Protein AF-A0A7S1N8U9-F1 (afdb_monomer)

Sequence (481 aa):
MAAVGVASYGMGHAHGSSAATQQLYTAVRPAVSGMTATQMGAPVYRQSAMTMGASVGQAPAMYGQEELTFAAPSSFAAEGPNTLAYSFLALGGLASAAAFFLFNKKSQSVAMAATGGEKEGFEMQRDGIKKAADDTVLTPRFYTTDFEECARLFSPEFNPDMNMKELEAIRDEFVKDYNQNHFVRNDNFKAASAWVQGDSRKIFIEFLERSCTAEFSGFLLYKELGRRLKDINPVVADIFTLMSRDEARHAGFLNKTMSDFDLALDLGFLTKHREYTFFKPKFIFYATYLSEKIGYWRYITIYRHLQRNPDKQFSPLFQYFENWCQDENRHGDFFSAVLKTQPQMLQGWDTKLWCRFFCHSVYITMYLNDHQRTAFYEQCGLNTTEFNQHVIRETNKTTARIFPTVPDVESPTYFIKMDKLVVLNNKLNSGELNEVAKAATVAQMAGIMLDLFWEKPLEVGSLDYAGSDAGSDAGSELSYV

Nearest PDB structures (foldseek):
  5qsx-assembly3_B  TM=2.348E-01  e=4.187E+00  Homo sapiens

Solvent-accessible surface area (backbone atoms only — not comparable to full-atom values): 29123 Å² total; per-residue (Å²): 134,84,86,81,90,86,89,88,82,89,86,88,87,86,90,86,89,82,89,86,80,91,88,92,82,90,88,87,84,87,87,85,86,88,84,81,94,81,91,82,82,88,81,89,83,80,89,81,89,82,91,78,92,77,81,92,74,79,79,83,88,85,76,83,89,70,90,81,81,80,82,77,89,85,78,91,82,90,80,82,98,74,78,80,81,75,76,83,77,78,84,66,80,44,28,48,56,46,24,68,89,87,89,88,74,90,76,82,76,81,85,70,90,66,86,37,58,76,56,98,90,37,58,25,58,41,92,54,29,40,47,74,80,70,93,53,93,71,45,43,65,37,47,44,60,48,64,66,58,46,46,48,64,56,16,54,87,76,36,70,84,45,62,57,69,62,52,50,53,50,35,55,59,60,67,65,45,90,58,77,75,60,87,64,84,63,76,62,47,57,56,31,42,74,70,49,54,70,71,62,30,53,54,50,51,54,48,37,53,42,51,22,46,30,31,42,26,51,17,55,41,27,41,50,48,14,63,72,21,44,91,57,29,51,61,63,11,50,38,27,40,50,51,18,52,50,23,47,48,51,16,50,52,33,37,55,55,39,41,50,68,62,28,31,70,58,63,73,57,46,72,74,71,58,70,69,46,71,42,57,56,75,54,41,47,57,23,34,29,52,23,22,42,42,49,22,44,49,33,42,51,52,32,60,49,30,73,75,36,61,91,32,54,72,50,66,69,53,75,50,24,62,64,51,26,52,53,30,45,54,51,23,50,48,37,49,50,53,46,65,54,35,53,79,69,50,43,65,73,68,32,38,51,50,41,35,51,51,53,49,36,36,48,53,20,41,48,45,54,46,61,78,42,33,69,62,34,46,60,51,71,39,57,48,66,63,52,46,54,50,32,46,49,55,32,49,62,59,47,32,50,55,33,39,23,35,74,48,72,82,43,88,60,43,59,59,53,53,52,50,44,42,55,48,49,52,54,64,69,68,69,80,58,53,72,70,56,43,52,55,46,52,51,51,46,53,51,51,53,51,50,61,71,67,48,77,57,42,82,45,34,36,89,81,49,96,81,62,87,68,75,95,78,79,77,96,77,79,77,92,125

InterPro domains:
  IPR003251 Rubrerythrin, diiron-binding domain [PF02915] (206-338)
  IPR008434 Magnesium-protoporphyrin IX monomethyl ester [oxidative] cyclase [MF_01840] (122-468)
  IPR008434 Magnesium-protoporphyrin IX monomethyl ester [oxidative] cyclase [NF010172] (123-460)
  IPR008434 Magnesium-protoporphyrin IX monomethyl ester [oxidative] cyclase [PTHR31053] (101-468)
  IPR008434 Magnesium-protoporphyrin IX monomethyl ester [oxidative] cyclase [TIGR02029] (127-445)
  IPR008434 Magnesium-protoporphyrin IX monomethyl ester [oxidative] cyclase [cd01047] (136-453)
  IPR009078 Ferritin-like superfamily [SSF47240] (204-348)

Radius of gyration: 27.95 Å; Cα contacts (8 Å, |Δi|>4): 494; chains: 1; bounding box: 65×93×84 Å

pLDDT: mean 72.21, std 29.26, range [18.36, 98.56]

Foldseek 3Di:
DDDDDDDDDDDDDDDDDDDDDDDDDDDDDDDDDDDDDDDDDDDDDDDDDDDDDDDDDDDDDPDDDDDDDDDDDDDDDDDDPPPPPPPPPAFAAQQALQFDDDDDDDDPPPDDDQPWDDDPNFTASDFLETDADPDDSNAHAAADEDLVVVLLLQFCVNQVPAPVVLLLVLLVVLVVPPCPPVLDDDPVLLVLLVVQDDPSNVLLLVVLSRQLSSLLSLLVHLQVSLVSCCVRHVSSSSNSNSLSVLSVSRSVSSQVSVVSNSHGHPSVVCVVPGDYRYDYVLSNLLSNLLNLLLLLLLLVVLLVLCVVVVVLCSGPVSVSSVVSNVSSVSSSSSSLSSCVSPVVCADDDVNQLVNAVSLLRSLLRQLQVQLVSQVNQVSSVHGSLVSSLSSSVSSQVVSLQAHQWYFPSVPPCNVVLSVLLNVLSVVLVVPPDDPVRNVVSVVVNVVSSVVSSPPDIDGGHHPPDPPPPPDPDDDDDDDDD

Structure (mmCIF, N/CA/C/O backbone):
data_AF-A0A7S1N8U9-F1
#
_entry.id   AF-A0A7S1N8U9-F1
#
loop_
_atom_site.group_PDB
_atom_site.id
_atom_site.type_symbol
_atom_site.label_atom_id
_atom_site.label_alt_id
_atom_site.label_comp_id
_atom_site.label_asym_id
_atom_site.label_entity_id
_atom_site.label_seq_id
_atom_site.pdbx_PDB_ins_code
_atom_site.Cartn_x
_atom_site.Cartn_y
_atom_site.Cartn_z
_atom_site.occupancy
_atom_site.B_iso_or_equiv
_atom_site.auth_seq_id
_atom_site.auth_comp_id
_atom_site.auth_asym_id
_atom_site.auth_atom_id
_atom_site.pdbx_PDB_model_num
ATOM 1 N N . MET A 1 1 ? 29.817 4.012 40.939 1.00 23.89 1 MET A N 1
ATOM 2 C CA . MET A 1 1 ? 30.363 3.660 42.266 1.00 23.89 1 MET A CA 1
ATOM 3 C C . MET A 1 1 ? 29.231 3.112 43.116 1.00 23.89 1 MET A C 1
ATOM 5 O O . MET A 1 1 ? 28.192 3.747 43.159 1.00 23.89 1 MET A O 1
ATOM 9 N N . ALA A 1 2 ? 29.487 1.964 43.748 1.00 22.12 2 ALA A N 1
ATOM 10 C CA . ALA A 1 2 ? 28.758 1.351 44.863 1.00 22.12 2 ALA A CA 1
ATOM 11 C C . ALA A 1 2 ? 27.302 0.891 44.641 1.00 22.12 2 ALA A C 1
ATOM 13 O O . ALA A 1 2 ? 26.343 1.649 44.730 1.00 22.12 2 ALA A O 1
ATOM 14 N N . ALA A 1 3 ? 27.195 -0.423 44.432 1.00 18.36 3 ALA A N 1
ATOM 15 C CA . ALA A 1 3 ? 26.089 -1.270 44.858 1.00 18.36 3 ALA A CA 1
ATOM 16 C C . ALA A 1 3 ? 26.131 -1.526 46.388 1.00 18.36 3 ALA A C 1
ATOM 18 O O . ALA A 1 3 ? 27.011 -1.003 47.073 1.00 18.36 3 ALA A O 1
ATOM 19 N N . VAL A 1 4 ? 25.254 -2.445 46.834 1.00 20.25 4 VAL A N 1
ATOM 20 C CA . VAL A 1 4 ? 25.027 -3.049 48.175 1.00 20.25 4 VAL A CA 1
ATOM 21 C C . VAL A 1 4 ? 23.831 -2.390 48.887 1.00 20.25 4 VAL A C 1
ATOM 23 O O . VAL A 1 4 ? 23.880 -1.209 49.190 1.00 20.25 4 VAL A O 1
ATOM 26 N N . GLY A 1 5 ? 22.670 -3.039 49.081 1.00 20.17 5 GLY A N 1
ATOM 27 C CA . GLY A 1 5 ? 22.412 -4.400 49.601 1.00 20.17 5 GLY A CA 1
ATOM 28 C C . GLY A 1 5 ? 22.126 -4.284 51.116 1.00 20.17 5 GLY A C 1
ATOM 29 O O . GLY A 1 5 ? 22.710 -3.421 51.751 1.00 20.17 5 GLY A O 1
ATOM 30 N N . VAL A 1 6 ? 21.283 -5.027 51.834 1.00 21.81 6 VAL A N 1
ATOM 31 C CA . VAL A 1 6 ? 20.574 -6.313 51.722 1.00 21.81 6 VAL A CA 1
ATOM 32 C C . VAL A 1 6 ? 19.611 -6.358 52.936 1.00 21.81 6 VAL A C 1
ATOM 34 O O . VAL A 1 6 ? 19.950 -5.768 53.960 1.00 21.81 6 VAL A O 1
ATOM 37 N N . ALA A 1 7 ? 18.478 -7.074 52.851 1.00 21.16 7 ALA A N 1
ATOM 38 C CA . ALA A 1 7 ? 17.990 -8.073 53.836 1.00 21.16 7 ALA A CA 1
ATOM 39 C C . ALA A 1 7 ? 16.451 -8.194 53.833 1.00 21.16 7 ALA A C 1
ATOM 41 O O . ALA A 1 7 ? 15.776 -7.177 53.764 1.00 21.16 7 ALA A O 1
ATOM 42 N N . SER A 1 8 ? 15.772 -9.327 54.041 1.00 22.00 8 SER A N 1
ATOM 43 C CA . SER A 1 8 ? 15.994 -10.787 53.950 1.00 22.00 8 SER A CA 1
ATOM 44 C C . SER A 1 8 ? 15.029 -11.426 54.959 1.00 22.00 8 SER A C 1
ATOM 46 O O . SER A 1 8 ? 15.112 -11.084 56.129 1.00 22.00 8 SER A O 1
ATOM 48 N N . TYR A 1 9 ? 14.191 -12.371 54.526 1.00 22.28 9 TYR A N 1
ATOM 49 C CA . TYR A 1 9 ? 13.618 -13.517 55.273 1.00 22.28 9 TYR A CA 1
ATOM 50 C C . TYR A 1 9 ? 13.004 -14.411 54.167 1.00 22.28 9 TYR A C 1
ATOM 52 O O . TYR A 1 9 ? 12.169 -13.916 53.421 1.00 22.28 9 TYR A O 1
ATOM 60 N N . GLY A 1 10 ? 13.432 -15.639 53.826 1.00 21.62 10 GLY A N 1
ATOM 61 C CA . GLY A 1 10 ? 13.936 -16.784 54.606 1.00 21.62 10 GLY A CA 1
ATOM 62 C C . GLY A 1 10 ? 12.730 -17.622 55.070 1.00 21.62 10 GLY A C 1
ATOM 63 O O . GLY A 1 10 ? 11.868 -17.056 55.721 1.00 21.62 10 GLY A O 1
ATOM 64 N N . MET A 1 11 ? 12.546 -18.926 54.829 1.00 23.83 11 MET A N 1
ATOM 65 C CA . MET A 1 11 ? 13.346 -20.030 54.277 1.00 23.83 11 MET A CA 1
ATOM 66 C C . MET A 1 11 ? 12.397 -21.251 54.129 1.00 23.83 11 MET A C 1
ATOM 68 O O . MET A 1 11 ? 11.401 -21.319 54.847 1.00 23.83 11 MET A O 1
ATOM 72 N N . GLY A 1 12 ? 12.730 -22.250 53.298 1.00 22.44 12 GLY A N 1
ATOM 73 C CA . GLY A 1 12 ? 12.067 -23.566 53.337 1.00 22.44 12 GLY A CA 1
ATOM 74 C C . GLY A 1 12 ? 12.348 -24.484 52.139 1.00 22.44 12 GLY A C 1
ATOM 75 O O . GLY A 1 12 ? 11.536 -24.568 51.228 1.00 22.44 12 GLY A O 1
ATOM 76 N N . HIS A 1 13 ? 13.500 -25.161 52.148 1.00 24.33 13 HIS A N 1
ATOM 77 C CA . HIS A 1 13 ? 13.962 -26.154 51.163 1.00 24.33 13 HIS A CA 1
ATOM 78 C C . HIS A 1 13 ? 13.339 -27.552 51.348 1.00 24.33 13 HIS A C 1
ATOM 80 O O . HIS A 1 13 ? 13.166 -27.983 52.484 1.00 24.33 13 HIS A O 1
ATOM 86 N N . ALA A 1 14 ? 13.215 -28.319 50.252 1.00 25.00 14 ALA A N 1
ATOM 87 C CA . ALA A 1 14 ? 13.609 -29.738 50.198 1.00 25.00 14 ALA A CA 1
ATOM 88 C C . ALA A 1 14 ? 13.868 -30.212 48.746 1.00 25.00 14 ALA A C 1
ATOM 90 O O . ALA A 1 14 ? 13.144 -29.859 47.821 1.00 25.00 14 ALA A O 1
ATOM 91 N N . HIS A 1 15 ? 14.942 -30.987 48.582 1.00 26.30 15 HIS A N 1
ATOM 92 C CA . HIS A 1 15 ? 15.530 -31.532 47.351 1.00 26.30 15 HIS A CA 1
ATOM 93 C C . HIS A 1 15 ? 14.801 -32.761 46.773 1.00 26.30 15 HIS A C 1
ATOM 95 O O . HIS A 1 15 ? 14.231 -33.549 47.520 1.00 26.30 15 HIS A O 1
ATOM 101 N N . GLY A 1 16 ? 14.995 -33.015 45.470 1.00 24.27 16 GLY A N 1
ATOM 102 C CA . GLY A 1 16 ? 14.852 -34.347 44.865 1.00 24.27 16 GLY A CA 1
ATOM 103 C C . GLY A 1 16 ? 15.039 -34.340 43.343 1.00 24.27 16 GLY A C 1
ATOM 104 O O . GLY A 1 16 ? 14.272 -33.711 42.628 1.00 24.27 16 GLY A O 1
ATOM 105 N N . SER A 1 17 ? 16.087 -35.001 42.860 1.00 25.38 17 SER A N 1
ATOM 106 C CA . SER A 1 17 ? 16.540 -35.089 41.467 1.00 25.38 17 SER A CA 1
ATOM 107 C C . SER A 1 17 ? 15.768 -36.114 40.616 1.00 25.38 17 SER A C 1
ATOM 109 O O . SER A 1 17 ? 15.311 -37.133 41.123 1.00 25.38 17 SER A O 1
ATOM 111 N N . SER A 1 18 ? 15.720 -35.901 39.294 1.00 26.89 18 SER A N 1
ATOM 112 C CA . SER A 1 18 ? 16.287 -36.793 38.253 1.00 26.89 18 SER A CA 1
ATOM 113 C C . SER A 1 18 ? 15.529 -36.738 36.911 1.00 26.89 18 SER A C 1
ATOM 115 O O . SER A 1 18 ? 14.309 -36.791 36.852 1.00 26.89 18 SER A O 1
ATOM 117 N N . ALA A 1 19 ? 16.322 -36.591 35.845 1.00 26.77 19 ALA A N 1
ATOM 118 C CA . ALA A 1 19 ? 16.145 -37.071 34.471 1.00 26.77 19 ALA A CA 1
ATOM 119 C C . ALA A 1 19 ? 14.720 -37.267 33.903 1.00 26.77 19 ALA A C 1
ATOM 121 O O . ALA A 1 19 ? 14.131 -38.333 34.048 1.00 26.77 19 ALA A O 1
ATOM 122 N N . ALA A 1 20 ? 14.255 -36.304 33.099 1.00 27.55 20 ALA A N 1
ATOM 123 C CA . ALA A 1 20 ? 13.275 -36.544 32.031 1.00 27.55 20 ALA A CA 1
ATOM 124 C C . ALA A 1 20 ? 13.353 -35.444 30.953 1.00 27.55 20 ALA A C 1
ATOM 126 O O . ALA A 1 20 ? 12.376 -34.770 30.641 1.00 27.55 20 ALA A O 1
ATOM 127 N N . THR A 1 21 ? 14.539 -35.254 30.378 1.00 29.05 21 THR A N 1
ATOM 128 C CA . THR A 1 21 ? 14.673 -34.681 29.035 1.00 29.05 21 THR A CA 1
ATOM 129 C C . THR A 1 21 ? 14.986 -35.862 28.130 1.00 29.05 21 THR A C 1
ATOM 131 O O . THR A 1 21 ? 15.877 -36.635 28.471 1.00 29.05 21 THR A O 1
ATOM 134 N N . GLN A 1 22 ? 14.287 -35.970 26.993 1.00 28.64 22 GLN A N 1
ATOM 135 C CA . GLN A 1 22 ? 14.574 -36.895 25.883 1.00 28.64 22 GLN A CA 1
ATOM 136 C C . GLN A 1 22 ? 13.865 -38.260 25.926 1.00 28.64 22 GLN A C 1
ATOM 138 O O . GLN A 1 22 ? 14.483 -39.285 26.174 1.00 28.64 22 GLN A O 1
ATOM 143 N N . GLN A 1 23 ? 12.572 -38.282 25.584 1.00 25.70 23 GLN A N 1
ATOM 144 C CA . GLN A 1 23 ? 11.909 -39.426 24.937 1.00 25.70 23 GLN A CA 1
ATOM 145 C C . GLN A 1 23 ? 10.500 -39.009 24.500 1.00 25.70 23 GLN A C 1
ATOM 147 O O . GLN A 1 23 ? 9.646 -38.825 25.352 1.00 25.70 23 GLN A O 1
ATOM 152 N N . LEU A 1 24 ? 10.280 -38.828 23.193 1.00 26.64 24 LEU A N 1
ATOM 153 C CA . LEU A 1 24 ? 9.001 -39.061 22.492 1.00 26.64 24 LEU A CA 1
ATOM 154 C C . LEU A 1 24 ? 9.203 -38.868 20.974 1.00 26.64 24 LEU A C 1
ATOM 156 O O . LEU A 1 24 ? 8.586 -38.036 20.321 1.00 26.64 24 LEU A O 1
ATOM 160 N N . TYR A 1 25 ? 10.106 -39.669 20.411 1.00 25.25 25 TYR A N 1
ATOM 161 C CA . TYR A 1 25 ? 10.096 -40.020 18.993 1.00 25.25 25 TYR A CA 1
ATOM 162 C C . TYR A 1 25 ? 10.228 -41.543 18.912 1.00 25.25 25 TYR A C 1
ATOM 164 O O . TYR A 1 25 ? 11.097 -42.115 19.570 1.00 25.25 25 TYR A O 1
ATOM 172 N N . THR A 1 26 ? 9.402 -42.158 18.058 1.00 26.19 26 THR A N 1
ATOM 173 C CA . THR A 1 26 ? 9.398 -43.565 17.587 1.00 26.19 26 THR A CA 1
ATOM 174 C C . THR A 1 26 ? 8.335 -44.501 18.186 1.00 26.19 26 THR A C 1
ATOM 176 O O . THR A 1 26 ? 8.509 -45.049 19.266 1.00 26.19 26 THR A O 1
ATOM 179 N N . ALA A 1 27 ? 7.280 -44.748 17.401 1.00 26.12 27 ALA A N 1
ATOM 180 C CA . ALA A 1 27 ? 6.652 -46.047 17.083 1.00 26.12 27 ALA A CA 1
ATOM 181 C C . ALA A 1 27 ? 5.438 -45.704 16.187 1.00 26.12 27 ALA A C 1
ATOM 183 O O . ALA A 1 27 ? 4.638 -44.862 16.563 1.00 26.12 27 ALA A O 1
ATOM 184 N N . VAL A 1 28 ? 5.265 -46.183 14.952 1.00 27.17 28 VAL A N 1
ATOM 185 C CA . VAL A 1 28 ? 5.068 -47.582 14.557 1.00 27.17 28 VAL A CA 1
ATOM 186 C C . VAL A 1 28 ? 5.392 -47.751 13.059 1.00 27.17 28 VAL A C 1
ATOM 188 O O . VAL A 1 28 ? 4.851 -47.050 12.208 1.00 27.17 28 VAL A O 1
ATOM 191 N N . ARG A 1 29 ? 6.216 -48.751 12.733 1.00 26.70 29 ARG A N 1
ATOM 192 C CA . ARG A 1 29 ? 6.218 -49.498 11.460 1.00 26.70 29 ARG A CA 1
ATOM 193 C C . ARG A 1 29 ? 6.251 -50.985 11.821 1.00 26.70 29 ARG A C 1
ATOM 195 O O . ARG A 1 29 ? 6.996 -51.336 12.735 1.00 26.70 29 ARG A O 1
ATOM 202 N N . PRO A 1 30 ? 5.598 -51.866 11.051 1.00 32.66 30 PRO A N 1
ATOM 203 C CA . PRO A 1 30 ? 6.113 -53.207 10.830 1.00 32.66 30 PRO A CA 1
ATOM 204 C C . PRO A 1 30 ? 6.734 -53.306 9.436 1.00 32.66 30 PRO A C 1
ATOM 206 O O . PRO A 1 30 ? 6.215 -52.785 8.449 1.00 32.66 30 PRO A O 1
ATOM 209 N N . ALA A 1 31 ? 7.873 -53.985 9.389 1.00 27.50 31 ALA A N 1
ATOM 210 C CA . ALA A 1 31 ? 8.588 -54.374 8.189 1.00 27.50 31 ALA A CA 1
ATOM 211 C C . ALA A 1 31 ? 8.002 -55.661 7.593 1.00 27.50 31 ALA A C 1
ATOM 213 O O . ALA A 1 31 ? 7.691 -56.586 8.339 1.00 27.50 31 ALA A O 1
ATOM 214 N N . VAL A 1 32 ? 7.987 -55.765 6.262 1.00 28.77 32 VAL A N 1
ATOM 215 C CA . VAL A 1 32 ? 8.258 -57.027 5.560 1.00 28.77 32 VAL A CA 1
ATOM 216 C C . VAL A 1 32 ? 9.173 -56.699 4.378 1.00 28.77 32 VAL A C 1
ATOM 218 O O . VAL A 1 32 ? 8.898 -55.795 3.594 1.00 28.77 32 VAL A O 1
ATOM 221 N N . SER A 1 33 ? 10.305 -57.393 4.328 1.00 28.41 33 SER A N 1
ATOM 222 C CA . SER A 1 33 ? 11.369 -57.292 3.328 1.00 28.41 33 SER A CA 1
ATOM 223 C C . SER A 1 33 ? 11.204 -58.391 2.276 1.00 28.41 33 SER A C 1
ATOM 225 O O . SER A 1 33 ? 10.847 -59.511 2.637 1.00 28.41 33 SER A O 1
ATOM 227 N N . GLY A 1 34 ? 11.553 -58.098 1.018 1.00 25.66 34 GLY A N 1
ATOM 228 C CA . GLY A 1 34 ? 12.039 -59.108 0.072 1.00 25.66 34 GLY A CA 1
ATOM 229 C C . GLY A 1 34 ? 11.368 -59.156 -1.307 1.00 25.66 34 GLY A C 1
ATOM 230 O O . GLY A 1 34 ? 10.201 -59.498 -1.413 1.00 25.66 34 GLY A O 1
ATOM 231 N N . MET A 1 35 ? 12.205 -58.967 -2.338 1.00 25.70 35 MET A N 1
ATOM 232 C CA . MET A 1 35 ? 12.109 -59.463 -3.729 1.00 25.70 35 MET A CA 1
ATOM 233 C C . MET A 1 35 ? 11.558 -58.550 -4.851 1.00 25.70 35 MET A C 1
ATOM 235 O O . MET A 1 35 ? 10.367 -58.445 -5.102 1.00 25.70 35 MET A O 1
ATOM 239 N N . THR A 1 36 ? 12.540 -57.977 -5.566 1.00 27.02 36 THR A N 1
ATOM 240 C CA . THR A 1 36 ? 12.762 -57.924 -7.032 1.00 27.02 36 THR A CA 1
ATOM 241 C C . THR A 1 36 ? 11.710 -57.367 -7.997 1.00 27.02 36 THR A C 1
ATOM 243 O O . THR A 1 36 ? 10.580 -57.828 -8.092 1.00 27.02 36 THR A O 1
ATOM 246 N N . ALA A 1 37 ? 12.201 -56.456 -8.844 1.00 32.31 37 ALA A N 1
ATOM 247 C CA . ALA A 1 37 ? 11.582 -55.973 -10.069 1.00 32.31 37 ALA A CA 1
ATOM 248 C C . ALA A 1 37 ? 11.291 -57.103 -11.071 1.00 32.31 37 ALA A C 1
ATOM 250 O O . ALA A 1 37 ? 12.166 -57.929 -11.326 1.00 32.31 37 ALA A O 1
ATOM 251 N N . THR A 1 38 ? 10.086 -57.089 -11.651 1.00 27.61 38 THR A N 1
ATOM 252 C CA . THR A 1 38 ? 9.704 -57.207 -13.082 1.00 27.61 38 THR A CA 1
ATOM 253 C C . THR A 1 38 ? 8.236 -57.672 -13.142 1.00 27.61 38 THR A C 1
ATOM 255 O O . THR A 1 38 ? 7.844 -58.540 -12.375 1.00 27.61 38 THR A O 1
ATOM 258 N N . GLN A 1 39 ? 7.463 -57.132 -14.095 1.00 27.09 39 GLN A N 1
ATOM 259 C CA . GLN A 1 39 ? 6.086 -57.498 -14.493 1.00 27.09 39 GLN A CA 1
ATOM 260 C C . GLN A 1 39 ? 4.916 -56.899 -13.694 1.00 27.09 39 GLN A C 1
ATOM 262 O O . GLN A 1 39 ? 4.476 -57.470 -12.709 1.00 27.09 39 GLN A O 1
ATOM 267 N N . MET A 1 40 ? 4.310 -55.840 -14.242 1.00 26.97 40 MET A N 1
ATOM 268 C CA . MET A 1 40 ? 2.850 -55.654 -14.370 1.00 26.97 40 MET A CA 1
ATOM 269 C C . MET A 1 40 ? 2.658 -54.753 -15.609 1.00 26.97 40 MET A C 1
ATOM 271 O O . MET A 1 40 ? 3.302 -53.717 -15.702 1.00 26.97 40 MET A O 1
ATOM 275 N N . GLY A 1 41 ? 1.932 -55.097 -16.673 1.00 23.86 41 GLY A N 1
ATOM 276 C CA . GLY A 1 41 ? 0.674 -5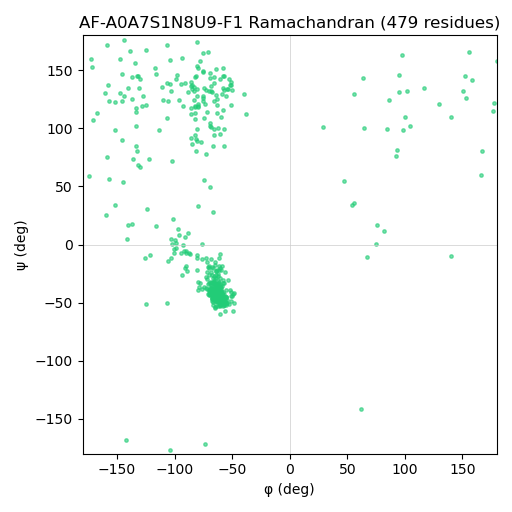5.835 -16.718 1.00 23.86 41 GLY A CA 1
ATOM 277 C C . GLY A 1 41 ? -0.473 -54.824 -16.724 1.00 23.86 41 GLY A C 1
ATOM 278 O O . GLY A 1 41 ? -1.017 -54.514 -15.672 1.00 23.86 41 GLY A O 1
ATOM 279 N N . ALA A 1 42 ? -0.789 -54.260 -17.893 1.00 25.95 42 ALA A N 1
ATOM 280 C CA . ALA A 1 42 ? -1.932 -53.369 -18.080 1.00 25.95 42 ALA A CA 1
ATOM 281 C C . ALA A 1 42 ? -3.263 -54.100 -17.829 1.00 25.95 42 ALA A C 1
ATOM 283 O O . ALA A 1 42 ? -3.381 -55.278 -18.178 1.00 25.95 42 ALA A O 1
ATOM 284 N N . PRO A 1 43 ? -4.303 -53.376 -17.378 1.00 27.08 43 PRO A N 1
ATOM 285 C CA . PRO A 1 43 ? -5.648 -53.704 -17.816 1.00 27.08 43 PRO A CA 1
ATOM 286 C C . PRO A 1 43 ? -6.395 -52.493 -18.389 1.00 27.08 43 PRO A C 1
ATOM 288 O O . PRO A 1 43 ? -6.539 -51.436 -17.780 1.00 27.08 43 PRO A O 1
ATOM 291 N N . VAL A 1 44 ? -6.909 -52.733 -19.590 1.00 24.23 44 VAL A N 1
ATOM 292 C CA . VAL A 1 44 ? -7.978 -52.015 -20.283 1.00 24.23 44 VAL A CA 1
ATOM 293 C C . VAL A 1 44 ? -9.292 -52.210 -19.521 1.00 24.23 44 VAL A C 1
ATOM 295 O O . VAL A 1 44 ? -9.600 -53.344 -19.161 1.00 24.23 44 VAL A O 1
ATOM 298 N N . TYR A 1 45 ? -10.118 -51.166 -19.378 1.00 24.00 45 TYR A N 1
ATOM 299 C CA . TYR A 1 45 ? -11.565 -51.351 -19.213 1.00 24.00 45 TYR A CA 1
ATOM 300 C C . TYR A 1 45 ? -12.398 -50.363 -20.037 1.00 24.00 45 TYR A C 1
ATOM 302 O O . TYR A 1 45 ? -12.023 -49.222 -20.289 1.00 24.00 45 TYR A O 1
ATOM 310 N N . ARG A 1 46 ? -13.509 -50.928 -20.511 1.00 23.05 46 ARG A N 1
ATOM 311 C CA . ARG A 1 46 ? -14.404 -50.546 -21.605 1.00 23.05 46 ARG A CA 1
ATOM 312 C C . ARG A 1 46 ? -15.321 -49.365 -21.292 1.00 23.05 46 ARG A C 1
ATOM 314 O O . ARG A 1 46 ? -15.872 -49.270 -20.202 1.00 23.05 46 ARG A O 1
ATOM 321 N N . GLN A 1 47 ? -15.624 -48.612 -22.351 1.00 21.92 47 GLN A N 1
ATOM 322 C CA . GLN A 1 47 ? -16.852 -47.832 -22.519 1.00 21.92 47 GLN A CA 1
ATOM 323 C C . GLN A 1 47 ? -18.112 -48.673 -22.261 1.00 21.92 47 GLN A C 1
ATOM 325 O O . GLN A 1 47 ? -18.243 -49.798 -22.747 1.00 21.92 47 GLN A O 1
ATOM 330 N N . SER A 1 48 ? -19.094 -48.070 -21.598 1.00 23.78 48 SER A N 1
ATOM 331 C CA . SER A 1 48 ? -20.510 -48.372 -21.805 1.00 23.78 48 SER A CA 1
ATOM 332 C C . SER A 1 48 ? -21.251 -47.050 -21.930 1.00 23.78 48 SER A C 1
ATOM 334 O O . SER A 1 48 ? -21.267 -46.240 -21.009 1.00 23.78 48 SER A O 1
ATOM 336 N N . ALA A 1 49 ? -21.788 -46.817 -23.125 1.00 22.52 49 ALA A N 1
ATOM 337 C CA . ALA A 1 49 ? -22.634 -45.688 -23.450 1.00 22.52 49 ALA A CA 1
ATOM 338 C C . ALA A 1 49 ? -24.078 -46.000 -23.039 1.00 22.52 49 ALA A C 1
ATOM 340 O O . ALA A 1 49 ? -24.611 -47.045 -23.409 1.00 22.52 49 ALA A O 1
ATOM 341 N N . MET A 1 50 ? -24.725 -45.064 -22.349 1.00 22.52 50 MET A N 1
ATOM 342 C CA . MET A 1 50 ? -26.166 -44.864 -22.460 1.00 22.52 50 MET A CA 1
ATOM 343 C C . MET A 1 50 ? -26.435 -43.369 -22.609 1.00 22.52 50 MET A C 1
ATOM 345 O O . MET A 1 50 ? -26.080 -42.548 -21.768 1.00 22.52 50 MET A O 1
ATOM 349 N N . THR A 1 51 ? -27.009 -43.057 -23.760 1.00 21.72 51 THR A N 1
ATOM 350 C CA . THR A 1 51 ? -27.418 -41.759 -24.277 1.00 21.72 51 THR A CA 1
ATOM 351 C C . THR A 1 51 ? -28.695 -41.291 -23.583 1.00 21.72 51 THR A C 1
ATOM 353 O O . THR A 1 51 ? -29.695 -41.997 -23.631 1.00 21.72 51 THR A O 1
ATOM 356 N N . MET A 1 52 ? -28.695 -40.075 -23.037 1.00 22.95 52 MET A N 1
ATOM 357 C CA . MET A 1 52 ? -29.888 -39.236 -22.872 1.00 22.95 52 MET A CA 1
ATOM 358 C C . MET A 1 52 ? -29.450 -37.782 -23.066 1.00 22.95 52 MET A C 1
ATOM 360 O O . MET A 1 52 ? -28.493 -37.327 -22.445 1.00 22.95 52 MET A O 1
ATOM 364 N N . GLY A 1 53 ? -30.088 -37.104 -24.018 1.00 22.91 53 GLY A N 1
ATOM 365 C CA . GLY A 1 53 ? -29.653 -35.817 -24.548 1.00 22.91 53 GLY A CA 1
ATOM 366 C C . GLY A 1 53 ? -29.770 -34.652 -23.568 1.00 22.91 53 GLY A C 1
ATOM 367 O O . GLY A 1 53 ? -30.705 -34.572 -22.777 1.00 22.91 53 GLY A O 1
ATOM 368 N N . ALA A 1 54 ? -28.845 -33.706 -23.700 1.00 23.16 54 ALA A N 1
ATOM 369 C CA . ALA A 1 54 ? -29.000 -32.349 -23.204 1.00 23.16 54 ALA A CA 1
ATOM 370 C C . ALA A 1 54 ? -28.337 -31.389 -24.199 1.00 23.16 54 ALA A C 1
ATOM 372 O O . ALA A 1 54 ? -27.206 -31.586 -24.640 1.00 23.16 54 ALA A O 1
ATOM 373 N N . SER A 1 55 ? -29.116 -30.391 -24.593 1.00 21.80 55 SER A N 1
ATOM 374 C CA . SER A 1 55 ? -28.805 -29.312 -25.519 1.00 21.80 55 SER A CA 1
ATOM 375 C C . SER A 1 55 ? -27.513 -28.572 -25.173 1.00 21.80 55 SER A C 1
ATOM 377 O O . SER A 1 55 ? -27.300 -28.180 -24.027 1.00 21.80 55 SER A O 1
ATOM 379 N N . VAL A 1 56 ? -26.715 -28.290 -26.202 1.00 24.36 56 VAL A N 1
ATOM 380 C CA . VAL A 1 56 ? -25.611 -27.326 -26.171 1.00 24.36 56 VAL A CA 1
ATOM 381 C C . VAL A 1 56 ? -26.191 -25.936 -25.890 1.00 24.36 56 VAL A C 1
ATOM 383 O O . VAL A 1 56 ? -26.757 -25.298 -26.774 1.00 24.36 56 VAL A O 1
ATOM 386 N N . GLY A 1 57 ? -26.093 -25.491 -24.638 1.00 22.81 57 GLY A N 1
ATOM 387 C CA . GLY A 1 57 ? -26.375 -24.119 -24.231 1.00 22.81 57 GLY A CA 1
ATOM 388 C C . GLY A 1 57 ? -25.131 -23.261 -24.426 1.00 22.81 57 GLY A C 1
ATOM 389 O O . GLY A 1 57 ? -24.124 -23.462 -23.751 1.00 22.81 57 GLY A O 1
ATOM 390 N N . GLN A 1 58 ? -25.204 -22.325 -25.369 1.00 22.67 58 GLN A N 1
ATOM 391 C CA . GLN A 1 58 ? -24.236 -21.247 -25.554 1.00 22.67 58 GLN A CA 1
ATOM 392 C C . GLN A 1 58 ? -24.072 -20.450 -24.250 1.00 22.67 58 GLN A C 1
ATOM 394 O O . GLN A 1 58 ? -25.052 -19.957 -23.691 1.00 22.67 58 GLN A O 1
ATOM 399 N N . ALA A 1 59 ? -22.833 -20.284 -23.790 1.00 22.09 59 ALA A N 1
ATOM 400 C CA . ALA A 1 59 ? -22.500 -19.255 -22.812 1.00 22.09 59 ALA A CA 1
ATOM 401 C C . ALA A 1 59 ? -22.656 -17.871 -23.480 1.00 22.09 59 ALA A C 1
ATOM 403 O O . ALA A 1 59 ? -22.148 -17.687 -24.591 1.00 22.09 59 ALA A O 1
ATOM 404 N N . PRO A 1 60 ? -23.354 -16.897 -22.869 1.00 23.50 60 PRO A N 1
ATOM 405 C CA . PRO A 1 60 ? -23.542 -15.594 -23.485 1.00 23.50 60 PRO A CA 1
ATOM 406 C C . PRO A 1 60 ? -22.243 -14.783 -23.422 1.00 23.50 60 PRO A C 1
ATOM 408 O O . PRO A 1 60 ? -21.714 -14.494 -22.349 1.00 23.50 60 PRO A O 1
ATOM 411 N N . ALA A 1 61 ? -21.750 -14.393 -24.597 1.00 25.97 61 ALA A N 1
ATOM 412 C CA . ALA A 1 61 ? -20.750 -13.351 -24.759 1.00 25.97 61 ALA A CA 1
ATOM 413 C C . ALA A 1 61 ? -21.331 -12.016 -24.259 1.00 25.97 61 ALA A C 1
ATOM 415 O O . ALA A 1 61 ? -22.268 -11.484 -24.845 1.00 25.97 61 ALA A O 1
ATOM 416 N N . MET A 1 62 ? -20.783 -11.485 -23.168 1.00 25.89 62 MET A N 1
ATOM 417 C CA . MET A 1 62 ? -21.137 -10.176 -22.609 1.00 25.89 62 MET A CA 1
ATOM 418 C C . MET A 1 62 ? -19.859 -9.387 -22.320 1.00 25.89 62 MET A C 1
ATOM 420 O O . MET A 1 62 ? -19.510 -9.169 -21.172 1.00 25.89 62 MET A O 1
ATOM 424 N N . TYR A 1 63 ? -19.152 -8.984 -23.375 1.00 27.03 63 TYR A N 1
ATOM 425 C CA . TYR A 1 63 ? -18.299 -7.792 -23.393 1.00 27.03 63 TYR A CA 1
ATOM 426 C C . TYR A 1 63 ? -18.257 -7.300 -24.841 1.00 27.03 63 TYR A C 1
ATOM 428 O O . TYR A 1 63 ? -17.552 -7.856 -25.680 1.00 27.03 63 TYR A O 1
ATOM 436 N N . GLY A 1 64 ? -19.085 -6.301 -25.146 1.00 23.53 64 GLY A N 1
ATOM 437 C CA . GLY A 1 64 ? -19.027 -5.595 -26.420 1.00 23.53 64 GLY A CA 1
ATOM 438 C C . GLY A 1 64 ? -17.690 -4.871 -26.547 1.00 23.53 64 GLY A C 1
ATOM 439 O O . GLY A 1 64 ? -17.282 -4.146 -25.639 1.00 23.53 64 GLY A O 1
ATOM 440 N N . GLN A 1 65 ? -17.004 -5.095 -27.666 1.00 23.92 65 GLN A N 1
ATOM 441 C CA . GLN A 1 65 ? -15.954 -4.209 -28.148 1.00 23.92 65 GLN A CA 1
ATOM 442 C C . GLN A 1 65 ? -16.616 -2.893 -28.575 1.00 23.92 65 GLN A C 1
ATOM 444 O O . GLN A 1 65 ? -17.195 -2.822 -29.654 1.00 23.92 65 GLN A O 1
ATOM 449 N N . GLU A 1 66 ? -16.541 -1.863 -27.740 1.00 24.06 66 GLU A N 1
ATOM 450 C CA . GLU A 1 66 ? -16.670 -0.479 -28.198 1.00 24.06 66 GLU A CA 1
ATOM 451 C C . GLU A 1 66 ? -15.297 0.187 -28.061 1.00 24.06 66 GLU A C 1
ATOM 453 O O . GLU A 1 66 ? -14.675 0.155 -26.996 1.00 24.06 66 GLU A O 1
ATOM 458 N N . GLU A 1 67 ? -14.795 0.740 -29.168 1.00 23.50 67 GLU A N 1
ATOM 459 C CA . GLU A 1 67 ? -13.592 1.569 -29.207 1.00 23.50 67 GLU A CA 1
ATOM 460 C C . GLU A 1 67 ? -13.783 2.801 -28.311 1.00 23.50 67 GLU A C 1
ATOM 462 O O . GLU A 1 67 ? -14.542 3.715 -28.625 1.00 23.50 67 GLU A O 1
ATOM 467 N N . LEU A 1 68 ? -13.072 2.847 -27.184 1.00 24.14 68 LEU A N 1
ATOM 468 C CA . LEU A 1 68 ? -12.960 4.047 -26.358 1.00 24.14 68 LEU A CA 1
ATOM 469 C C . LEU A 1 68 ? -11.872 4.957 -26.940 1.00 24.14 68 LEU A C 1
ATOM 471 O O . LEU A 1 68 ? -10.686 4.814 -26.639 1.00 24.14 68 LEU A O 1
ATOM 475 N N . THR A 1 69 ? -12.271 5.912 -27.778 1.00 21.41 69 THR A N 1
ATOM 476 C CA . THR A 1 69 ? -11.406 7.020 -28.199 1.00 21.41 69 THR A CA 1
ATOM 477 C C . THR A 1 69 ? -11.263 8.030 -27.058 1.00 21.41 69 THR A C 1
ATOM 479 O O . THR A 1 69 ? -12.202 8.760 -26.743 1.00 21.41 69 THR A O 1
ATOM 482 N N . PHE A 1 70 ? -10.080 8.095 -26.443 1.00 24.83 70 PHE A N 1
ATOM 483 C CA . PHE A 1 70 ? -9.709 9.159 -25.506 1.00 24.83 70 PHE A CA 1
ATOM 484 C C . PHE A 1 70 ? -9.221 10.384 -26.288 1.00 24.83 70 PHE A C 1
ATOM 486 O O . PHE A 1 70 ? -8.169 10.334 -26.923 1.00 24.83 70 PHE A O 1
ATOM 493 N N . ALA A 1 71 ? -9.966 11.488 -26.235 1.00 21.47 71 ALA A N 1
ATOM 494 C CA . ALA A 1 71 ? -9.496 12.776 -26.734 1.00 21.47 71 ALA A CA 1
ATOM 495 C C . ALA A 1 71 ? -8.563 13.421 -25.695 1.00 21.47 71 ALA A C 1
ATOM 497 O O . ALA A 1 71 ? -8.977 13.702 -24.570 1.00 21.47 71 ALA A O 1
ATOM 498 N N . ALA A 1 72 ? -7.303 13.651 -26.067 1.00 22.34 72 ALA A N 1
ATOM 499 C CA . ALA A 1 72 ? -6.380 14.465 -25.283 1.00 22.34 72 ALA A CA 1
ATOM 500 C C . ALA A 1 72 ? -6.767 15.952 -25.410 1.00 22.34 72 ALA A C 1
ATOM 502 O O . ALA A 1 72 ? -6.992 16.414 -26.533 1.00 22.34 72 ALA A O 1
ATOM 503 N N . PRO A 1 73 ? -6.838 16.735 -24.319 1.00 24.03 73 PRO A N 1
ATOM 504 C CA . PRO A 1 73 ? -6.998 18.175 -24.439 1.00 24.03 73 PRO A CA 1
ATOM 505 C C . PRO A 1 73 ? -5.696 18.797 -24.957 1.00 24.03 73 PRO A C 1
ATOM 507 O O . PRO A 1 73 ? -4.657 18.792 -24.299 1.00 24.03 73 PRO A O 1
ATOM 510 N N . SER A 1 74 ? -5.769 19.339 -26.168 1.00 22.73 74 SER A N 1
ATOM 511 C CA . SER A 1 74 ? -4.740 20.156 -26.797 1.00 22.73 74 SER A CA 1
ATOM 512 C C . SER A 1 74 ? -4.723 21.567 -26.203 1.00 22.73 74 SER A C 1
ATOM 514 O O . SER A 1 74 ? -5.736 22.253 -26.286 1.00 22.73 74 SER A O 1
ATOM 516 N N . SER A 1 75 ? -3.563 21.990 -25.688 1.00 24.52 75 SER A N 1
ATOM 517 C CA . SER A 1 75 ? -2.939 23.326 -25.814 1.00 24.52 75 SER A CA 1
ATOM 518 C C . SER A 1 75 ? -2.281 23.787 -24.509 1.00 24.52 75 SER A C 1
ATOM 520 O O . SER A 1 75 ? -2.951 24.151 -23.544 1.00 24.52 75 SER A O 1
ATOM 522 N N . PHE A 1 76 ? -0.949 23.815 -24.527 1.00 26.06 76 PHE A N 1
ATOM 523 C CA . PHE A 1 76 ? -0.111 24.575 -23.606 1.00 26.06 76 PHE A CA 1
ATOM 524 C C . PHE A 1 76 ? -0.246 26.076 -23.902 1.00 26.06 76 PHE A C 1
ATOM 526 O O . PHE A 1 76 ? -0.061 26.495 -25.043 1.00 26.06 76 PHE A O 1
ATOM 533 N N . ALA A 1 77 ? -0.467 26.883 -22.866 1.00 21.81 77 ALA A N 1
ATOM 534 C CA . ALA A 1 77 ? -0.106 28.296 -22.856 1.00 21.81 77 ALA A CA 1
ATOM 535 C C . ALA A 1 77 ? 0.786 28.540 -21.633 1.00 21.81 77 ALA A C 1
ATOM 537 O O . ALA A 1 77 ? 0.413 28.240 -20.501 1.00 21.81 77 ALA A O 1
ATOM 538 N N . ALA A 1 78 ? 2.006 29.001 -21.897 1.00 30.03 78 ALA A N 1
ATOM 539 C CA . ALA A 1 78 ? 3.012 29.337 -20.903 1.00 30.03 78 ALA A CA 1
ATOM 540 C C . ALA A 1 78 ? 2.737 30.724 -20.314 1.00 30.03 78 ALA A C 1
ATOM 542 O O . ALA A 1 78 ? 2.561 31.655 -21.089 1.00 30.03 78 ALA A O 1
ATOM 543 N N . GLU A 1 79 ? 2.799 30.883 -18.988 1.00 23.95 79 GLU A N 1
ATOM 544 C CA . GLU A 1 79 ? 2.964 32.189 -18.333 1.00 23.95 79 GLU A CA 1
ATOM 545 C C . GLU A 1 79 ? 3.568 32.052 -16.914 1.00 23.95 79 GLU A C 1
ATOM 547 O O . GLU A 1 79 ? 3.004 31.391 -16.046 1.00 23.95 79 GLU A O 1
ATOM 552 N N . GLY A 1 80 ? 4.699 32.734 -16.675 1.00 22.58 80 GLY A N 1
ATOM 553 C CA . GLY A 1 80 ? 4.963 33.470 -15.424 1.00 22.58 80 GLY A CA 1
ATOM 554 C C . GLY A 1 80 ? 5.751 32.802 -14.271 1.00 22.58 80 GLY A C 1
ATOM 555 O O . GLY A 1 80 ? 5.396 31.714 -13.823 1.00 22.58 80 GLY A O 1
ATOM 556 N N . PRO A 1 81 ? 6.777 33.474 -13.692 1.00 25.34 81 PRO A N 1
ATOM 557 C CA . PRO A 1 81 ? 7.640 32.925 -12.647 1.00 25.34 81 PRO A CA 1
ATOM 558 C C . PRO A 1 81 ? 7.020 33.129 -11.256 1.00 25.34 81 PRO A C 1
ATOM 560 O O . PRO A 1 81 ? 7.228 34.156 -10.627 1.00 25.34 81 PRO A O 1
ATOM 563 N N . ASN A 1 82 ? 6.246 32.158 -10.772 1.00 23.47 82 ASN A N 1
ATOM 564 C CA . ASN A 1 82 ? 5.821 32.058 -9.362 1.00 23.47 82 ASN A CA 1
ATOM 565 C C . ASN A 1 82 ? 5.573 30.587 -8.950 1.00 23.47 82 ASN A C 1
ATOM 567 O O . ASN A 1 82 ? 4.696 30.265 -8.152 1.00 23.47 82 ASN A O 1
ATOM 571 N N . THR A 1 83 ? 6.360 29.665 -9.509 1.00 24.47 83 THR A N 1
ATOM 572 C CA . THR A 1 83 ? 6.137 28.205 -9.491 1.00 24.47 83 THR A CA 1
ATOM 573 C C . THR A 1 83 ? 6.974 27.428 -8.465 1.00 24.47 83 THR A C 1
ATOM 575 O O . THR A 1 83 ? 7.143 26.219 -8.597 1.00 24.47 83 THR A O 1
ATOM 578 N N . LEU A 1 84 ? 7.476 28.078 -7.407 1.00 23.47 84 LEU A N 1
ATOM 579 C CA . LEU A 1 84 ? 8.260 27.400 -6.355 1.00 23.47 84 LEU A CA 1
ATOM 580 C C . LEU A 1 84 ? 7.513 27.191 -5.024 1.00 23.47 84 LEU A C 1
ATOM 582 O O . LEU A 1 84 ? 7.941 26.367 -4.224 1.00 23.47 84 LEU A O 1
ATOM 586 N N . ALA A 1 85 ? 6.373 27.857 -4.798 1.00 20.53 85 ALA A N 1
ATOM 587 C CA . ALA A 1 85 ? 5.617 27.753 -3.539 1.00 20.53 85 ALA A CA 1
ATOM 588 C C . ALA A 1 85 ? 4.355 26.862 -3.611 1.00 20.53 85 ALA A C 1
ATOM 590 O O . ALA A 1 85 ? 3.797 26.511 -2.578 1.00 20.53 85 ALA A O 1
ATOM 591 N N . TYR A 1 86 ? 3.920 26.456 -4.810 1.00 20.62 86 TYR A N 1
ATOM 592 C CA . TYR A 1 86 ? 2.703 25.649 -5.015 1.00 20.62 86 TYR A CA 1
ATOM 593 C C . TYR A 1 86 ? 2.968 24.148 -5.236 1.00 20.62 86 TYR A C 1
ATOM 595 O O . TYR A 1 86 ? 2.035 23.353 -5.293 1.00 20.62 86 TYR A O 1
ATOM 603 N N . SER A 1 87 ? 4.236 23.738 -5.293 1.00 21.86 87 SER A N 1
ATOM 604 C CA . SER A 1 87 ? 4.660 22.373 -5.649 1.00 21.86 87 SER A CA 1
ATOM 605 C C . SER A 1 87 ? 4.751 21.405 -4.455 1.00 21.86 87 SER A C 1
ATOM 607 O O . SER A 1 87 ? 5.276 20.306 -4.594 1.00 21.86 87 SER A O 1
ATOM 609 N N . PHE A 1 88 ? 4.255 21.800 -3.276 1.00 22.94 88 PHE A N 1
ATOM 610 C CA . PHE A 1 88 ? 4.519 21.128 -1.993 1.00 22.94 88 PHE A CA 1
ATOM 611 C C . PHE A 1 88 ? 3.414 20.176 -1.484 1.00 22.94 88 PHE A C 1
ATOM 613 O O . PHE A 1 88 ? 3.553 19.637 -0.392 1.00 22.94 88 PHE A O 1
ATOM 620 N N . LEU A 1 89 ? 2.329 19.942 -2.234 1.00 24.56 89 LEU A N 1
ATOM 621 C CA . LEU A 1 89 ? 1.111 19.304 -1.686 1.00 24.56 89 LEU A CA 1
ATOM 622 C C . LEU A 1 89 ? 0.399 18.284 -2.603 1.00 24.56 89 LEU A C 1
ATOM 624 O O . LEU A 1 89 ? -0.754 17.952 -2.354 1.00 24.56 89 LEU A O 1
ATOM 628 N N . ALA A 1 90 ? 1.043 17.762 -3.653 1.00 22.33 90 ALA A N 1
ATOM 629 C CA . ALA A 1 90 ? 0.330 17.039 -4.720 1.00 22.33 90 ALA A CA 1
ATOM 630 C C . ALA A 1 90 ? 0.657 15.539 -4.894 1.00 22.33 90 ALA A C 1
ATOM 632 O O . ALA A 1 90 ? 0.335 14.991 -5.942 1.00 22.33 90 ALA A O 1
ATOM 633 N N . LEU A 1 91 ? 1.296 14.851 -3.936 1.00 24.48 91 LEU A N 1
ATOM 634 C CA . LEU A 1 91 ? 1.927 13.542 -4.191 1.00 24.48 91 LEU A CA 1
ATOM 635 C C . LEU A 1 91 ? 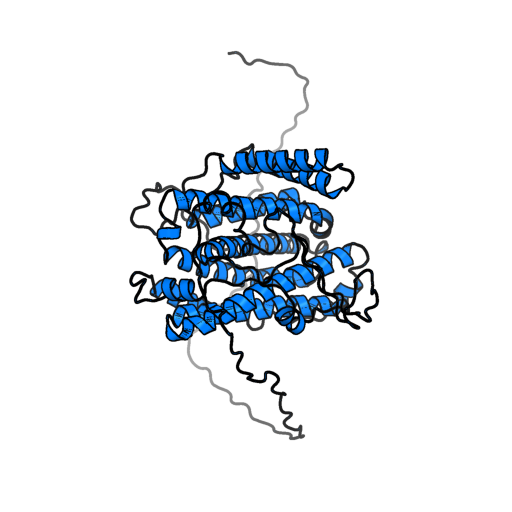1.601 12.488 -3.121 1.00 24.48 91 LEU A C 1
ATOM 637 O O . LEU A 1 91 ? 2.213 12.496 -2.061 1.00 24.48 91 LEU A O 1
ATOM 641 N N . GLY A 1 92 ? 0.679 11.558 -3.393 1.00 26.14 92 GLY A N 1
ATOM 642 C CA . GLY A 1 92 ? 0.374 10.474 -2.453 1.00 26.14 92 GLY A CA 1
ATOM 643 C C . GLY A 1 92 ? -0.909 9.697 -2.733 1.00 26.14 92 GLY A C 1
ATOM 644 O O . GLY A 1 92 ? -1.791 9.663 -1.889 1.00 26.14 92 GLY A O 1
ATOM 645 N N . GLY A 1 93 ? -1.049 9.061 -3.895 1.00 26.45 93 GLY A N 1
ATOM 646 C CA . GLY A 1 93 ? -2.245 8.258 -4.161 1.00 26.45 93 GLY A CA 1
ATOM 647 C C . GLY A 1 93 ? -1.973 7.021 -4.981 1.00 26.45 93 GLY A C 1
ATOM 648 O O . GLY A 1 93 ? -2.622 6.813 -5.979 1.00 26.45 93 GLY A O 1
ATOM 649 N N . LEU A 1 94 ? -1.032 6.192 -4.552 1.00 27.33 94 LEU A N 1
ATOM 650 C CA . LEU A 1 94 ? -1.012 4.783 -4.964 1.00 27.33 94 LEU A CA 1
ATOM 651 C C . LEU A 1 94 ? -0.591 3.837 -3.843 1.00 27.33 94 LEU A C 1
ATOM 653 O O . LEU A 1 94 ? -0.483 2.641 -4.058 1.00 27.33 94 LEU A O 1
ATOM 657 N N . ALA A 1 95 ? -0.394 4.363 -2.634 1.00 25.06 95 ALA A N 1
ATOM 658 C CA . ALA A 1 95 ? 0.084 3.588 -1.509 1.00 25.06 95 ALA A CA 1
ATOM 659 C C . ALA A 1 95 ? -1.067 3.244 -0.579 1.00 25.06 95 ALA A C 1
ATOM 661 O O . ALA A 1 95 ? -1.203 3.816 0.499 1.00 25.06 95 ALA A O 1
ATOM 662 N N . SER A 1 96 ? -1.912 2.333 -1.050 1.00 29.48 96 SER A N 1
ATOM 663 C CA . SER A 1 96 ? -3.127 1.890 -0.389 1.00 29.48 96 SER A CA 1
ATOM 664 C C . SER A 1 96 ? -4.155 3.017 -0.230 1.00 29.48 96 SER A C 1
ATOM 666 O O . SER A 1 96 ? -3.854 4.175 0.064 1.00 29.48 96 SER A O 1
ATOM 668 N N . ALA A 1 97 ? -5.431 2.691 -0.368 1.00 27.64 97 ALA A N 1
ATOM 669 C CA . ALA A 1 97 ? -6.545 3.605 -0.123 1.00 27.64 97 ALA A CA 1
ATOM 670 C C . ALA A 1 97 ? -6.704 4.033 1.357 1.00 27.64 97 ALA A C 1
ATOM 672 O O . ALA A 1 97 ? -7.798 4.327 1.848 1.00 27.64 97 ALA A O 1
ATOM 673 N N . ALA A 1 98 ? -5.601 4.048 2.093 1.00 28.75 98 ALA A N 1
ATOM 674 C CA . ALA A 1 98 ? -5.499 4.389 3.484 1.00 28.75 98 ALA A CA 1
ATOM 675 C C . ALA A 1 98 ? -4.289 5.292 3.776 1.00 28.75 98 ALA A C 1
ATOM 677 O O . ALA A 1 98 ? -3.968 5.370 4.959 1.00 28.75 98 ALA A O 1
ATOM 678 N N . ALA A 1 99 ? -3.648 5.981 2.794 1.00 25.27 99 ALA A N 1
ATOM 679 C CA . ALA A 1 99 ? -2.466 6.801 3.103 1.00 25.27 99 ALA A CA 1
ATOM 680 C C . ALA A 1 99 ? -2.173 8.261 2.629 1.00 25.27 99 ALA A C 1
ATOM 682 O O . ALA A 1 99 ? -1.324 8.458 1.771 1.00 25.27 99 ALA A O 1
ATOM 683 N N . PHE A 1 100 ? -2.712 9.259 3.373 1.00 27.20 100 PHE A N 1
ATOM 684 C CA . PHE A 1 100 ? -2.144 10.577 3.805 1.00 27.20 100 PHE A CA 1
ATOM 685 C C . PHE A 1 100 ? -2.837 11.863 3.271 1.00 27.20 100 PHE A C 1
ATOM 687 O O . PHE A 1 100 ? -3.194 11.966 2.104 1.00 27.20 100 PHE A O 1
ATOM 694 N N . PHE A 1 101 ? -3.056 12.832 4.182 1.00 29.98 101 PHE A N 1
ATOM 695 C CA . PHE A 1 101 ? -3.925 14.041 4.132 1.00 29.98 101 PHE A CA 1
ATOM 696 C C . PHE A 1 101 ? -3.173 15.325 3.655 1.00 29.98 101 PHE A C 1
ATOM 698 O O . PHE A 1 101 ? -1.951 15.336 3.716 1.00 29.98 101 PHE A O 1
ATOM 705 N N . LEU A 1 102 ? -3.754 16.445 3.160 1.00 23.03 102 LEU A N 1
ATOM 706 C CA . LEU A 1 102 ? -4.595 17.505 3.782 1.00 23.03 102 LEU A CA 1
ATOM 707 C C . LEU A 1 102 ? -4.978 18.578 2.707 1.00 23.03 102 LEU A C 1
ATOM 709 O O . LEU A 1 102 ? -4.214 18.805 1.776 1.00 23.03 102 LEU A O 1
ATOM 713 N N . PHE A 1 103 ? -6.072 19.321 2.951 1.00 23.39 103 PHE A N 1
ATOM 714 C CA . PHE A 1 103 ? -6.645 20.508 2.259 1.00 23.39 103 PHE A CA 1
ATOM 715 C C . PHE A 1 103 ? -7.849 20.331 1.312 1.00 23.39 103 PHE A C 1
ATOM 717 O O . PHE A 1 103 ? -7.925 19.476 0.440 1.00 23.39 103 PHE A O 1
ATOM 724 N N . ASN A 1 104 ? -8.813 21.223 1.555 1.00 22.52 104 ASN A N 1
ATOM 725 C CA . ASN A 1 104 ? -10.170 21.312 1.033 1.00 22.52 104 ASN A CA 1
ATOM 726 C C . ASN A 1 104 ? -10.222 22.063 -0.308 1.00 22.52 104 ASN A C 1
ATOM 728 O O . ASN A 1 104 ? -9.652 23.149 -0.428 1.00 22.52 104 ASN A O 1
ATOM 732 N N . LYS A 1 105 ? -11.042 21.584 -1.247 1.00 22.70 105 LYS A N 1
ATOM 733 C CA . LYS A 1 105 ? -11.874 22.474 -2.063 1.00 22.70 105 LYS A CA 1
ATOM 734 C C . LYS A 1 105 ? -13.178 21.758 -2.408 1.00 22.70 105 LYS A C 1
ATOM 736 O O . LYS A 1 105 ? -13.153 20.621 -2.862 1.00 22.70 105 LYS A O 1
ATOM 741 N N . LYS A 1 106 ? -14.300 22.448 -2.173 1.00 24.48 106 LYS A N 1
ATOM 742 C CA . LYS A 1 106 ? -15.660 22.066 -2.584 1.00 24.48 106 LYS A CA 1
ATOM 743 C C . LYS A 1 106 ? -15.646 21.413 -3.972 1.00 24.48 106 LYS A C 1
ATOM 745 O O . LYS A 1 106 ? -15.437 22.123 -4.954 1.00 24.48 106 LYS A O 1
ATOM 750 N N . SER A 1 107 ? -15.941 20.118 -4.047 1.00 24.59 107 SER A N 1
ATOM 751 C CA . SER A 1 107 ? -16.558 19.568 -5.250 1.00 24.59 107 SER A CA 1
ATOM 752 C C . SER A 1 107 ? -18.041 19.914 -5.168 1.00 24.59 107 SER A C 1
ATOM 754 O O . SER A 1 107 ? -18.708 19.635 -4.168 1.00 24.59 107 SER A O 1
ATOM 756 N N . GLN A 1 108 ? -18.535 20.650 -6.161 1.00 22.41 108 GLN A N 1
ATOM 757 C CA . GLN A 1 108 ? -19.968 20.815 -6.332 1.00 22.41 108 GLN A CA 1
ATOM 758 C C . GLN A 1 108 ? -20.508 19.461 -6.776 1.00 22.41 108 GLN A C 1
ATOM 760 O O . GLN A 1 108 ? -20.329 19.076 -7.929 1.00 22.41 108 GLN A O 1
ATOM 765 N N . SER A 1 109 ? -21.165 18.739 -5.868 1.00 24.78 109 SER A N 1
ATOM 766 C CA . SER A 1 109 ? -21.975 17.607 -6.282 1.00 24.78 109 SER A CA 1
ATOM 767 C C . SER A 1 109 ? -23.102 18.135 -7.169 1.00 24.78 109 SER A C 1
ATOM 769 O O . SER A 1 109 ? -23.907 18.987 -6.782 1.00 24.78 109 SER A O 1
ATOM 771 N N . VAL A 1 110 ? -23.140 17.647 -8.405 1.00 24.80 110 VAL A N 1
ATOM 772 C CA . VAL A 1 110 ? -24.337 17.741 -9.232 1.00 24.80 110 VAL A CA 1
ATOM 773 C C . VAL A 1 110 ? -25.350 16.805 -8.583 1.00 24.80 110 VAL A C 1
ATOM 775 O O . VAL A 1 110 ? -25.245 15.584 -8.691 1.00 24.80 110 VAL A O 1
ATOM 778 N N . ALA A 1 111 ? -26.299 17.377 -7.845 1.00 25.52 111 ALA A N 1
ATOM 779 C CA . ALA A 1 111 ? -27.424 16.642 -7.294 1.00 25.52 111 ALA A CA 1
ATOM 780 C C . ALA A 1 111 ? -28.301 16.133 -8.448 1.00 25.52 111 ALA A C 1
ATOM 782 O O . ALA A 1 111 ? -29.173 16.840 -8.948 1.00 25.52 111 ALA A O 1
ATOM 783 N N . MET A 1 112 ? -28.060 14.900 -8.886 1.00 34.06 112 MET A N 1
ATOM 784 C CA . MET A 1 112 ? -29.060 14.126 -9.614 1.00 34.06 112 MET A CA 1
ATOM 785 C C . MET A 1 112 ? -29.966 13.473 -8.574 1.00 34.06 112 MET A C 1
ATOM 787 O O . MET A 1 112 ? -29.484 12.791 -7.671 1.00 34.06 112 MET A O 1
ATOM 791 N N . ALA A 1 113 ? -31.272 13.713 -8.684 1.00 32.72 113 ALA A N 1
ATOM 792 C CA . ALA A 1 113 ? -32.283 13.125 -7.818 1.00 32.72 113 ALA A CA 1
ATOM 793 C C . ALA A 1 113 ? -32.205 11.588 -7.879 1.00 32.72 113 ALA A C 1
ATOM 795 O O . ALA A 1 113 ? -32.696 10.967 -8.821 1.00 32.72 113 ALA A O 1
ATOM 796 N N . ALA A 1 114 ? -31.560 10.976 -6.886 1.00 38.94 114 ALA A N 1
ATOM 797 C CA . ALA A 1 114 ? -31.566 9.537 -6.697 1.00 38.94 114 ALA A CA 1
ATOM 798 C C . ALA A 1 114 ? -32.855 9.156 -5.966 1.00 38.94 114 ALA A C 1
ATOM 800 O O . ALA A 1 114 ? -33.097 9.580 -4.838 1.00 38.94 114 ALA A O 1
ATOM 801 N N . THR A 1 115 ? -33.686 8.333 -6.596 1.00 41.44 115 THR A N 1
ATOM 802 C CA . THR A 1 115 ? -34.795 7.619 -5.948 1.00 41.44 115 THR A CA 1
ATOM 803 C C . THR A 1 115 ? -34.249 6.458 -5.105 1.00 41.44 115 THR A C 1
ATOM 805 O O . THR A 1 115 ? -34.581 5.298 -5.344 1.00 41.44 115 THR A O 1
ATOM 808 N N . GLY A 1 116 ? -33.332 6.759 -4.186 1.00 50.59 116 GLY A N 1
ATOM 809 C CA . GLY A 1 116 ? -32.617 5.790 -3.364 1.00 50.59 116 GLY A CA 1
ATOM 810 C C . GLY A 1 116 ? -33.130 5.793 -1.929 1.00 50.59 116 GLY A C 1
ATOM 811 O O . GLY A 1 116 ? -33.147 6.841 -1.292 1.00 50.59 116 GLY A O 1
ATOM 812 N N . GLY A 1 117 ? -33.580 4.641 -1.430 1.00 67.38 117 GLY A N 1
ATOM 813 C CA . GLY A 1 117 ? -33.914 4.465 -0.012 1.00 67.38 117 GLY A CA 1
ATOM 814 C C . GLY A 1 117 ? -32.674 4.215 0.857 1.00 67.38 117 GLY A C 1
ATOM 815 O O . GLY A 1 117 ? -31.572 4.031 0.343 1.00 67.38 117 GLY A O 1
ATOM 816 N N . GLU A 1 118 ? -32.861 4.160 2.175 1.00 74.19 118 GLU A N 1
ATOM 817 C CA . GLU A 1 118 ? -31.873 3.601 3.108 1.00 74.19 118 GLU A CA 1
ATOM 818 C C . GLU A 1 118 ? -32.138 2.109 3.331 1.00 74.19 118 GLU A C 1
ATOM 820 O O . GLU A 1 118 ? -33.284 1.691 3.512 1.00 74.19 118 GLU A O 1
ATOM 825 N N . LYS A 1 119 ? -31.071 1.307 3.376 1.00 75.44 119 LYS A N 1
ATOM 826 C CA . LYS A 1 119 ? -31.119 -0.091 3.819 1.00 75.44 119 LYS A CA 1
ATOM 827 C C . LYS A 1 119 ? -30.046 -0.305 4.877 1.00 75.44 119 LYS A C 1
ATOM 829 O O . LYS A 1 119 ? -28.869 -0.114 4.602 1.00 75.44 119 LYS A O 1
ATOM 834 N N . GLU A 1 120 ? -30.461 -0.683 6.087 1.00 68.50 120 GLU A N 1
ATOM 835 C CA . GLU A 1 120 ? -29.553 -1.020 7.200 1.00 68.50 120 GLU A CA 1
ATOM 836 C C . GLU A 1 120 ? -28.517 0.082 7.524 1.00 68.50 120 GLU A C 1
ATOM 838 O O . GLU A 1 120 ? -27.391 -0.205 7.918 1.00 68.50 120 GLU A O 1
ATOM 843 N N . GLY A 1 121 ? -28.901 1.355 7.358 1.00 74.25 121 GLY A N 1
ATOM 844 C CA . GLY A 1 121 ? -28.025 2.512 7.592 1.00 74.25 121 GLY A CA 1
ATOM 845 C C . GLY A 1 121 ? -27.078 2.851 6.435 1.00 74.25 121 GLY A C 1
ATOM 846 O O . GLY A 1 121 ? -26.163 3.653 6.621 1.00 74.25 121 GLY A O 1
ATOM 847 N N . PHE A 1 122 ? -27.279 2.254 5.255 1.00 81.50 122 PHE A N 1
ATOM 848 C CA . PHE A 1 122 ? -26.558 2.584 4.028 1.00 81.50 122 PHE A CA 1
ATOM 849 C C . PHE A 1 122 ? -27.466 3.257 3.001 1.00 81.50 122 PHE A C 1
ATOM 851 O O . PHE A 1 122 ? -28.578 2.795 2.730 1.00 81.50 122 PHE A O 1
ATOM 858 N N . GLU A 1 123 ? -26.954 4.319 2.380 1.00 83.62 123 GLU A N 1
ATOM 859 C CA . GLU A 1 123 ? -27.586 4.952 1.224 1.00 83.62 123 GLU A CA 1
ATOM 860 C C . GLU A 1 123 ? -27.532 4.016 0.009 1.00 83.62 123 GLU A C 1
ATOM 862 O O . GLU A 1 123 ? -26.475 3.478 -0.339 1.00 83.62 123 GLU A O 1
ATOM 867 N N . MET A 1 124 ? -28.665 3.840 -0.669 1.00 84.81 124 MET A N 1
ATOM 868 C CA . MET A 1 124 ? -28.782 2.970 -1.840 1.00 84.81 124 MET A CA 1
ATOM 869 C C . MET A 1 124 ? -28.899 3.796 -3.121 1.00 84.81 124 MET A C 1
ATOM 871 O O . MET A 1 124 ? -29.620 4.787 -3.164 1.00 84.81 124 MET A O 1
ATOM 875 N N . GLN A 1 125 ? -28.233 3.376 -4.199 1.00 80.31 125 GLN A N 1
ATOM 876 C CA . GLN A 1 125 ? -28.441 3.966 -5.529 1.00 80.31 125 GLN A CA 1
ATOM 877 C C . GLN A 1 125 ? -29.706 3.396 -6.188 1.00 80.31 125 GLN A C 1
ATOM 879 O O . GLN A 1 125 ? -30.455 4.108 -6.854 1.00 80.31 125 GLN A O 1
ATOM 884 N N . ARG A 1 126 ? -29.924 2.092 -6.000 1.00 86.56 126 ARG A N 1
ATOM 885 C CA . ARG A 1 126 ? -31.117 1.313 -6.361 1.00 86.56 126 ARG A CA 1
ATOM 886 C C . ARG A 1 126 ? -31.140 0.051 -5.495 1.00 86.56 126 ARG A C 1
ATOM 888 O O . ARG A 1 126 ? -30.168 -0.214 -4.792 1.00 86.56 126 ARG A O 1
ATOM 895 N N . ASP A 1 127 ? -32.219 -0.726 -5.533 1.00 83.06 127 ASP A N 1
ATOM 896 C CA . ASP A 1 127 ? -32.318 -1.943 -4.716 1.00 83.06 127 ASP A CA 1
ATOM 897 C C . ASP A 1 127 ? -31.124 -2.893 -4.940 1.00 83.06 127 ASP A C 1
ATOM 899 O O . ASP A 1 127 ? -30.682 -3.101 -6.073 1.00 83.06 127 ASP A O 1
ATOM 903 N N . GLY A 1 128 ? -30.552 -3.391 -3.841 1.00 82.00 128 GLY A N 1
ATOM 904 C CA . GLY A 1 128 ? -29.331 -4.206 -3.815 1.00 82.00 128 GLY A CA 1
ATOM 905 C C . GLY A 1 128 ? -28.024 -3.502 -4.218 1.00 82.00 128 GLY A C 1
ATOM 906 O O . GLY A 1 128 ? -26.953 -4.061 -3.992 1.00 82.00 128 GLY A O 1
ATOM 907 N N . ILE A 1 129 ? -28.065 -2.285 -4.772 1.00 83.75 129 ILE A N 1
ATOM 908 C CA . ILE A 1 129 ? -26.874 -1.520 -5.171 1.00 83.75 129 ILE A CA 1
ATOM 909 C C . ILE A 1 129 ? -26.645 -0.376 -4.193 1.00 83.75 129 ILE A C 1
ATOM 911 O O . ILE A 1 129 ? -27.368 0.627 -4.180 1.00 83.75 129 ILE A O 1
ATOM 915 N N . LYS A 1 130 ? -25.597 -0.526 -3.387 1.00 86.94 130 LYS A N 1
ATOM 916 C CA . LYS A 1 130 ? -25.184 0.483 -2.421 1.00 86.94 130 LYS A CA 1
ATOM 917 C C . LYS A 1 130 ? -24.653 1.707 -3.167 1.00 86.94 130 LYS A C 1
ATOM 919 O O . LYS A 1 130 ? -23.879 1.572 -4.116 1.00 86.94 130 LYS A O 1
ATOM 924 N N . LYS A 1 131 ? -25.033 2.909 -2.726 1.00 83.88 131 LYS A N 1
ATOM 925 C CA . LYS A 1 131 ? -24.362 4.132 -3.169 1.00 83.88 131 LYS A CA 1
ATOM 926 C C . LYS A 1 131 ? -22.933 4.094 -2.628 1.00 83.88 131 LYS A C 1
ATOM 928 O O . LYS A 1 131 ? -22.713 3.925 -1.423 1.00 83.88 131 LYS A O 1
ATOM 933 N N . ALA A 1 132 ? -21.966 4.203 -3.532 1.00 77.25 132 ALA A N 1
ATOM 934 C CA . ALA A 1 132 ? -20.568 4.247 -3.142 1.00 77.25 132 ALA A CA 1
ATOM 935 C C . ALA A 1 132 ? -20.317 5.453 -2.231 1.00 77.25 132 ALA A C 1
ATOM 937 O O . ALA A 1 132 ? -20.903 6.515 -2.446 1.00 77.25 132 ALA A O 1
ATOM 938 N N . ALA A 1 133 ? -19.455 5.284 -1.230 1.00 70.94 133 ALA A N 1
ATOM 939 C CA . ALA A 1 133 ? -19.099 6.354 -0.307 1.00 70.94 133 ALA A CA 1
ATOM 940 C C . ALA A 1 133 ? -18.676 7.626 -1.067 1.00 70.94 133 ALA A C 1
ATOM 942 O O . ALA A 1 133 ? -17.948 7.545 -2.060 1.00 70.94 133 ALA A O 1
ATOM 943 N N . ASP A 1 134 ? -19.138 8.794 -0.620 1.00 64.00 134 ASP A N 1
ATOM 944 C CA . ASP A 1 134 ? -18.774 10.069 -1.245 1.00 64.00 134 ASP A CA 1
ATOM 945 C C . ASP A 1 134 ? -17.249 10.262 -1.242 1.00 64.00 134 ASP A C 1
ATOM 947 O O . ASP A 1 134 ? -16.550 9.742 -0.371 1.00 64.00 134 ASP A O 1
ATOM 951 N N . ASP A 1 135 ? -16.720 11.016 -2.211 1.00 57.72 135 ASP A N 1
ATOM 952 C CA . ASP A 1 135 ? -15.283 11.283 -2.285 1.00 57.72 135 ASP A CA 1
ATOM 953 C C . ASP A 1 135 ? -14.823 12.122 -1.085 1.00 57.72 135 ASP A C 1
ATOM 955 O O . ASP A 1 135 ? -14.949 13.345 -1.037 1.00 57.72 135 ASP A O 1
ATOM 959 N N . THR A 1 136 ? -14.255 11.440 -0.098 1.00 52.31 136 THR A N 1
ATOM 960 C CA . THR A 1 136 ? -13.572 12.029 1.050 1.00 52.31 136 THR A CA 1
ATOM 961 C C . THR A 1 136 ? -12.055 11.905 0.884 1.00 52.31 136 THR A C 1
ATOM 963 O O . THR A 1 136 ? -11.529 11.454 -0.137 1.00 52.31 136 THR A O 1
ATOM 966 N N . VAL A 1 137 ? -11.304 12.338 1.897 1.00 41.28 137 VAL A N 1
ATOM 967 C CA . VAL A 1 137 ? -9.854 12.090 1.958 1.00 41.28 137 VAL A CA 1
ATOM 968 C C . VAL A 1 137 ? -9.551 10.612 2.250 1.00 41.28 137 VAL A C 1
ATOM 970 O O . VAL A 1 137 ? -8.481 10.127 1.905 1.00 41.28 137 VAL A O 1
ATOM 973 N N . LEU A 1 138 ? -10.491 9.887 2.867 1.00 42.81 138 LEU A N 1
ATOM 974 C CA . LEU A 1 138 ? -10.302 8.512 3.343 1.00 42.81 138 LEU A CA 1
ATOM 975 C C . LEU A 1 138 ? -10.901 7.443 2.419 1.00 42.81 138 LEU A C 1
ATOM 977 O O . LEU A 1 138 ? -10.715 6.243 2.657 1.00 42.81 138 LEU A O 1
ATOM 981 N N . THR A 1 139 ? -11.641 7.857 1.392 1.00 55.84 139 THR A N 1
ATOM 982 C CA . THR A 1 139 ? -12.188 6.946 0.389 1.00 55.84 139 THR A CA 1
ATOM 983 C C . THR A 1 139 ? -11.162 6.680 -0.712 1.00 55.84 139 THR A C 1
ATOM 985 O O . THR A 1 139 ? -10.526 7.625 -1.187 1.00 55.84 139 THR A O 1
ATOM 988 N N . PRO A 1 140 ? -11.007 5.412 -1.138 1.00 62.94 140 PRO A N 1
ATOM 989 C CA . PRO A 1 140 ? -10.197 5.050 -2.298 1.00 62.94 140 PRO A CA 1
ATOM 990 C C . PRO A 1 140 ? -10.547 5.905 -3.520 1.00 62.94 140 PRO A C 1
ATOM 992 O O . PRO A 1 140 ? -11.726 6.067 -3.839 1.00 62.94 140 PRO A O 1
ATOM 995 N N . ARG A 1 141 ? -9.528 6.440 -4.201 1.00 72.12 141 ARG A N 1
ATOM 996 C CA . ARG A 1 141 ? -9.686 7.244 -5.422 1.00 72.12 141 ARG A CA 1
ATOM 997 C C . ARG A 1 141 ? -9.316 6.431 -6.652 1.00 72.12 141 ARG A C 1
ATOM 999 O O . ARG A 1 141 ? -8.569 5.458 -6.561 1.00 72.12 141 ARG A O 1
ATOM 1006 N N . PHE A 1 142 ? -9.820 6.856 -7.805 1.00 80.44 142 PHE A N 1
ATOM 1007 C CA . PHE A 1 142 ? -9.363 6.336 -9.089 1.00 80.44 142 PHE A CA 1
ATOM 1008 C C . PHE A 1 142 ? -8.131 7.094 -9.541 1.00 80.44 142 PHE A C 1
ATOM 1010 O O . PHE A 1 142 ? -8.066 8.313 -9.384 1.00 80.44 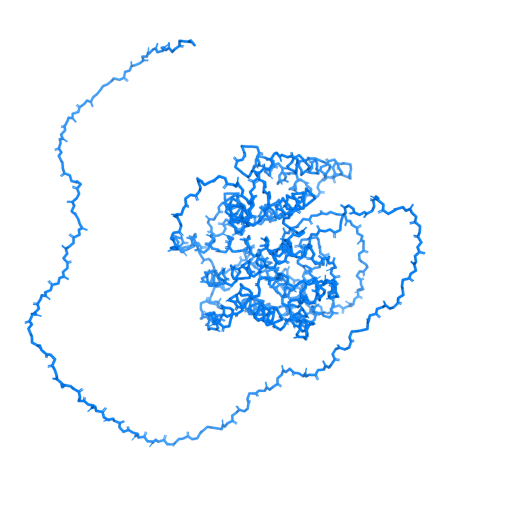142 PHE A O 1
ATOM 1017 N N . TYR A 1 143 ? -7.144 6.376 -10.067 1.00 81.62 143 TYR A N 1
ATOM 1018 C CA . TYR A 1 143 ? -5.842 6.948 -10.383 1.00 81.62 143 TYR A CA 1
ATOM 1019 C C . TYR A 1 143 ? -5.549 6.908 -11.875 1.00 81.62 143 TYR A C 1
ATOM 1021 O O . TYR A 1 143 ? -5.958 6.001 -12.596 1.00 81.62 143 TYR A O 1
ATOM 1029 N N . THR A 1 144 ? -4.832 7.926 -12.336 1.00 86.12 144 THR A N 1
ATOM 1030 C CA . THR A 1 144 ? -4.305 8.015 -13.696 1.00 86.12 144 THR A CA 1
ATOM 1031 C C . THR A 1 144 ? -2.889 8.577 -13.667 1.00 86.12 144 THR A C 1
ATOM 1033 O O . THR A 1 144 ? -2.433 9.107 -12.649 1.00 86.12 144 THR A O 1
ATOM 1036 N N . THR A 1 145 ? -2.174 8.455 -14.780 1.00 92.06 145 THR A N 1
ATOM 1037 C CA . THR A 1 145 ? -0.771 8.849 -14.863 1.00 92.06 145 THR A CA 1
ATOM 1038 C C . THR A 1 145 ? -0.398 9.441 -16.206 1.00 92.06 145 THR A C 1
ATOM 1040 O O . THR A 1 145 ? -1.196 9.509 -17.138 1.00 92.06 145 THR A O 1
ATOM 1043 N N . ASP A 1 146 ? 0.848 9.885 -16.282 1.00 95.25 146 ASP A N 1
ATOM 1044 C CA . ASP A 1 146 ? 1.485 10.304 -17.514 1.00 95.25 146 ASP A CA 1
ATOM 1045 C C . ASP A 1 146 ? 1.898 9.058 -18.313 1.00 95.25 146 ASP A C 1
ATOM 1047 O O . ASP A 1 146 ? 2.989 8.509 -18.142 1.00 95.25 146 ASP A O 1
ATOM 1051 N N . PHE A 1 147 ? 0.977 8.556 -19.141 1.00 95.19 147 PHE A N 1
ATOM 1052 C CA . PHE A 1 147 ? 1.199 7.341 -19.931 1.00 95.19 147 PHE A CA 1
ATOM 1053 C C . PHE A 1 147 ? 2.323 7.499 -20.960 1.00 95.19 147 PHE A C 1
ATOM 1055 O O . PHE A 1 147 ? 2.980 6.513 -21.288 1.00 95.19 147 PHE A O 1
ATOM 1062 N N . GLU A 1 148 ? 2.562 8.716 -21.452 1.00 96.75 148 GLU A N 1
ATOM 1063 C CA . GLU A 1 148 ? 3.673 9.016 -22.360 1.00 96.75 148 GLU A CA 1
ATOM 1064 C C . GLU A 1 148 ? 5.012 8.939 -21.620 1.00 96.75 148 GLU A C 1
ATOM 1066 O O . GLU A 1 148 ? 5.973 8.344 -22.112 1.00 96.75 148 GLU A O 1
ATOM 1071 N N . GLU A 1 149 ? 5.073 9.464 -20.395 1.00 96.75 149 GLU A N 1
ATOM 1072 C CA . GLU A 1 149 ? 6.247 9.308 -19.542 1.00 96.75 149 GLU A CA 1
ATOM 1073 C C . GLU A 1 149 ? 6.485 7.833 -19.175 1.00 96.75 149 GLU A C 1
ATOM 1075 O O . GLU A 1 149 ? 7.619 7.372 -19.286 1.00 96.75 149 GLU A O 1
ATOM 1080 N N . CYS A 1 150 ? 5.446 7.061 -18.827 1.00 95.88 150 CYS A N 1
ATOM 1081 C CA . CYS A 1 150 ? 5.564 5.609 -18.620 1.00 95.88 150 CYS A CA 1
ATOM 1082 C C . CYS A 1 150 ? 6.102 4.886 -19.864 1.00 95.88 150 CYS A C 1
ATOM 1084 O O . CYS A 1 150 ? 7.025 4.081 -19.754 1.00 95.88 150 CYS A O 1
ATOM 1086 N N . ALA A 1 151 ? 5.556 5.193 -21.042 1.00 96.19 151 ALA A N 1
ATOM 1087 C CA . ALA A 1 151 ? 6.019 4.666 -22.322 1.00 96.19 151 ALA A CA 1
ATOM 1088 C C . ALA A 1 151 ? 7.513 4.933 -22.545 1.00 96.19 151 ALA A C 1
ATOM 1090 O O . ALA A 1 151 ? 8.261 4.025 -22.901 1.00 96.19 151 ALA A O 1
ATOM 1091 N N . ARG A 1 152 ? 7.972 6.155 -22.264 1.00 96.12 152 ARG A N 1
ATOM 1092 C CA . ARG A 1 152 ? 9.389 6.511 -22.370 1.00 96.12 152 ARG A CA 1
ATOM 1093 C C . ARG A 1 152 ? 10.256 5.759 -21.354 1.00 96.12 152 ARG A C 1
ATOM 1095 O O . ARG A 1 152 ? 11.326 5.293 -21.721 1.00 96.12 152 ARG A O 1
ATOM 1102 N N . LEU A 1 153 ? 9.811 5.631 -20.101 1.00 95.69 153 LEU A N 1
ATOM 1103 C CA . LEU A 1 153 ? 10.565 4.960 -19.028 1.00 95.69 153 LEU A CA 1
ATOM 1104 C C . LEU A 1 153 ? 10.780 3.460 -19.293 1.00 95.69 153 LEU A C 1
ATOM 1106 O O . LEU A 1 153 ? 11.823 2.924 -18.911 1.00 95.69 153 LEU A O 1
ATOM 1110 N N . PHE A 1 154 ? 9.813 2.803 -19.942 1.00 96.75 154 PHE A N 1
ATOM 1111 C CA . PHE A 1 154 ? 9.861 1.376 -20.282 1.00 96.75 154 PHE A CA 1
ATOM 1112 C C . PHE A 1 154 ? 10.298 1.084 -21.719 1.00 96.75 154 PHE A C 1
ATOM 1114 O O . PHE A 1 154 ? 10.334 -0.081 -22.110 1.00 96.75 154 PHE A O 1
ATOM 1121 N N . SER A 1 155 ? 10.618 2.101 -22.517 1.00 96.06 155 SER A N 1
ATOM 1122 C CA . SER A 1 155 ? 11.088 1.905 -23.886 1.00 96.06 155 SER A CA 1
ATOM 1123 C C . SER A 1 155 ? 12.540 1.416 -23.892 1.00 96.06 155 SER A C 1
ATOM 1125 O O . SER A 1 155 ? 13.399 2.115 -23.350 1.00 96.06 155 SER A O 1
ATOM 1127 N N . PRO A 1 156 ? 12.859 0.290 -24.557 1.00 93.88 156 PRO A N 1
ATOM 1128 C CA . PRO A 1 156 ? 14.244 -0.143 -24.757 1.00 93.88 156 PRO A CA 1
ATOM 1129 C C . PRO A 1 156 ? 15.106 0.873 -25.526 1.00 93.88 156 PRO A C 1
ATOM 1131 O O . PRO A 1 156 ? 16.326 0.844 -25.415 1.00 93.88 156 PRO A O 1
ATOM 1134 N N . GLU A 1 157 ? 14.493 1.780 -26.297 1.00 94.56 157 GLU A N 1
ATOM 1135 C CA . GLU A 1 157 ? 15.204 2.859 -26.999 1.00 94.56 157 GLU A CA 1
ATOM 1136 C C . GLU A 1 157 ? 15.730 3.921 -26.022 1.00 94.56 157 GLU A C 1
ATOM 1138 O O . GLU A 1 157 ? 16.870 4.367 -26.135 1.00 94.56 157 GLU A O 1
ATOM 1143 N N . PHE A 1 158 ? 14.906 4.318 -25.048 1.00 93.25 158 PHE A N 1
ATOM 1144 C CA . PHE A 1 158 ? 15.255 5.355 -24.071 1.00 93.25 158 PHE A CA 1
ATOM 1145 C C . PHE A 1 158 ? 15.903 4.796 -22.801 1.00 93.25 158 PHE A C 1
ATOM 1147 O O . PHE A 1 158 ? 16.558 5.543 -22.075 1.00 93.25 158 PHE A O 1
ATOM 1154 N N . ASN A 1 159 ? 15.713 3.507 -22.528 1.00 93.38 159 ASN A N 1
ATOM 1155 C CA . ASN A 1 159 ? 16.255 2.799 -21.378 1.00 93.38 159 ASN A CA 1
ATOM 1156 C C . ASN A 1 159 ? 16.817 1.428 -21.809 1.00 93.38 159 ASN A C 1
ATOM 1158 O O . ASN A 1 159 ? 16.195 0.391 -21.566 1.00 93.38 159 ASN A O 1
ATOM 1162 N N . PRO A 1 160 ? 17.974 1.404 -22.495 1.00 92.12 160 PRO A N 1
ATOM 1163 C CA . PRO A 1 160 ? 18.549 0.171 -23.034 1.00 92.12 160 PRO A CA 1
ATOM 1164 C C . PRO A 1 160 ? 19.118 -0.767 -21.957 1.00 92.12 160 PRO A C 1
ATOM 1166 O O . PRO A 1 160 ? 19.269 -1.960 -22.212 1.00 92.12 160 PRO A O 1
ATOM 1169 N N . ASP A 1 161 ? 19.402 -0.253 -20.757 1.00 89.81 161 ASP A N 1
ATOM 1170 C CA . ASP A 1 161 ? 20.069 -0.991 -19.675 1.00 89.81 161 ASP A CA 1
ATOM 1171 C C . ASP A 1 161 ? 19.091 -1.713 -18.730 1.00 89.81 161 ASP A C 1
ATOM 1173 O O . ASP A 1 161 ? 19.497 -2.272 -17.708 1.00 89.81 161 ASP A O 1
ATOM 1177 N N . MET A 1 162 ? 17.790 -1.722 -19.047 1.00 93.31 162 MET A N 1
ATOM 1178 C CA . MET A 1 162 ? 16.806 -2.478 -18.271 1.00 93.31 162 MET A CA 1
ATOM 1179 C C . MET A 1 162 ? 17.183 -3.958 -18.214 1.00 93.31 162 MET A C 1
ATOM 1181 O O . MET A 1 162 ? 17.443 -4.596 -19.236 1.00 93.31 162 MET A O 1
ATOM 1185 N N . ASN A 1 163 ? 17.124 -4.542 -17.017 1.00 93.69 163 ASN A N 1
ATOM 1186 C CA . ASN A 1 163 ? 17.330 -5.972 -16.831 1.00 93.69 163 ASN A CA 1
ATOM 1187 C C . ASN A 1 163 ? 16.124 -6.773 -17.351 1.00 93.69 163 ASN A C 1
ATOM 1189 O O . ASN A 1 163 ? 15.281 -7.243 -16.586 1.00 93.69 163 ASN A O 1
ATOM 1193 N N . MET A 1 164 ? 16.040 -6.935 -18.672 1.00 95.75 164 MET A N 1
ATOM 1194 C CA . MET A 1 164 ? 14.924 -7.627 -19.318 1.00 95.75 164 MET A CA 1
ATOM 1195 C C . MET A 1 164 ? 14.788 -9.080 -18.861 1.00 95.75 164 MET A C 1
ATOM 1197 O O . MET A 1 164 ? 13.669 -9.566 -18.777 1.00 95.75 164 MET A O 1
ATOM 1201 N N . LYS A 1 165 ? 15.882 -9.746 -18.467 1.00 96.38 165 LYS A N 1
ATOM 1202 C CA . LYS A 1 165 ? 15.830 -11.121 -17.942 1.00 96.38 165 LYS A CA 1
ATOM 1203 C C . LYS A 1 165 ? 15.065 -11.222 -16.622 1.00 96.38 165 LYS A C 1
ATOM 1205 O O . LYS A 1 165 ? 14.345 -12.190 -16.409 1.00 96.38 165 LYS A O 1
ATOM 1210 N N . GLU A 1 166 ? 15.226 -10.243 -15.731 1.00 95.94 166 GLU A N 1
ATOM 1211 C CA . GLU A 1 166 ? 14.469 -10.183 -14.470 1.00 95.94 166 GLU A CA 1
ATOM 1212 C C . GLU A 1 166 ? 12.983 -9.927 -14.752 1.00 95.94 166 GLU A C 1
ATOM 1214 O O . GLU A 1 166 ? 12.129 -10.606 -14.188 1.00 95.94 166 GLU A O 1
ATOM 1219 N N . LEU A 1 167 ? 12.668 -9.032 -15.696 1.00 97.62 167 LEU A N 1
ATOM 1220 C CA . LEU A 1 167 ? 11.288 -8.771 -16.120 1.00 97.62 167 LEU A CA 1
ATOM 1221 C C . LEU A 1 167 ? 10.640 -9.991 -16.797 1.00 97.62 167 LEU A C 1
ATOM 1223 O O . LEU A 1 167 ? 9.495 -10.312 -16.499 1.00 97.62 167 LEU A O 1
ATOM 1227 N N . GLU A 1 168 ? 11.360 -10.701 -17.664 1.00 98.38 168 GLU A N 1
ATOM 1228 C CA . GLU A 1 168 ? 10.902 -11.946 -18.296 1.00 98.38 168 GLU A CA 1
ATOM 1229 C C . GLU A 1 168 ? 10.629 -13.036 -17.253 1.00 98.38 168 GLU A C 1
ATOM 1231 O O . GLU A 1 168 ? 9.578 -13.672 -17.292 1.00 98.38 168 GLU A O 1
ATOM 1236 N N . ALA A 1 169 ? 11.520 -13.203 -16.269 1.00 98.06 169 ALA A N 1
ATOM 1237 C CA . ALA A 1 169 ? 11.324 -14.161 -15.182 1.00 98.06 169 ALA A CA 1
ATOM 1238 C C . ALA A 1 169 ? 10.089 -13.828 -14.330 1.00 98.06 169 ALA A C 1
ATOM 1240 O O . ALA A 1 169 ? 9.316 -14.721 -13.981 1.00 98.06 169 ALA A O 1
ATOM 1241 N N . ILE A 1 170 ? 9.870 -12.543 -14.031 1.00 97.88 170 ILE A N 1
ATOM 1242 C CA . ILE A 1 170 ? 8.664 -12.074 -13.338 1.00 97.88 170 ILE A CA 1
ATOM 1243 C C . ILE A 1 170 ? 7.427 -12.365 -14.187 1.00 97.88 170 ILE A C 1
ATOM 1245 O O . ILE A 1 170 ? 6.463 -12.943 -13.692 1.00 97.88 170 ILE A O 1
ATOM 1249 N N . ARG A 1 171 ? 7.454 -12.036 -15.480 1.00 98.31 171 ARG A N 1
ATOM 1250 C CA . ARG A 1 171 ? 6.357 -12.322 -16.410 1.00 98.31 171 ARG A CA 1
ATOM 1251 C C . ARG A 1 171 ? 6.004 -13.809 -16.424 1.00 98.31 171 ARG A C 1
ATOM 1253 O O . ARG A 1 171 ? 4.825 -14.152 -16.350 1.00 98.31 171 ARG A O 1
ATOM 1260 N N . ASP A 1 172 ? 7.001 -14.684 -16.479 1.00 98.19 172 ASP A N 1
ATOM 1261 C CA . ASP A 1 172 ? 6.791 -16.132 -16.454 1.00 98.19 172 ASP A CA 1
ATOM 1262 C C . ASP A 1 172 ? 6.208 -16.618 -15.122 1.00 98.19 172 ASP A C 1
ATOM 1264 O O . ASP A 1 172 ? 5.385 -17.535 -15.114 1.00 98.19 172 ASP A O 1
ATOM 1268 N N . GLU A 1 173 ? 6.555 -15.978 -14.004 1.00 97.31 173 GLU A N 1
ATOM 1269 C CA . GLU A 1 173 ? 5.934 -16.258 -12.708 1.00 97.31 173 GLU A CA 1
ATOM 1270 C C . GLU A 1 173 ? 4.445 -15.878 -12.686 1.00 97.31 173 GLU A C 1
ATOM 1272 O O . GLU A 1 173 ? 3.617 -16.671 -12.234 1.00 97.31 173 GLU A O 1
ATOM 1277 N N . PHE A 1 174 ? 4.070 -14.722 -13.244 1.00 97.25 174 PHE A N 1
ATOM 1278 C CA . PHE A 1 174 ? 2.666 -14.293 -13.350 1.00 97.25 174 PHE A CA 1
ATOM 1279 C C . PHE A 1 174 ? 1.822 -15.203 -14.258 1.00 97.25 174 PHE A C 1
ATOM 1281 O O . PHE A 1 174 ? 0.626 -15.411 -14.006 1.00 97.25 174 PHE A O 1
ATOM 1288 N N . VAL A 1 175 ? 2.427 -15.759 -15.314 1.00 97.31 175 VAL A N 1
ATOM 1289 C CA . VAL A 1 175 ? 1.748 -16.661 -16.259 1.00 97.31 175 VAL A CA 1
ATOM 1290 C C . VAL A 1 175 ? 1.336 -17.981 -15.614 1.00 97.31 175 VAL A C 1
ATOM 1292 O O . VAL A 1 175 ? 0.325 -18.551 -16.024 1.00 97.31 175 VAL A O 1
ATOM 1295 N N . LYS A 1 176 ? 2.057 -18.456 -14.592 1.00 96.44 176 LYS A N 1
ATOM 1296 C CA . LYS A 1 176 ? 1.727 -19.717 -13.906 1.00 96.44 176 LYS A CA 1
ATOM 1297 C C . LYS A 1 176 ? 0.376 -19.687 -13.195 1.00 96.44 176 LYS A C 1
ATOM 1299 O O . LYS A 1 176 ? -0.218 -20.746 -13.031 1.00 96.44 176 LYS A O 1
ATOM 1304 N N . ASP A 1 177 ? -0.095 -18.502 -12.797 1.00 94.00 177 ASP A N 1
ATOM 1305 C CA . ASP A 1 177 ? -1.446 -18.272 -12.267 1.00 94.00 177 ASP A CA 1
ATOM 1306 C C . ASP A 1 177 ? -1.875 -19.287 -11.188 1.00 94.00 177 ASP A C 1
ATOM 1308 O O . ASP A 1 177 ? -2.912 -19.947 -11.292 1.00 94.00 177 ASP A O 1
ATOM 1312 N N . TYR A 1 178 ? -1.070 -19.432 -10.129 1.00 91.56 178 TYR A N 1
ATOM 1313 C CA . TYR A 1 178 ? -1.336 -20.403 -9.055 1.00 91.56 178 TYR A CA 1
ATOM 1314 C C . TYR A 1 178 ? -2.716 -20.220 -8.398 1.00 91.56 178 TYR A C 1
ATOM 1316 O O . TYR A 1 178 ? -3.283 -21.175 -7.865 1.00 91.56 178 TYR A O 1
ATOM 1324 N N . ASN A 1 179 ? -3.276 -19.009 -8.477 1.00 89.19 179 ASN A N 1
ATOM 1325 C CA . ASN A 1 179 ? -4.544 -18.630 -7.863 1.00 89.19 179 ASN A CA 1
ATOM 1326 C C . ASN A 1 179 ? -5.753 -18.708 -8.812 1.00 89.19 179 ASN A C 1
ATOM 1328 O O . ASN A 1 179 ? -6.856 -18.328 -8.414 1.00 89.19 179 ASN A O 1
ATOM 1332 N N . GLN A 1 180 ? -5.604 -19.260 -10.025 1.00 87.75 180 GLN A N 1
ATOM 1333 C CA . GLN A 1 180 ? -6.676 -19.343 -11.030 1.00 87.75 180 GLN A CA 1
ATOM 1334 C C . GLN A 1 180 ? -8.001 -19.899 -10.474 1.00 87.75 180 GLN A C 1
ATOM 1336 O O . GLN A 1 180 ? -9.072 -19.373 -10.777 1.00 87.75 180 GLN A O 1
ATOM 1341 N N . ASN A 1 181 ? -7.927 -20.952 -9.653 1.00 85.69 181 ASN A N 1
ATOM 1342 C CA . ASN A 1 181 ? -9.091 -21.621 -9.057 1.00 85.69 181 ASN A CA 1
ATOM 1343 C C . ASN A 1 181 ? -9.301 -21.259 -7.579 1.00 85.69 181 ASN A C 1
ATOM 1345 O O . ASN A 1 181 ? -10.157 -21.848 -6.921 1.00 85.69 181 ASN A O 1
ATOM 1349 N N . HIS A 1 182 ? -8.507 -20.337 -7.032 1.00 81.62 182 HIS A N 1
ATOM 1350 C CA . HIS A 1 182 ? -8.526 -20.059 -5.603 1.00 81.62 182 HIS A CA 1
ATOM 1351 C C . HIS A 1 182 ? -9.744 -19.233 -5.188 1.00 81.62 182 HIS A C 1
ATOM 1353 O O . HIS A 1 182 ? -10.360 -19.527 -4.172 1.00 81.62 182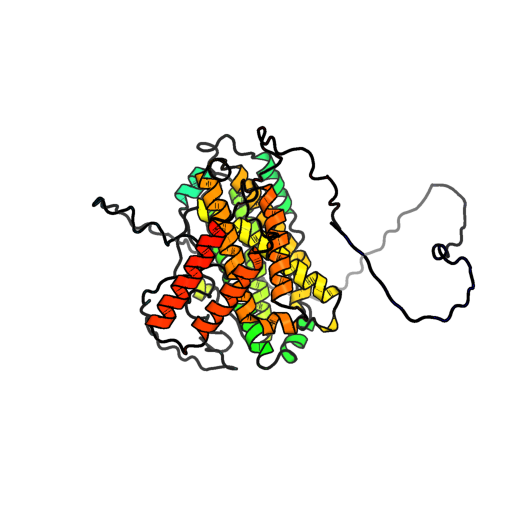 HIS A O 1
ATOM 1359 N N . PHE A 1 183 ? -10.160 -18.261 -6.001 1.00 79.75 183 PHE A N 1
ATOM 1360 C CA . PHE A 1 183 ? -11.269 -17.346 -5.694 1.00 79.75 183 PHE A CA 1
ATOM 1361 C C . PHE A 1 183 ? -12.664 -17.959 -5.932 1.00 79.75 183 PHE A C 1
ATOM 1363 O O . PHE A 1 183 ? -13.617 -17.274 -6.309 1.00 79.75 183 PHE A O 1
ATOM 1370 N N . VAL A 1 184 ? -12.798 -19.268 -5.700 1.00 81.50 184 VAL A N 1
ATOM 1371 C CA . VAL A 1 184 ? -14.071 -19.992 -5.722 1.00 81.50 184 VAL A CA 1
ATOM 1372 C C . VAL A 1 184 ? -14.633 -20.032 -4.302 1.00 81.50 184 VAL A C 1
ATOM 1374 O O . VAL A 1 184 ? -14.015 -20.542 -3.366 1.00 81.50 184 VAL A O 1
ATOM 1377 N N . ARG A 1 185 ? -15.821 -19.452 -4.135 1.00 82.94 185 ARG A N 1
ATOM 1378 C CA . ARG A 1 185 ? -16.507 -19.356 -2.841 1.00 82.94 185 ARG A CA 1
ATOM 1379 C C . ARG A 1 185 ? -17.119 -20.700 -2.437 1.00 82.94 185 ARG A C 1
ATOM 1381 O O . ARG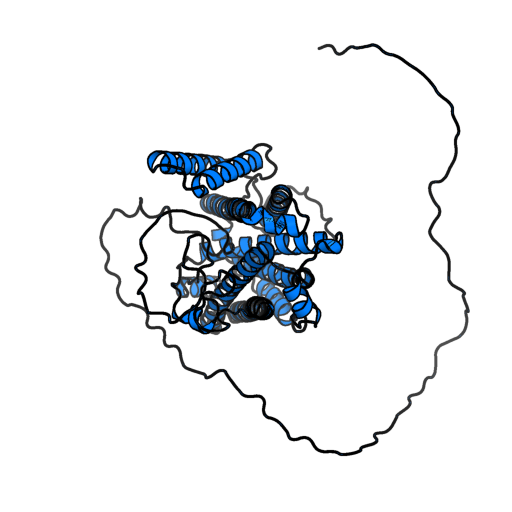 A 1 185 ? -17.562 -21.462 -3.290 1.00 82.94 185 ARG A O 1
ATOM 1388 N N . ASN A 1 186 ? -17.198 -20.944 -1.130 1.00 82.06 186 ASN A N 1
ATOM 1389 C CA . ASN A 1 186 ? -17.933 -22.067 -0.544 1.00 82.06 186 ASN A CA 1
ATOM 1390 C C . ASN A 1 186 ? -19.240 -21.599 0.133 1.00 82.06 186 ASN A C 1
ATOM 1392 O O . ASN A 1 186 ? -19.481 -20.398 0.298 1.00 82.06 186 ASN A O 1
ATOM 1396 N N . ASP A 1 187 ? -20.073 -22.554 0.554 1.00 81.62 187 ASP A N 1
ATOM 1397 C CA . ASP A 1 187 ? -21.386 -22.282 1.159 1.00 81.62 187 ASP A CA 1
ATOM 1398 C C . ASP A 1 187 ? -21.301 -21.539 2.509 1.00 81.62 187 ASP A C 1
ATOM 1400 O O . ASP A 1 187 ? -22.269 -20.901 2.935 1.00 81.62 187 ASP A O 1
ATOM 1404 N N . ASN A 1 188 ? -20.130 -21.533 3.160 1.00 83.69 188 ASN A N 1
ATOM 1405 C CA . ASN A 1 188 ? -19.943 -20.896 4.467 1.00 83.69 188 ASN A CA 1
ATOM 1406 C C . ASN A 1 188 ? -20.052 -19.367 4.400 1.00 83.69 188 ASN A C 1
ATOM 1408 O O . ASN A 1 188 ? -20.365 -18.742 5.410 1.00 83.69 188 ASN A O 1
ATOM 1412 N N . PHE A 1 189 ? -19.826 -18.748 3.237 1.00 87.38 189 PHE A N 1
ATOM 1413 C CA . PHE A 1 189 ? -19.938 -17.292 3.077 1.00 87.38 189 PHE A CA 1
ATOM 1414 C C . PHE A 1 189 ? -21.353 -16.782 3.360 1.00 87.38 189 PHE A C 1
ATOM 1416 O O . PHE A 1 189 ? -21.529 -15.831 4.121 1.00 87.38 189 PHE A O 1
ATOM 1423 N N . LYS A 1 190 ? -22.368 -17.450 2.796 1.00 82.50 190 LYS A N 1
ATOM 1424 C CA . LYS A 1 190 ? -23.770 -17.072 3.008 1.00 82.50 190 LYS A CA 1
ATOM 1425 C C . LYS A 1 190 ? -24.212 -17.335 4.445 1.00 82.50 190 LYS A C 1
ATOM 1427 O O . LYS A 1 190 ? -25.022 -16.595 4.988 1.00 82.50 190 LYS A O 1
ATOM 1432 N N . ALA A 1 191 ? -23.675 -18.382 5.071 1.00 83.75 191 ALA A N 1
ATOM 1433 C CA . ALA A 1 191 ? -23.911 -18.620 6.486 1.00 83.75 191 ALA A CA 1
ATOM 1434 C C . ALA A 1 191 ? -23.310 -17.487 7.332 1.00 83.75 191 ALA A C 1
ATOM 1436 O O . ALA A 1 191 ? -23.998 -16.947 8.188 1.00 83.75 191 ALA A O 1
ATOM 1437 N N . ALA A 1 192 ? -22.064 -17.083 7.063 1.00 81.00 192 ALA A N 1
ATOM 1438 C CA . ALA A 1 192 ? -21.364 -16.049 7.822 1.00 81.00 192 ALA A CA 1
ATOM 1439 C C . ALA A 1 192 ? -22.067 -14.683 7.791 1.00 81.00 192 ALA A C 1
ATOM 1441 O O . ALA A 1 192 ? -22.164 -14.031 8.832 1.00 81.00 192 ALA A O 1
ATOM 1442 N N . SER A 1 193 ? -22.623 -14.269 6.647 1.00 82.50 193 SER A N 1
ATOM 1443 C CA . SER A 1 193 ? -23.336 -12.986 6.548 1.00 82.50 193 SER A CA 1
ATOM 1444 C C . SER A 1 193 ? -24.598 -12.911 7.417 1.00 82.50 193 SER A C 1
ATOM 1446 O O . SER A 1 193 ? -25.007 -11.816 7.804 1.00 82.50 193 SER A O 1
ATOM 1448 N N . ALA A 1 194 ? -25.183 -14.057 7.790 1.00 83.31 194 ALA A N 1
ATOM 1449 C CA . ALA A 1 194 ? -26.301 -14.113 8.728 1.00 83.31 194 ALA A CA 1
ATOM 1450 C C . ALA A 1 194 ? -25.876 -13.825 10.181 1.00 83.31 194 ALA A C 1
ATOM 1452 O O . ALA A 1 194 ? -26.681 -13.309 10.956 1.00 83.31 194 ALA A O 1
ATOM 1453 N N . TRP A 1 195 ? -24.623 -14.108 10.555 1.00 80.56 195 TRP A N 1
ATOM 1454 C CA . TRP A 1 195 ? -24.119 -13.938 11.927 1.00 80.56 195 TRP A CA 1
ATOM 1455 C C . TRP A 1 195 ? -23.452 -12.581 12.170 1.00 80.56 195 TRP A C 1
ATOM 1457 O O . TRP A 1 195 ? -23.445 -12.096 13.300 1.00 80.56 195 TRP A O 1
ATOM 1467 N N . VAL A 1 196 ? -22.910 -11.946 11.128 1.00 83.75 196 VAL A N 1
ATOM 1468 C CA . VAL A 1 196 ? -22.293 -10.617 11.232 1.00 83.75 196 VAL A CA 1
ATOM 1469 C C . VAL A 1 196 ? -23.393 -9.544 11.210 1.00 83.75 196 VAL A C 1
ATOM 1471 O O . VAL A 1 196 ? -23.915 -9.190 10.150 1.00 83.75 196 VAL A O 1
ATOM 1474 N N . GLN A 1 197 ? -23.754 -9.040 12.395 1.00 82.69 197 GLN A N 1
ATOM 1475 C CA . GLN A 1 197 ? -24.862 -8.101 12.633 1.00 82.69 197 GLN A CA 1
ATOM 1476 C C . GLN A 1 197 ? -24.399 -6.820 13.356 1.00 82.69 197 GLN A C 1
ATOM 1478 O O . GLN A 1 197 ? -23.283 -6.756 13.869 1.00 82.69 197 GLN A O 1
ATOM 1483 N N . GLY A 1 198 ? -25.256 -5.792 13.397 1.00 85.00 198 GLY A N 1
ATOM 1484 C CA . GLY A 1 198 ? -25.013 -4.551 14.151 1.00 85.00 198 GLY A CA 1
ATOM 1485 C C . GLY A 1 198 ? -23.777 -3.764 13.691 1.00 85.00 198 GLY A C 1
ATOM 1486 O O . GLY A 1 198 ? -23.483 -3.699 12.497 1.00 85.00 198 GLY A O 1
ATOM 1487 N N . ASP A 1 199 ? -23.037 -3.183 14.637 1.00 81.50 199 ASP A N 1
ATOM 1488 C CA . ASP A 1 199 ? -21.852 -2.357 14.345 1.00 81.50 199 ASP A CA 1
ATOM 1489 C C . ASP A 1 199 ? -20.759 -3.137 13.599 1.00 81.50 199 ASP A C 1
ATOM 1491 O O . ASP A 1 199 ? -20.146 -2.621 12.664 1.00 81.50 199 ASP A O 1
ATOM 1495 N N . SER A 1 200 ? -20.580 -4.418 13.932 1.00 79.62 200 SER A N 1
ATOM 1496 C CA . SER A 1 200 ? -19.666 -5.325 13.231 1.00 79.62 200 SER A CA 1
ATOM 1497 C C . SER A 1 200 ? -20.019 -5.492 11.754 1.00 79.62 200 SER A C 1
ATOM 1499 O O . SER A 1 200 ? -19.131 -5.507 10.903 1.00 79.62 200 SER A O 1
ATOM 1501 N N . ARG A 1 201 ? -21.315 -5.575 11.425 1.00 86.69 201 ARG A N 1
ATOM 1502 C CA . ARG A 1 201 ? -21.792 -5.613 10.033 1.00 86.69 201 ARG A CA 1
ATOM 1503 C C . ARG A 1 201 ? -21.434 -4.336 9.301 1.00 86.69 201 ARG A C 1
ATOM 1505 O O . ARG A 1 201 ? -20.913 -4.405 8.190 1.00 86.69 201 ARG A O 1
ATOM 1512 N N . LYS A 1 202 ? -21.664 -3.186 9.937 1.00 85.56 202 LYS A N 1
ATOM 1513 C CA . LYS A 1 202 ? -21.369 -1.886 9.340 1.00 85.56 202 LYS A CA 1
ATOM 1514 C C . LYS A 1 202 ? -19.884 -1.743 9.009 1.00 85.56 202 LYS A C 1
ATOM 1516 O O . LYS A 1 202 ? -19.534 -1.481 7.862 1.00 85.56 202 LYS A O 1
ATOM 1521 N N . ILE A 1 203 ? -19.026 -2.006 9.991 1.00 81.44 203 ILE A N 1
ATOM 1522 C CA . ILE A 1 203 ? -17.568 -1.938 9.849 1.00 81.44 203 ILE A CA 1
ATOM 1523 C C . ILE A 1 203 ? -17.071 -2.912 8.777 1.00 81.44 203 ILE A C 1
ATOM 1525 O O . ILE A 1 203 ? -16.204 -2.565 7.974 1.00 81.44 203 ILE A O 1
ATOM 1529 N N . PHE A 1 204 ? -17.623 -4.128 8.735 1.00 84.69 204 PHE A N 1
ATOM 1530 C CA . PHE A 1 204 ? -17.216 -5.122 7.750 1.00 84.69 204 PHE A CA 1
ATOM 1531 C C . PHE A 1 204 ? -17.635 -4.742 6.323 1.00 84.69 204 PHE A C 1
ATOM 1533 O O . PHE A 1 204 ? -16.834 -4.877 5.403 1.00 84.69 204 PHE A O 1
ATOM 1540 N N . ILE A 1 205 ? -18.843 -4.207 6.124 1.00 87.44 205 ILE A N 1
ATOM 1541 C CA . ILE A 1 205 ? -19.286 -3.708 4.812 1.00 87.44 205 ILE A CA 1
ATOM 1542 C C . ILE A 1 205 ? -18.437 -2.512 4.367 1.00 87.44 205 ILE A C 1
ATOM 1544 O O . ILE A 1 205 ? -18.021 -2.464 3.213 1.00 87.44 205 ILE A O 1
ATOM 1548 N N . GLU A 1 206 ? -18.121 -1.579 5.269 1.00 83.31 206 GLU A N 1
ATOM 1549 C CA . GLU A 1 206 ? -17.219 -0.458 4.968 1.00 83.31 206 GLU A CA 1
ATOM 1550 C C . GLU A 1 206 ? -15.810 -0.939 4.583 1.00 83.31 206 GLU A C 1
ATOM 1552 O O . GLU A 1 206 ? -15.186 -0.379 3.679 1.00 83.31 206 GLU A O 1
ATOM 1557 N N . PHE A 1 207 ? -15.308 -1.991 5.240 1.00 83.62 207 PHE A N 1
ATOM 1558 C CA . PHE A 1 207 ? -14.064 -2.656 4.856 1.00 83.62 207 PHE A CA 1
ATOM 1559 C C . PHE A 1 207 ? -14.162 -3.236 3.436 1.00 83.62 207 PHE A C 1
ATOM 1561 O O . PHE A 1 207 ? -13.330 -2.904 2.593 1.00 83.62 207 PHE A O 1
ATOM 1568 N N . LEU A 1 208 ? -15.206 -4.021 3.140 1.00 87.06 208 LEU A N 1
ATOM 1569 C CA . LEU A 1 208 ? -15.422 -4.625 1.820 1.00 87.06 208 LEU A CA 1
ATOM 1570 C C . LEU A 1 208 ? -15.525 -3.577 0.707 1.00 87.06 208 LEU A C 1
ATOM 1572 O O . LEU A 1 208 ? -14.901 -3.733 -0.339 1.00 87.06 208 LEU A O 1
ATOM 1576 N N . GLU A 1 209 ? -16.292 -2.510 0.925 1.00 84.50 209 GLU A N 1
ATOM 1577 C CA . GLU A 1 209 ? -16.475 -1.428 -0.044 1.00 84.50 209 GLU A CA 1
ATOM 1578 C C . GLU A 1 209 ? -15.154 -0.721 -0.360 1.00 84.50 209 GLU A C 1
ATOM 1580 O O . GLU A 1 209 ? -14.825 -0.503 -1.532 1.00 84.50 209 GLU A O 1
ATOM 1585 N N . ARG A 1 210 ? -14.389 -0.363 0.678 1.00 80.12 210 ARG A N 1
ATOM 1586 C CA . ARG A 1 210 ? -13.123 0.357 0.507 1.00 80.12 210 ARG A CA 1
ATOM 1587 C C . ARG A 1 210 ? -12.078 -0.516 -0.164 1.00 80.12 210 ARG A C 1
ATOM 1589 O O . ARG A 1 210 ? -11.460 -0.058 -1.122 1.00 80.12 210 ARG A O 1
ATOM 1596 N N . SER A 1 211 ? -11.918 -1.755 0.292 1.00 84.38 211 SER A N 1
ATOM 1597 C CA . SER A 1 211 ? -11.007 -2.700 -0.348 1.00 84.38 211 SER A CA 1
ATOM 1598 C C . SER A 1 211 ? -11.418 -2.916 -1.804 1.00 84.38 211 SER A C 1
ATOM 1600 O O . SER A 1 211 ? -10.619 -2.665 -2.693 1.00 84.38 211 SER A O 1
ATOM 1602 N N . CYS A 1 212 ? -12.694 -3.207 -2.087 1.00 86.19 212 CYS A N 1
ATOM 1603 C CA . CYS A 1 212 ? -13.167 -3.443 -3.455 1.00 86.19 212 CYS A CA 1
ATOM 1604 C C . CYS A 1 212 ? -12.897 -2.256 -4.390 1.00 86.19 212 CYS A C 1
ATOM 1606 O O . CYS A 1 212 ? -12.538 -2.449 -5.549 1.00 86.19 212 CYS A O 1
ATOM 1608 N N . THR A 1 213 ? -13.094 -1.029 -3.905 1.00 83.81 213 THR A N 1
ATOM 1609 C CA . THR A 1 213 ? -12.859 0.179 -4.707 1.00 83.81 213 THR A CA 1
ATOM 1610 C C . THR A 1 213 ? -11.362 0.415 -4.942 1.00 83.81 213 THR A C 1
ATOM 1612 O O . THR A 1 213 ? -10.996 0.903 -6.009 1.00 83.81 213 THR A O 1
ATOM 1615 N N . ALA A 1 214 ? -10.502 0.065 -3.978 1.00 83.00 214 ALA A N 1
ATOM 1616 C CA . ALA A 1 214 ? -9.050 0.161 -4.115 1.00 83.00 214 ALA A CA 1
ATOM 1617 C C . ALA A 1 214 ? -8.512 -0.817 -5.175 1.00 83.00 214 ALA A C 1
ATOM 1619 O O . ALA A 1 214 ? -7.891 -0.357 -6.132 1.00 83.00 214 ALA A O 1
ATOM 1620 N N . GLU A 1 215 ? -8.857 -2.105 -5.083 1.00 85.12 215 GLU A N 1
ATOM 1621 C CA . GLU A 1 215 ? -8.406 -3.122 -6.055 1.00 85.12 215 GLU A CA 1
ATOM 1622 C C . GLU A 1 215 ? -8.929 -2.800 -7.461 1.00 85.12 215 GLU A C 1
ATOM 1624 O O . GLU A 1 215 ? -8.221 -2.858 -8.467 1.00 85.12 215 GLU A O 1
ATOM 1629 N N . PHE A 1 216 ? -10.182 -2.336 -7.550 1.00 87.25 216 PHE A N 1
ATOM 1630 C CA . PHE A 1 216 ? -10.760 -1.941 -8.832 1.00 87.25 216 PHE A CA 1
ATOM 1631 C C . PHE A 1 216 ? -10.072 -0.708 -9.445 1.00 87.25 216 PHE A C 1
ATOM 1633 O O . PHE A 1 216 ? -9.969 -0.605 -10.669 1.00 87.25 216 PHE A O 1
ATOM 1640 N N . SER A 1 217 ? -9.575 0.216 -8.617 1.00 86.44 217 SER A N 1
ATOM 1641 C CA . SER A 1 217 ? -8.766 1.355 -9.069 1.00 86.44 217 SER A CA 1
ATOM 1642 C C . SER A 1 217 ? -7.436 0.892 -9.673 1.00 86.44 217 SER A C 1
ATOM 1644 O O . SER A 1 217 ? -7.093 1.307 -10.785 1.00 86.44 217 SER A O 1
ATOM 1646 N N . GLY A 1 218 ? -6.731 -0.017 -8.986 1.00 87.00 218 GLY A N 1
ATOM 1647 C CA . GLY A 1 218 ? -5.494 -0.635 -9.474 1.00 87.00 218 GLY A CA 1
ATOM 1648 C C . GLY A 1 218 ? -5.705 -1.349 -10.809 1.00 87.00 218 GLY A C 1
ATOM 1649 O O . GLY A 1 218 ? -5.021 -1.049 -11.791 1.00 87.00 218 GLY A O 1
ATOM 1650 N N . PHE A 1 219 ? -6.743 -2.188 -10.893 1.00 92.00 219 PHE A N 1
ATOM 1651 C CA . PHE A 1 219 ? -7.159 -2.862 -12.126 1.00 92.00 219 PHE A CA 1
ATOM 1652 C C . PHE A 1 219 ? -7.258 -1.909 -13.327 1.00 92.00 219 PHE A C 1
ATOM 1654 O O . PHE A 1 219 ? -6.701 -2.202 -14.389 1.00 92.00 219 PHE A O 1
ATOM 1661 N N . LEU A 1 220 ? -7.961 -0.777 -13.187 1.00 90.31 220 LEU A N 1
ATOM 1662 C CA . LEU A 1 220 ? -8.159 0.170 -14.289 1.00 90.31 220 LEU A CA 1
ATOM 1663 C C . LEU A 1 220 ? -6.833 0.774 -14.766 1.00 90.31 220 LEU A C 1
ATOM 1665 O O . LEU A 1 220 ? -6.591 0.842 -15.975 1.00 90.31 220 LEU A O 1
ATOM 1669 N N . LEU A 1 221 ? -5.969 1.175 -13.829 1.00 90.56 221 LEU A N 1
ATOM 1670 C CA . LEU A 1 221 ? -4.662 1.744 -14.147 1.00 90.56 221 LEU A CA 1
ATOM 1671 C C . LEU A 1 221 ? -3.761 0.719 -14.850 1.00 90.56 221 LEU A C 1
ATOM 1673 O O . LEU A 1 221 ? -3.184 1.023 -15.896 1.00 90.56 221 LEU A O 1
ATOM 1677 N N . TYR A 1 222 ? -3.659 -0.498 -14.312 1.00 94.31 222 TYR A N 1
ATOM 1678 C CA . TYR A 1 222 ? -2.795 -1.544 -14.864 1.00 94.31 222 TYR A CA 1
ATOM 1679 C C . TYR A 1 222 ? -3.287 -2.032 -16.221 1.00 94.31 222 TYR A C 1
ATOM 1681 O O . TYR A 1 222 ? -2.484 -2.227 -17.132 1.00 94.31 222 TYR A O 1
ATOM 1689 N N . LYS A 1 223 ? -4.605 -2.142 -16.407 1.00 95.38 223 LYS A N 1
ATOM 1690 C CA . LYS A 1 223 ? -5.192 -2.483 -17.705 1.00 95.38 223 LYS A CA 1
ATOM 1691 C C . LYS A 1 223 ? -4.829 -1.456 -18.777 1.00 95.38 223 LYS A C 1
ATOM 1693 O O . LYS A 1 223 ? -4.491 -1.835 -19.900 1.00 95.38 223 LYS A O 1
ATOM 1698 N N . GLU A 1 224 ? -4.888 -0.166 -18.450 1.00 95.12 224 GLU A N 1
ATOM 1699 C CA . GLU A 1 224 ? -4.524 0.888 -19.399 1.00 95.12 224 GLU A CA 1
ATOM 1700 C C . GLU A 1 224 ? -3.009 0.917 -19.666 1.00 95.12 224 GLU A C 1
ATOM 1702 O O . GLU A 1 224 ? -2.605 1.046 -20.822 1.00 95.12 224 GLU A O 1
ATOM 1707 N N . LEU A 1 225 ? -2.164 0.707 -18.648 1.00 96.06 225 LEU A N 1
ATOM 1708 C CA . LEU A 1 225 ? -0.710 0.566 -18.826 1.00 96.06 225 LEU A CA 1
ATOM 1709 C C . LEU A 1 225 ? -0.352 -0.628 -19.720 1.00 96.06 225 LEU A C 1
ATOM 1711 O O . LEU A 1 225 ? 0.410 -0.465 -20.672 1.00 96.06 225 LEU A O 1
ATOM 1715 N N . GLY A 1 226 ? -0.952 -1.796 -19.478 1.00 97.44 226 GLY A N 1
ATOM 1716 C CA . GLY A 1 226 ? -0.764 -2.988 -20.306 1.00 97.44 226 GLY A CA 1
ATOM 1717 C C . GLY A 1 226 ? -1.137 -2.737 -21.768 1.00 97.44 226 GLY A C 1
ATOM 1718 O O . GLY A 1 226 ? -0.392 -3.085 -22.682 1.00 97.44 226 GLY A O 1
ATOM 1719 N N . ARG A 1 227 ? -2.245 -2.029 -22.011 1.00 97.94 227 ARG A N 1
ATOM 1720 C CA . ARG A 1 227 ? -2.662 -1.654 -23.368 1.00 97.94 227 ARG A CA 1
ATOM 1721 C C . ARG A 1 227 ? -1.685 -0.684 -24.038 1.00 97.94 227 ARG A C 1
ATOM 1723 O O . ARG A 1 227 ? -1.360 -0.868 -25.207 1.00 97.94 227 ARG A O 1
ATOM 1730 N N . ARG A 1 228 ? -1.251 0.360 -23.326 1.00 97.00 228 ARG A N 1
ATOM 1731 C CA . ARG A 1 228 ? -0.395 1.438 -23.862 1.00 97.00 228 ARG A CA 1
ATOM 1732 C C . ARG A 1 228 ? 1.028 0.974 -24.152 1.00 97.00 228 ARG A C 1
ATOM 1734 O O . ARG A 1 228 ? 1.639 1.469 -25.091 1.00 97.00 228 ARG A O 1
ATOM 1741 N N . LEU A 1 229 ? 1.547 0.043 -23.356 1.00 97.62 229 LEU A N 1
ATOM 1742 C CA . LEU A 1 229 ? 2.925 -0.435 -23.466 1.00 97.62 229 LEU A CA 1
ATOM 1743 C C . LEU A 1 229 ? 3.094 -1.588 -24.460 1.00 97.62 229 LEU A C 1
ATOM 1745 O O . LEU A 1 229 ? 4.229 -1.954 -24.747 1.00 97.62 229 LEU A O 1
ATOM 1749 N N . LYS A 1 230 ? 2.001 -2.144 -25.001 1.00 97.56 230 LYS A N 1
ATOM 1750 C CA . LYS A 1 230 ? 2.015 -3.353 -25.838 1.00 97.56 230 LYS A CA 1
ATOM 1751 C C . LYS A 1 230 ? 3.024 -3.301 -26.987 1.00 97.56 230 LYS A C 1
ATOM 1753 O O . LYS A 1 230 ? 3.750 -4.267 -27.191 1.00 97.56 230 LYS A O 1
ATOM 1758 N N . ASP A 1 231 ? 3.090 -2.176 -27.692 1.00 97.25 231 ASP A N 1
ATOM 1759 C CA . ASP A 1 231 ? 3.973 -2.005 -28.854 1.00 97.25 231 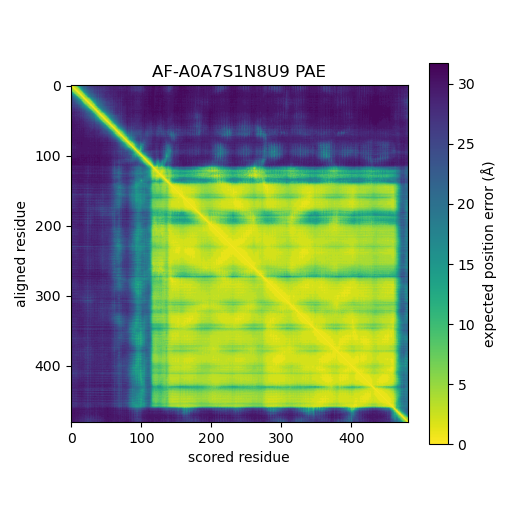ASP A CA 1
ATOM 1760 C C . ASP A 1 231 ? 5.340 -1.392 -28.487 1.00 97.25 231 ASP A C 1
ATOM 1762 O O . ASP A 1 231 ? 6.187 -1.198 -29.353 1.00 97.25 231 ASP A O 1
ATOM 1766 N N . ILE A 1 232 ? 5.564 -1.081 -27.205 1.00 97.25 232 ILE A N 1
ATOM 1767 C CA . ILE A 1 232 ? 6.768 -0.404 -26.695 1.00 97.25 232 ILE A CA 1
ATOM 1768 C C . ILE A 1 232 ? 7.653 -1.388 -25.933 1.00 97.25 232 ILE A C 1
ATOM 1770 O O . ILE A 1 232 ? 8.850 -1.494 -26.184 1.00 97.25 232 ILE A O 1
ATOM 1774 N N . ASN A 1 233 ? 7.053 -2.118 -24.996 1.00 97.75 233 ASN A N 1
ATOM 1775 C CA . ASN A 1 233 ? 7.700 -3.159 -24.217 1.00 97.75 233 ASN A CA 1
ATOM 1776 C C . ASN A 1 233 ? 6.683 -4.278 -23.939 1.00 97.75 233 ASN A C 1
ATOM 1778 O O . ASN A 1 233 ? 5.978 -4.234 -22.925 1.00 97.75 233 ASN A O 1
ATOM 1782 N N . PRO A 1 234 ? 6.596 -5.280 -24.835 1.00 97.94 234 PRO A N 1
ATOM 1783 C CA . PRO A 1 234 ? 5.615 -6.357 -24.730 1.00 97.94 234 PRO A CA 1
ATOM 1784 C C . PRO A 1 234 ? 5.700 -7.146 -23.417 1.00 97.94 234 PRO A C 1
ATOM 1786 O O . PRO A 1 234 ? 4.672 -7.565 -22.898 1.00 97.94 234 PRO A O 1
ATOM 1789 N N . VAL A 1 235 ? 6.899 -7.312 -22.843 1.00 98.31 235 VAL A N 1
ATOM 1790 C CA . VAL A 1 235 ? 7.087 -8.033 -21.570 1.00 98.31 235 VAL A CA 1
ATOM 1791 C C . VAL A 1 235 ? 6.446 -7.263 -20.419 1.00 98.31 235 VAL A C 1
ATOM 1793 O O . VAL A 1 235 ? 5.657 -7.822 -19.662 1.00 98.31 235 VAL A O 1
ATOM 1796 N N . VAL A 1 236 ? 6.732 -5.964 -20.304 1.00 98.00 236 VAL A N 1
ATOM 1797 C CA . VAL A 1 236 ? 6.139 -5.116 -19.257 1.00 98.00 236 VAL A CA 1
ATOM 1798 C C . VAL A 1 236 ? 4.624 -4.984 -19.451 1.00 98.00 236 VAL A C 1
ATOM 1800 O O . VAL A 1 236 ? 3.868 -5.026 -18.480 1.00 98.00 236 VAL A O 1
ATOM 1803 N N . ALA A 1 237 ? 4.165 -4.876 -20.700 1.00 98.38 237 ALA A N 1
ATOM 1804 C CA . ALA A 1 237 ? 2.746 -4.849 -21.040 1.00 98.38 237 ALA A CA 1
ATOM 1805 C C . ALA A 1 237 ? 2.007 -6.132 -20.619 1.00 98.38 237 ALA A C 1
ATOM 1807 O O . ALA A 1 237 ? 0.909 -6.056 -20.058 1.00 98.38 237 ALA A O 1
ATOM 1808 N N . ASP A 1 238 ? 2.620 -7.297 -20.851 1.00 98.50 238 ASP A N 1
ATOM 1809 C CA . ASP A 1 238 ? 2.116 -8.599 -20.409 1.00 98.50 238 ASP A CA 1
ATOM 1810 C C . ASP A 1 238 ? 1.993 -8.648 -18.881 1.00 98.50 238 ASP A C 1
ATOM 1812 O O . ASP A 1 238 ? 0.942 -9.036 -18.372 1.00 98.50 238 ASP A O 1
ATOM 1816 N N . ILE A 1 239 ? 3.018 -8.200 -18.141 1.00 98.44 239 ILE A N 1
ATOM 1817 C CA . ILE A 1 239 ? 2.983 -8.188 -16.669 1.00 98.44 239 ILE A CA 1
ATOM 1818 C C . ILE A 1 239 ? 1.846 -7.299 -16.161 1.00 98.44 239 ILE A C 1
ATOM 1820 O O . ILE A 1 239 ? 1.036 -7.763 -15.365 1.00 98.44 239 ILE A O 1
ATOM 1824 N N . PHE A 1 240 ? 1.710 -6.061 -16.653 1.00 98.12 240 PHE A N 1
ATOM 1825 C CA . PHE A 1 240 ? 0.596 -5.186 -16.256 1.00 98.12 240 PHE A CA 1
ATOM 1826 C C . PHE A 1 240 ? -0.772 -5.785 -16.601 1.00 98.12 240 PHE A C 1
ATOM 1828 O O . PHE A 1 240 ? -1.724 -5.640 -15.834 1.00 98.12 240 PHE A O 1
ATOM 1835 N N . THR A 1 241 ? -0.879 -6.492 -17.727 1.00 98.25 241 THR A N 1
ATOM 1836 C CA . THR A 1 241 ? -2.112 -7.190 -18.109 1.00 98.25 241 THR A CA 1
ATOM 1837 C C . THR A 1 241 ? -2.437 -8.317 -17.124 1.00 98.25 241 THR A C 1
ATOM 1839 O O . THR A 1 241 ? -3.583 -8.425 -16.683 1.00 98.25 241 THR A O 1
ATOM 1842 N N . LEU A 1 242 ? -1.448 -9.123 -16.731 1.00 98.00 242 LEU A N 1
ATOM 1843 C CA . LEU A 1 242 ? -1.612 -10.213 -15.762 1.00 98.00 242 LEU A CA 1
ATOM 1844 C C . LEU A 1 242 ? -1.884 -9.688 -14.344 1.00 98.00 242 LEU A C 1
ATOM 1846 O O . LEU A 1 242 ? -2.762 -10.204 -13.665 1.00 98.00 242 LEU A O 1
ATOM 1850 N N . MET A 1 243 ? -1.231 -8.604 -13.939 1.00 95.50 243 MET A N 1
ATOM 1851 C CA . MET A 1 243 ? -1.513 -7.919 -12.677 1.00 95.50 243 MET A CA 1
ATOM 1852 C C . MET A 1 243 ? -2.941 -7.354 -12.665 1.00 95.50 243 MET A C 1
ATOM 1854 O O . MET A 1 243 ? -3.681 -7.546 -11.708 1.00 95.50 243 MET A O 1
ATOM 1858 N N . SER A 1 244 ? -3.406 -6.769 -13.778 1.00 95.38 244 SER A N 1
ATOM 1859 C CA . SER A 1 244 ? -4.802 -6.320 -13.901 1.00 95.38 244 SER A CA 1
ATOM 1860 C C . SER A 1 244 ? -5.814 -7.474 -13.798 1.00 95.38 244 SER A C 1
ATOM 1862 O O . SER A 1 244 ? -6.919 -7.284 -13.293 1.00 95.38 244 SER A O 1
ATOM 1864 N N . ARG A 1 245 ? -5.458 -8.687 -14.247 1.00 96.12 245 ARG A N 1
ATOM 1865 C CA . ARG A 1 245 ? -6.293 -9.887 -14.065 1.00 96.12 245 ARG A CA 1
ATOM 1866 C C . ARG A 1 245 ? -6.441 -10.216 -12.581 1.00 96.12 245 ARG A C 1
ATOM 1868 O O . ARG A 1 245 ? -7.554 -10.532 -12.163 1.00 96.12 245 ARG A O 1
ATOM 1875 N N . ASP A 1 246 ? -5.353 -10.159 -11.823 1.00 94.19 246 ASP A N 1
ATOM 1876 C CA . ASP A 1 246 ? -5.357 -10.459 -10.389 1.00 94.19 246 ASP A CA 1
ATOM 1877 C C . ASP A 1 246 ? -6.209 -9.421 -9.637 1.00 94.19 246 ASP A C 1
ATOM 1879 O O . ASP A 1 246 ? -7.186 -9.793 -8.987 1.00 94.19 246 ASP A O 1
ATOM 1883 N N . GLU A 1 247 ? -6.002 -8.127 -9.902 1.00 92.06 247 GLU A N 1
ATOM 1884 C CA . GLU A 1 247 ? -6.807 -7.045 -9.312 1.00 92.06 247 GLU A CA 1
ATOM 1885 C C . GLU A 1 247 ? -8.302 -7.121 -9.648 1.00 92.06 247 GLU A C 1
ATOM 1887 O O . GLU A 1 247 ? -9.180 -6.855 -8.819 1.00 92.06 247 GLU A O 1
ATOM 1892 N N . ALA A 1 248 ? -8.641 -7.543 -10.869 1.00 92.25 248 ALA A N 1
ATOM 1893 C CA . ALA A 1 248 ? -10.032 -7.770 -11.242 1.00 92.25 248 ALA A CA 1
ATOM 1894 C C . ALA A 1 248 ? -10.666 -8.920 -10.436 1.00 92.25 248 ALA A C 1
ATOM 1896 O O . ALA A 1 248 ? -11.850 -8.845 -10.089 1.00 92.25 248 ALA A O 1
ATOM 1897 N N . ARG A 1 249 ? -9.903 -9.979 -10.124 1.00 93.06 249 ARG A N 1
ATOM 1898 C CA . ARG A 1 249 ? -10.367 -11.086 -9.269 1.00 93.06 249 ARG A CA 1
ATOM 1899 C C . ARG A 1 249 ? -10.534 -10.626 -7.831 1.00 93.06 249 ARG A C 1
ATOM 1901 O O . ARG A 1 249 ? -11.565 -10.933 -7.238 1.00 93.06 249 ARG A O 1
ATOM 1908 N N . HIS A 1 250 ? -9.585 -9.855 -7.313 1.00 90.19 250 HIS A N 1
ATOM 1909 C CA . HIS A 1 250 ? -9.621 -9.256 -5.983 1.00 90.19 250 HIS A CA 1
ATOM 1910 C C . HIS A 1 250 ? -10.883 -8.401 -5.781 1.00 90.19 250 HIS A C 1
ATOM 1912 O O . HIS A 1 250 ? -11.729 -8.697 -4.926 1.00 90.19 250 HIS A O 1
ATOM 1918 N N . ALA A 1 251 ? -11.088 -7.406 -6.650 1.00 89.50 251 ALA A N 1
ATOM 1919 C CA . ALA A 1 251 ? -12.275 -6.555 -6.636 1.00 89.50 251 ALA A CA 1
ATOM 1920 C C . ALA A 1 251 ? -13.569 -7.370 -6.797 1.00 89.50 251 ALA A C 1
ATOM 1922 O O . ALA A 1 251 ? -14.538 -7.183 -6.057 1.00 89.50 251 ALA A O 1
ATOM 1923 N N . GLY A 1 252 ? -13.586 -8.311 -7.748 1.00 91.69 252 GLY A N 1
ATOM 1924 C CA . GLY A 1 252 ? -14.733 -9.180 -7.997 1.00 91.69 252 GLY A CA 1
ATOM 1925 C C . GLY A 1 252 ? -15.098 -10.038 -6.785 1.00 91.69 252 GLY A C 1
ATOM 1926 O O . GLY A 1 252 ? -16.277 -10.152 -6.445 1.00 91.69 252 GLY A O 1
ATOM 1927 N N . PHE A 1 253 ? -14.104 -10.600 -6.097 1.00 91.31 253 PHE A N 1
ATOM 1928 C CA . PHE A 1 253 ? -14.295 -11.443 -4.921 1.00 91.31 253 PHE A CA 1
ATOM 1929 C C . PHE A 1 253 ? -14.851 -10.652 -3.731 1.00 91.31 253 PHE A C 1
ATOM 1931 O O . PHE A 1 253 ? -15.791 -11.107 -3.071 1.00 91.31 253 PHE A O 1
ATOM 1938 N N . LEU A 1 254 ? -14.348 -9.436 -3.495 1.00 90.88 254 LEU A N 1
ATOM 1939 C CA . LEU A 1 254 ? -14.858 -8.541 -2.449 1.00 90.88 254 LEU A CA 1
ATOM 1940 C C . LEU A 1 254 ? -16.284 -8.074 -2.743 1.00 90.88 254 LEU A C 1
ATOM 1942 O O . LEU A 1 254 ? -17.154 -8.177 -1.876 1.00 90.88 254 LEU A O 1
ATOM 1946 N N . ASN A 1 255 ? -16.562 -7.641 -3.977 1.00 91.69 255 ASN A N 1
ATOM 1947 C CA . ASN A 1 255 ? -17.910 -7.230 -4.374 1.00 91.69 255 ASN A CA 1
ATOM 1948 C C . ASN A 1 255 ? -18.905 -8.395 -4.246 1.00 91.69 255 ASN A C 1
ATOM 1950 O O . ASN A 1 255 ? -20.031 -8.241 -3.768 1.00 91.69 255 ASN A O 1
ATOM 1954 N N . LYS A 1 256 ? -18.462 -9.603 -4.612 1.00 91.56 256 LYS A N 1
ATOM 1955 C CA . LYS A 1 256 ? -19.267 -10.813 -4.475 1.00 91.56 256 LYS A CA 1
ATOM 1956 C C . LYS A 1 256 ? -19.469 -11.217 -3.015 1.00 91.56 256 LYS A C 1
ATOM 1958 O O . LYS A 1 256 ? -20.526 -11.757 -2.708 1.00 91.56 256 LYS A O 1
ATOM 1963 N N . THR A 1 257 ? -18.509 -10.968 -2.127 1.00 90.75 257 THR A N 1
ATOM 1964 C CA . THR A 1 257 ? -18.661 -11.168 -0.673 1.00 90.75 257 THR A CA 1
ATOM 1965 C C . THR A 1 257 ? -19.687 -10.194 -0.097 1.00 90.75 257 THR A C 1
ATOM 1967 O O . THR A 1 257 ? -20.560 -10.587 0.668 1.00 90.75 257 THR A O 1
ATOM 1970 N N . MET A 1 258 ? -19.658 -8.932 -0.526 1.00 89.94 258 MET A N 1
ATOM 1971 C CA . MET A 1 258 ? -20.652 -7.932 -0.124 1.00 89.94 258 MET A CA 1
ATOM 1972 C C . MET A 1 258 ? -22.073 -8.318 -0.562 1.00 89.94 258 MET A C 1
ATOM 1974 O O . MET A 1 258 ? -23.022 -8.079 0.180 1.00 89.94 258 MET A O 1
ATOM 1978 N N . SER A 1 259 ? -22.223 -9.017 -1.697 1.00 90.06 259 SER A N 1
ATOM 1979 C CA . SER A 1 259 ? -23.530 -9.519 -2.158 1.00 90.06 259 SER A CA 1
ATOM 1980 C C . SER A 1 259 ? -24.184 -10.505 -1.187 1.00 90.06 259 SER A C 1
ATOM 1982 O O . SER A 1 259 ? -25.400 -10.654 -1.222 1.00 90.06 259 SER A O 1
ATOM 1984 N N . ASP A 1 260 ? -23.421 -11.157 -0.303 1.00 89.62 260 ASP A N 1
ATOM 1985 C CA . ASP A 1 260 ? -23.988 -12.019 0.747 1.00 89.62 260 ASP A CA 1
ATOM 1986 C C . ASP A 1 260 ? -24.686 -11.225 1.856 1.00 89.62 260 ASP A C 1
ATOM 1988 O O . ASP A 1 260 ? -25.442 -11.793 2.643 1.00 89.62 260 ASP A O 1
ATOM 1992 N N . PHE A 1 261 ? -24.434 -9.918 1.908 1.00 88.88 261 PHE A N 1
ATOM 1993 C CA . PHE A 1 261 ? -25.102 -8.940 2.761 1.00 88.88 261 PHE A CA 1
ATOM 1994 C C . PHE A 1 261 ? -26.226 -8.212 2.003 1.00 88.88 261 PHE A C 1
ATOM 1996 O O . PHE A 1 261 ? -26.718 -7.189 2.469 1.00 88.88 261 PHE A O 1
ATOM 2003 N N . ASP A 1 262 ? -26.627 -8.725 0.832 1.00 88.81 262 ASP A N 1
ATOM 2004 C CA . ASP A 1 262 ? -27.614 -8.125 -0.072 1.00 88.81 262 ASP A CA 1
ATOM 2005 C C . ASP A 1 262 ? -27.259 -6.684 -0.491 1.00 88.81 262 ASP A C 1
ATOM 2007 O O . ASP A 1 262 ? -28.143 -5.826 -0.631 1.00 88.81 262 ASP A O 1
ATOM 2011 N N . LEU A 1 263 ? -25.957 -6.433 -0.664 1.00 90.19 263 LEU A N 1
ATOM 2012 C CA . LEU A 1 263 ? -25.366 -5.179 -1.123 1.00 90.19 263 LEU A CA 1
ATOM 2013 C C . LEU A 1 263 ? -24.326 -5.458 -2.215 1.00 90.19 263 LEU A C 1
ATOM 2015 O O . LEU A 1 263 ? -23.589 -6.434 -2.157 1.00 90.19 263 LEU A O 1
ATOM 2019 N N . ALA A 1 264 ? -24.205 -4.584 -3.202 1.00 90.06 264 ALA A N 1
ATOM 2020 C CA . ALA A 1 264 ? -23.116 -4.626 -4.173 1.00 90.06 264 ALA A CA 1
ATOM 2021 C C . ALA A 1 264 ? -22.748 -3.214 -4.630 1.00 90.06 264 ALA A C 1
ATOM 2023 O O . ALA A 1 264 ? -23.557 -2.288 -4.538 1.00 90.06 264 ALA A O 1
ATOM 2024 N N . LEU A 1 265 ? -21.535 -3.067 -5.161 1.00 87.12 265 LEU A N 1
ATOM 2025 C CA . LEU A 1 265 ? -21.106 -1.876 -5.885 1.00 87.12 265 LEU A CA 1
ATOM 2026 C C . LEU A 1 265 ? -21.310 -2.072 -7.386 1.00 87.12 265 LEU A C 1
ATOM 2028 O O . LEU A 1 265 ? -20.973 -3.119 -7.950 1.00 87.12 265 LEU A O 1
ATOM 2032 N N . ASP A 1 266 ? -21.799 -1.025 -8.045 1.00 88.00 266 ASP A N 1
ATOM 2033 C CA . ASP A 1 266 ? -21.861 -0.953 -9.501 1.00 88.00 266 ASP A CA 1
ATOM 2034 C C . ASP A 1 266 ? -20.518 -0.440 -10.045 1.00 88.00 266 ASP A C 1
ATOM 2036 O O . ASP A 1 266 ? -20.296 0.758 -10.232 1.00 88.00 266 ASP A O 1
ATOM 2040 N N . LEU A 1 267 ? -19.581 -1.368 -10.255 1.00 86.50 267 LEU A N 1
ATOM 2041 C CA . LEU A 1 267 ? -18.220 -1.041 -10.693 1.00 86.50 267 LEU A CA 1
ATOM 2042 C C . LEU A 1 267 ? -18.199 -0.332 -12.060 1.00 86.50 267 LEU A C 1
ATOM 2044 O O . LEU A 1 267 ? -17.394 0.570 -12.277 1.00 86.50 267 LEU A O 1
ATOM 2048 N N . GLY A 1 268 ? -19.123 -0.682 -12.963 1.00 84.62 268 GLY A N 1
ATOM 2049 C CA . GLY A 1 268 ? -19.247 -0.030 -14.269 1.00 84.62 268 GLY A CA 1
ATOM 2050 C C . GLY A 1 268 ? -19.741 1.413 -14.162 1.00 84.62 268 GLY A C 1
ATOM 2051 O O . GLY A 1 268 ? -19.266 2.287 -14.893 1.00 84.62 268 GLY A O 1
ATOM 2052 N N . PHE A 1 269 ? -20.661 1.685 -13.231 1.00 82.88 269 PHE A N 1
ATOM 2053 C CA . PHE A 1 269 ? -21.058 3.049 -12.894 1.00 82.88 269 PHE A CA 1
ATOM 2054 C C . PHE A 1 269 ? -19.882 3.844 -12.316 1.00 82.88 269 PHE A C 1
ATOM 2056 O O . PHE A 1 269 ? -19.644 4.968 -12.770 1.00 82.88 269 PHE A O 1
ATOM 2063 N N . LEU A 1 270 ? -19.116 3.255 -11.388 1.00 79.12 270 LEU A N 1
ATOM 2064 C CA . LEU A 1 270 ? -17.955 3.904 -10.774 1.00 79.12 270 LEU A CA 1
ATOM 2065 C C . LEU A 1 270 ? -16.928 4.352 -11.816 1.00 79.12 270 LEU A C 1
ATOM 2067 O O . LEU A 1 270 ? -16.487 5.497 -11.763 1.00 79.12 270 LEU A O 1
ATOM 2071 N N . THR A 1 271 ? -16.596 3.511 -12.803 1.00 80.12 271 THR A N 1
ATOM 2072 C CA . THR A 1 271 ? -15.633 3.861 -13.869 1.00 80.12 271 THR A CA 1
ATOM 2073 C C . THR A 1 271 ? -16.024 5.123 -14.640 1.00 80.12 271 THR A C 1
ATOM 2075 O O . THR A 1 271 ? -15.145 5.860 -15.085 1.00 80.12 271 THR A O 1
ATOM 2078 N N . LYS A 1 272 ? -17.329 5.370 -14.812 1.00 79.62 272 LYS A N 1
ATOM 2079 C CA . LYS A 1 272 ? -17.862 6.479 -15.619 1.00 79.62 272 LYS A CA 1
ATOM 2080 C C . LYS A 1 272 ? -18.066 7.777 -14.833 1.00 79.62 272 LYS A C 1
ATOM 2082 O O . LYS A 1 272 ? -18.124 8.832 -15.454 1.00 79.62 272 LYS A O 1
ATOM 2087 N N . HIS A 1 273 ? -18.216 7.700 -13.510 1.00 75.19 273 HIS A N 1
ATOM 2088 C CA . HIS A 1 273 ? -18.666 8.834 -12.690 1.00 75.19 273 HIS A CA 1
ATOM 2089 C C . HIS A 1 273 ? -17.678 9.253 -11.597 1.00 75.19 273 HIS A C 1
ATOM 2091 O O . HIS A 1 273 ? -17.894 10.286 -10.968 1.00 75.19 273 HIS A O 1
ATOM 2097 N N . ARG A 1 274 ? -16.609 8.487 -11.354 1.00 72.06 274 ARG A N 1
ATOM 2098 C CA . ARG A 1 274 ? -15.544 8.886 -10.425 1.00 72.06 274 ARG A CA 1
ATOM 2099 C C . ARG A 1 274 ? -14.549 9.834 -11.079 1.00 72.06 274 ARG A C 1
ATOM 2101 O O . ARG A 1 274 ? -14.191 9.682 -12.246 1.00 72.06 274 ARG A O 1
ATOM 2108 N N . GLU A 1 275 ? -14.052 10.773 -10.283 1.00 80.62 275 GLU A N 1
ATOM 2109 C CA . GLU A 1 275 ? -12.932 11.627 -10.661 1.00 80.62 275 GLU A CA 1
ATOM 2110 C C . GLU A 1 275 ? -11.612 10.845 -10.596 1.00 80.62 275 GLU A C 1
ATOM 2112 O O . GLU A 1 275 ? -11.326 10.142 -9.623 1.00 80.62 275 GLU A O 1
ATOM 2117 N N . TYR A 1 276 ? -10.782 11.000 -11.629 1.00 80.62 276 TYR A N 1
ATOM 2118 C CA . TYR A 1 276 ? -9.438 10.435 -11.654 1.00 80.62 276 TYR A CA 1
ATOM 2119 C C . TYR A 1 276 ? -8.442 11.418 -11.041 1.00 80.62 276 TYR A C 1
ATOM 2121 O O . TYR A 1 276 ? -8.384 12.591 -11.405 1.00 80.62 276 TYR A O 1
ATOM 2129 N N . THR A 1 277 ? -7.616 10.918 -10.132 1.00 84.25 277 THR A N 1
ATOM 2130 C CA . THR A 1 277 ? -6.517 11.651 -9.511 1.00 84.25 277 THR A CA 1
ATOM 2131 C C . THR A 1 277 ? -5.223 11.335 -10.251 1.00 84.25 277 THR A C 1
ATOM 2133 O O . THR A 1 277 ? -4.848 10.172 -10.400 1.00 84.25 277 THR A O 1
ATOM 2136 N N . PHE A 1 278 ? -4.543 12.372 -10.730 1.00 85.50 278 PHE A N 1
ATOM 2137 C CA . PHE A 1 278 ? -3.306 12.231 -11.491 1.00 85.50 278 PHE A CA 1
ATOM 2138 C C . PHE A 1 278 ? -2.081 12.111 -10.577 1.00 85.50 278 PHE A C 1
ATOM 2140 O O . PHE A 1 278 ? -1.888 12.943 -9.690 1.00 85.50 278 PHE A O 1
ATOM 2147 N N . PHE A 1 279 ? -1.205 11.145 -10.865 1.00 84.00 279 PHE A N 1
ATOM 2148 C CA . PHE A 1 279 ? 0.141 11.065 -10.292 1.00 84.00 279 PHE A CA 1
ATOM 2149 C C . PHE A 1 279 ? 1.203 10.870 -11.364 1.00 84.00 279 PHE A C 1
ATOM 2151 O O . PHE A 1 279 ? 1.023 10.114 -12.317 1.00 84.00 279 PHE A O 1
ATOM 2158 N N . LYS A 1 280 ? 2.361 11.508 -11.169 1.00 91.00 280 LYS A N 1
ATOM 2159 C CA . LYS A 1 280 ? 3.541 11.250 -11.999 1.00 91.00 280 LYS A CA 1
ATOM 2160 C C . LYS A 1 280 ? 4.063 9.818 -11.787 1.00 91.00 280 LYS A C 1
ATOM 2162 O O . LYS A 1 280 ? 4.065 9.366 -10.637 1.00 91.00 280 LYS A O 1
ATOM 2167 N N . PRO A 1 281 ? 4.579 9.140 -12.832 1.00 92.19 281 PRO A N 1
ATOM 2168 C CA . PRO A 1 281 ? 5.025 7.743 -12.761 1.00 92.19 281 PRO A CA 1
ATOM 2169 C C . PRO A 1 281 ? 5.991 7.436 -11.612 1.00 92.19 281 PRO A C 1
ATOM 2171 O O . PRO A 1 281 ? 5.812 6.449 -10.908 1.00 92.19 281 PRO A O 1
ATOM 2174 N N . LYS A 1 282 ? 6.956 8.327 -11.335 1.00 91.00 282 LYS A N 1
ATOM 2175 C CA . LY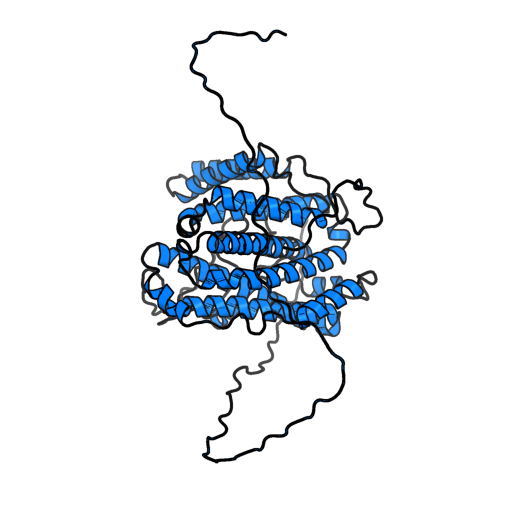S A 1 282 ? 7.884 8.190 -10.192 1.00 91.00 282 LYS A CA 1
ATOM 2176 C C . LYS A 1 282 ? 7.152 7.923 -8.872 1.00 91.00 282 LYS A C 1
ATOM 2178 O O . LYS A 1 282 ? 7.562 7.076 -8.087 1.00 91.00 282 LYS A O 1
ATOM 2183 N N . PHE A 1 283 ? 6.067 8.648 -8.620 1.00 90.25 283 PHE A N 1
ATOM 2184 C CA . PHE A 1 283 ? 5.311 8.526 -7.377 1.00 90.25 283 PHE A CA 1
ATOM 2185 C C . PHE A 1 283 ? 4.416 7.301 -7.378 1.00 90.25 283 PHE A C 1
ATOM 2187 O O . PHE A 1 283 ? 4.270 6.679 -6.334 1.00 90.25 283 PHE A O 1
ATOM 2194 N N . ILE A 1 284 ? 3.893 6.918 -8.545 1.00 87.94 284 ILE A N 1
ATOM 2195 C CA . ILE A 1 284 ? 3.182 5.652 -8.724 1.00 87.94 284 ILE A CA 1
ATOM 2196 C C . ILE A 1 284 ? 4.069 4.488 -8.309 1.00 87.94 284 ILE A C 1
ATOM 2198 O O . ILE A 1 284 ? 3.628 3.653 -7.531 1.00 87.94 284 ILE A O 1
ATOM 2202 N N . PHE A 1 285 ? 5.321 4.449 -8.760 1.00 91.62 285 PHE A N 1
ATOM 2203 C CA . PHE A 1 285 ? 6.197 3.309 -8.496 1.00 91.62 285 PHE A CA 1
ATOM 2204 C C . PHE A 1 285 ? 6.548 3.163 -7.013 1.00 91.62 285 PHE A C 1
ATOM 2206 O O . PHE A 1 285 ? 6.384 2.075 -6.469 1.00 91.62 285 PHE A O 1
ATOM 2213 N N . TYR A 1 286 ? 6.942 4.245 -6.327 1.00 91.06 286 TYR A N 1
ATOM 2214 C CA . TYR A 1 286 ? 7.188 4.178 -4.879 1.00 91.06 286 TYR A CA 1
ATOM 2215 C C . TYR A 1 286 ? 5.932 3.815 -4.093 1.00 91.06 286 TYR A C 1
ATOM 2217 O O . TYR A 1 286 ? 5.979 2.986 -3.186 1.00 91.06 286 TYR A O 1
ATOM 2225 N N . ALA A 1 287 ? 4.822 4.474 -4.422 1.00 86.75 287 ALA A N 1
ATOM 2226 C CA . ALA A 1 287 ? 3.589 4.335 -3.679 1.00 86.75 287 ALA A CA 1
ATOM 2227 C C . ALA A 1 287 ? 3.004 2.929 -3.848 1.00 86.75 287 ALA A C 1
ATOM 2229 O O . ALA A 1 287 ? 2.684 2.290 -2.852 1.00 86.75 287 ALA A O 1
ATOM 2230 N N . THR A 1 288 ? 2.958 2.424 -5.082 1.00 86.56 288 THR A N 1
ATOM 2231 C CA . THR A 1 288 ? 2.463 1.073 -5.365 1.00 86.56 288 THR A CA 1
ATOM 2232 C C . THR A 1 288 ? 3.364 0.031 -4.723 1.00 86.56 288 THR A C 1
ATOM 2234 O O . THR A 1 288 ? 2.864 -0.789 -3.971 1.00 86.56 288 THR A O 1
ATOM 2237 N N . TYR A 1 289 ? 4.693 0.123 -4.880 1.00 92.62 289 TYR A N 1
ATOM 2238 C CA . TYR A 1 289 ? 5.624 -0.803 -4.220 1.00 92.62 289 TYR A CA 1
ATOM 2239 C C . TYR A 1 289 ? 5.358 -0.928 -2.710 1.00 92.62 289 TYR A C 1
ATOM 2241 O O . TYR A 1 289 ? 5.250 -2.033 -2.180 1.00 92.62 289 TYR A O 1
ATOM 2249 N N . LEU A 1 290 ? 5.211 0.204 -2.015 1.00 91.81 290 LEU A N 1
ATOM 2250 C CA . LEU A 1 290 ? 4.895 0.203 -0.588 1.00 91.81 290 LEU A CA 1
ATOM 2251 C C . LEU A 1 290 ? 3.479 -0.311 -0.297 1.00 91.81 290 LEU A C 1
ATOM 2253 O O . LEU A 1 290 ? 3.303 -0.964 0.729 1.00 91.81 290 LEU A O 1
ATOM 2257 N N . SER A 1 291 ? 2.497 -0.036 -1.167 1.00 84.44 291 SER A N 1
ATOM 2258 C CA . SER A 1 291 ? 1.129 -0.577 -1.078 1.00 84.44 291 SER A CA 1
ATOM 2259 C C . SER A 1 291 ? 1.133 -2.098 -1.073 1.00 84.44 291 SER A C 1
ATOM 2261 O O . SER A 1 291 ? 0.582 -2.703 -0.159 1.00 84.44 291 SER A O 1
ATOM 2263 N N . GLU A 1 292 ? 1.813 -2.697 -2.049 1.00 85.19 292 GLU A N 1
ATOM 2264 C CA . GLU A 1 292 ? 1.894 -4.148 -2.211 1.00 85.19 292 GLU A CA 1
ATOM 2265 C C . GLU A 1 292 ? 2.558 -4.787 -0.987 1.00 85.19 292 GLU A C 1
ATOM 2267 O O . GLU A 1 292 ? 2.051 -5.733 -0.379 1.00 85.19 292 GLU A O 1
ATOM 2272 N N . LYS A 1 293 ? 3.697 -4.226 -0.549 1.00 90.69 293 LYS A N 1
ATOM 2273 C CA . LYS A 1 293 ? 4.432 -4.781 0.593 1.00 90.69 293 LYS A CA 1
ATOM 2274 C C . LYS A 1 293 ? 3.674 -4.603 1.910 1.00 90.69 293 LYS A C 1
ATOM 2276 O O . LYS A 1 293 ? 3.678 -5.526 2.725 1.00 90.69 293 LYS A O 1
ATOM 2281 N N . ILE A 1 294 ? 2.997 -3.473 2.130 1.00 87.81 294 ILE A N 1
ATOM 2282 C CA . ILE A 1 294 ? 2.195 -3.291 3.347 1.00 87.81 294 ILE A CA 1
ATOM 2283 C C . ILE A 1 294 ? 0.916 -4.135 3.316 1.00 87.81 294 ILE A C 1
ATOM 2285 O O . ILE A 1 294 ? 0.544 -4.698 4.346 1.00 87.81 294 ILE A O 1
ATOM 2289 N N . GLY A 1 295 ? 0.277 -4.281 2.151 1.00 83.69 295 GLY A N 1
ATOM 2290 C CA . GLY A 1 295 ? -0.877 -5.153 1.923 1.00 83.69 295 GLY A CA 1
ATOM 2291 C C . GLY A 1 295 ? -0.557 -6.605 2.265 1.00 83.69 295 GLY A C 1
ATOM 2292 O O . GLY A 1 295 ? -1.230 -7.196 3.116 1.00 83.69 295 GLY A O 1
ATOM 2293 N N . TYR A 1 296 ? 0.556 -7.124 1.731 1.00 87.94 296 TYR A N 1
ATOM 2294 C CA . TYR A 1 296 ? 1.087 -8.445 2.074 1.00 87.94 296 TYR A CA 1
ATOM 2295 C C . TYR A 1 296 ? 1.179 -8.655 3.592 1.00 87.94 296 TYR A C 1
ATOM 2297 O O . TYR A 1 296 ? 0.567 -9.581 4.131 1.00 87.94 296 TYR A O 1
ATOM 2305 N N . TRP A 1 297 ? 1.902 -7.775 4.299 1.00 91.62 297 TRP A N 1
ATOM 2306 C CA . TRP A 1 297 ? 2.138 -7.919 5.739 1.00 91.62 297 TRP A CA 1
ATOM 2307 C C . TRP A 1 297 ? 0.865 -7.795 6.573 1.00 91.62 297 TRP A C 1
ATOM 2309 O O . TRP A 1 297 ? 0.744 -8.473 7.596 1.00 91.62 297 TRP A O 1
ATOM 2319 N N . ARG A 1 298 ? -0.110 -6.987 6.141 1.00 89.81 298 ARG A N 1
ATOM 2320 C CA . ARG A 1 298 ? -1.428 -6.909 6.786 1.00 89.81 298 ARG A CA 1
ATOM 2321 C C . ARG A 1 298 ? -2.175 -8.231 6.653 1.00 89.81 298 ARG A C 1
ATOM 2323 O O . ARG A 1 298 ? -2.603 -8.794 7.662 1.00 89.81 298 ARG A O 1
ATOM 2330 N N . TYR A 1 299 ? -2.317 -8.731 5.429 1.00 86.06 299 TYR A N 1
ATOM 2331 C CA . TYR A 1 299 ? -3.116 -9.918 5.139 1.00 86.06 299 TYR A CA 1
ATOM 2332 C C . TYR A 1 299 ? -2.523 -11.175 5.770 1.00 86.06 299 TYR A C 1
ATOM 2334 O O . TYR A 1 299 ? -3.242 -11.896 6.466 1.00 86.06 299 TYR A O 1
ATOM 2342 N N . ILE A 1 300 ? -1.211 -11.395 5.641 1.00 87.62 300 ILE A N 1
ATOM 2343 C CA . ILE A 1 300 ? -0.563 -12.573 6.227 1.00 87.62 300 ILE A CA 1
ATOM 2344 C C . ILE A 1 300 ? -0.594 -12.547 7.761 1.00 87.62 300 ILE A C 1
ATOM 2346 O O . ILE A 1 300 ? -0.775 -13.588 8.394 1.00 87.62 300 ILE A O 1
ATOM 2350 N N . THR A 1 301 ? -0.470 -11.366 8.379 1.00 91.75 301 THR A N 1
ATOM 2351 C CA . THR A 1 301 ? -0.554 -11.218 9.840 1.00 91.75 301 THR A CA 1
ATOM 2352 C C . THR A 1 301 ? -1.955 -11.549 10.348 1.00 91.75 301 THR A C 1
ATOM 2354 O O . THR A 1 301 ? -2.084 -12.319 11.303 1.00 91.75 301 THR A O 1
ATOM 2357 N N . ILE A 1 302 ? -3.001 -11.025 9.695 1.00 89.88 302 ILE A N 1
ATOM 2358 C CA . ILE A 1 302 ? -4.398 -11.346 10.030 1.00 89.88 302 ILE A CA 1
ATOM 2359 C C . ILE A 1 302 ? -4.647 -12.846 9.848 1.00 89.88 302 ILE A C 1
ATOM 2361 O O . ILE A 1 302 ? -5.136 -13.503 10.767 1.00 89.88 302 ILE A O 1
ATOM 2365 N N . TYR A 1 303 ? -4.248 -13.414 8.709 1.00 90.31 303 TYR A N 1
ATOM 2366 C CA . TYR A 1 303 ? -4.428 -14.834 8.414 1.00 90.31 303 TYR A CA 1
ATOM 2367 C C . TYR A 1 303 ? -3.769 -15.737 9.463 1.00 90.31 303 TYR A C 1
ATOM 2369 O O . TYR A 1 303 ? -4.432 -16.573 10.077 1.00 90.31 303 TYR A O 1
ATOM 2377 N N . ARG A 1 304 ? -2.477 -15.529 9.744 1.00 94.06 304 ARG A N 1
ATOM 2378 C CA . ARG A 1 304 ? -1.722 -16.320 10.731 1.00 94.06 304 ARG A CA 1
ATOM 2379 C C . ARG A 1 304 ? -2.239 -16.130 12.156 1.00 94.06 304 ARG A C 1
ATOM 2381 O O . ARG A 1 304 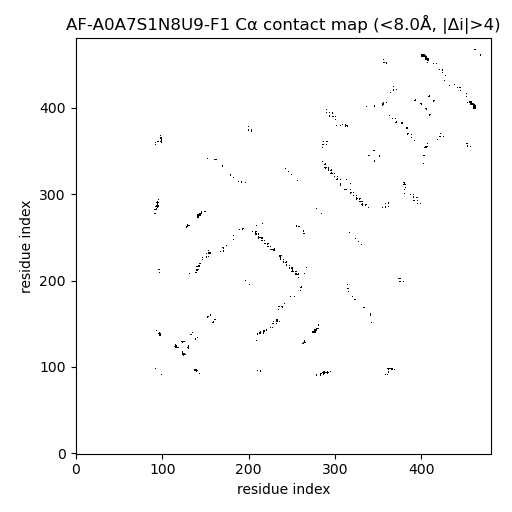? -2.074 -17.016 12.997 1.00 94.06 304 ARG A O 1
ATOM 2388 N N . HIS A 1 305 ? -2.810 -14.970 12.478 1.00 94.88 305 HIS A N 1
ATOM 2389 C CA . HIS A 1 305 ? -3.487 -14.767 13.756 1.00 94.88 305 HIS A CA 1
ATOM 2390 C C . HIS A 1 305 ? -4.758 -15.620 13.844 1.00 94.88 305 HIS A C 1
ATOM 2392 O O . HIS A 1 305 ? -4.927 -16.350 14.819 1.00 94.88 305 HIS A O 1
ATOM 2398 N N . LEU A 1 306 ? -5.604 -15.584 12.814 1.00 93.88 306 LEU A N 1
ATOM 2399 C CA . LEU A 1 306 ? -6.882 -16.298 12.782 1.00 93.88 306 LEU A CA 1
ATOM 2400 C C . LEU A 1 306 ? -6.717 -17.817 12.632 1.00 93.88 306 LEU A C 1
ATOM 2402 O O . LEU A 1 306 ? -7.499 -18.564 13.207 1.00 93.88 306 LEU A O 1
ATOM 2406 N N . GLN A 1 307 ? -5.657 -18.300 11.975 1.00 94.00 307 GLN A N 1
ATOM 2407 C CA . GLN A 1 307 ? -5.295 -19.724 12.002 1.00 94.00 307 GLN A CA 1
ATOM 2408 C C . GLN A 1 307 ? -5.016 -20.226 13.427 1.00 94.00 307 GLN A C 1
ATOM 2410 O O . GLN A 1 307 ? -5.374 -21.350 13.774 1.00 94.00 307 GLN A O 1
ATOM 2415 N N . ARG A 1 308 ? -4.366 -19.400 14.259 1.00 96.06 308 ARG A N 1
ATOM 2416 C CA . ARG A 1 308 ? -4.061 -19.728 15.663 1.00 96.06 308 ARG A CA 1
ATOM 2417 C C . ARG A 1 308 ? -5.250 -19.499 16.597 1.00 96.06 308 ARG A C 1
ATOM 2419 O O . ARG A 1 308 ? -5.295 -20.109 17.659 1.00 96.06 308 ARG A O 1
ATOM 2426 N N . ASN A 1 309 ? -6.197 -18.652 16.195 1.00 95.38 309 ASN A N 1
ATOM 2427 C CA . ASN A 1 309 ? -7.383 -18.274 16.963 1.00 95.38 309 ASN A CA 1
ATOM 2428 C C . ASN A 1 309 ? -8.646 -18.420 16.092 1.00 95.38 309 ASN A C 1
ATOM 2430 O O . ASN A 1 309 ? -9.274 -17.418 15.734 1.00 95.38 309 ASN A O 1
ATOM 2434 N N . PRO A 1 310 ? -9.021 -19.653 15.699 1.00 93.25 310 PRO A N 1
ATOM 2435 C CA . PRO A 1 310 ? -10.116 -19.875 14.754 1.00 93.25 310 PRO A CA 1
ATOM 2436 C C . PRO A 1 310 ? -11.479 -19.400 15.282 1.00 93.25 310 PRO A C 1
ATOM 2438 O O . PRO A 1 310 ? -12.364 -19.094 14.487 1.00 93.25 310 PRO A O 1
ATOM 2441 N N . ASP A 1 311 ? -11.650 -19.273 16.603 1.00 91.75 311 ASP A N 1
ATOM 2442 C CA . ASP A 1 311 ? -12.851 -18.712 17.237 1.00 91.75 311 ASP A CA 1
ATOM 2443 C C . ASP A 1 311 ? -13.040 -17.210 16.965 1.00 91.75 311 ASP A C 1
ATOM 2445 O O . ASP A 1 311 ? -14.148 -16.696 17.109 1.00 91.75 311 ASP A O 1
ATOM 2449 N N . LYS A 1 312 ? -11.978 -16.503 16.558 1.00 91.12 312 LYS A N 1
ATOM 2450 C CA . LYS A 1 312 ? -12.014 -15.074 16.206 1.00 91.12 312 LYS A CA 1
ATOM 2451 C C . LYS A 1 312 ? -12.308 -14.817 14.729 1.00 91.12 312 LYS A C 1
ATOM 2453 O O . LYS A 1 312 ? -12.477 -13.670 14.317 1.00 91.12 312 LYS A O 1
ATOM 2458 N N . GLN A 1 313 ? -12.388 -15.865 13.910 1.00 89.62 313 GLN A N 1
ATOM 2459 C CA . GLN A 1 313 ? -12.631 -15.733 12.478 1.00 89.62 313 GLN A CA 1
ATOM 2460 C C . GLN A 1 313 ? -14.129 -15.553 12.186 1.00 89.62 313 GLN A C 1
ATOM 2462 O O . GLN A 1 313 ? -14.854 -16.515 11.942 1.00 89.62 313 GLN A O 1
ATOM 2467 N N . PHE A 1 314 ? -14.596 -14.306 12.142 1.00 86.62 314 PHE A N 1
ATOM 2468 C CA . PHE A 1 314 ? -16.016 -14.006 11.908 1.00 86.62 314 PHE A CA 1
ATOM 2469 C C . PHE A 1 314 ? -16.451 -14.055 10.429 1.00 86.62 314 PHE A C 1
ATOM 2471 O O . PHE A 1 314 ? -17.643 -13.972 10.138 1.00 86.62 314 PHE A O 1
ATOM 2478 N N . SER A 1 315 ? -15.510 -14.174 9.485 1.00 88.50 315 SER A N 1
ATOM 2479 C CA . SER A 1 315 ? -15.799 -14.258 8.048 1.00 88.50 315 SER A CA 1
ATOM 2480 C C . SER A 1 315 ? -14.882 -15.263 7.336 1.00 88.50 315 SER A C 1
ATOM 2482 O O . SER A 1 315 ? -13.667 -15.222 7.545 1.00 88.50 315 SER A O 1
ATOM 2484 N N . PRO A 1 316 ? -15.411 -16.135 6.453 1.00 89.88 316 PRO A N 1
ATOM 2485 C CA . PRO A 1 316 ? -14.609 -17.027 5.615 1.00 89.88 316 PRO A CA 1
ATOM 2486 C C . PRO A 1 316 ? -13.650 -16.292 4.676 1.00 89.88 316 PRO A C 1
ATOM 2488 O O . PRO A 1 316 ? -12.669 -16.890 4.249 1.00 89.88 316 PRO A O 1
ATOM 2491 N N . LEU A 1 317 ? -13.898 -15.006 4.389 1.00 89.81 317 LEU A N 1
ATOM 2492 C CA . LEU A 1 317 ? -13.028 -14.154 3.570 1.00 89.81 317 LEU A CA 1
ATOM 2493 C C . LEU A 1 317 ? -11.557 -14.248 4.001 1.00 89.81 317 LEU A C 1
ATOM 2495 O O . LEU A 1 317 ? -10.675 -14.356 3.156 1.00 89.81 317 LEU A O 1
ATOM 2499 N N . PHE A 1 318 ? -11.297 -14.273 5.310 1.00 88.69 318 PHE A N 1
ATOM 2500 C CA . PHE A 1 318 ? -9.937 -14.291 5.844 1.00 88.69 318 PHE A CA 1
ATOM 2501 C C . PHE A 1 318 ? -9.147 -15.551 5.473 1.00 88.69 318 PHE A C 1
ATOM 2503 O O . PHE A 1 318 ? -7.925 -15.497 5.436 1.00 88.69 318 PHE A O 1
ATOM 2510 N N . GLN A 1 319 ? -9.805 -16.667 5.142 1.00 89.12 319 GLN A N 1
ATOM 2511 C CA . GLN A 1 319 ? -9.126 -17.902 4.723 1.00 89.12 319 GLN A CA 1
ATOM 2512 C C . GLN A 1 319 ? -8.472 -17.780 3.343 1.00 89.12 319 GLN A C 1
ATOM 2514 O O . GLN A 1 319 ? -7.592 -18.566 3.009 1.00 89.12 319 GLN A O 1
ATOM 2519 N N . TYR A 1 320 ? -8.884 -16.789 2.553 1.00 88.88 320 TYR A N 1
ATOM 2520 C CA . TYR A 1 320 ? -8.362 -16.542 1.211 1.00 88.88 320 TYR A CA 1
ATOM 2521 C C . TYR A 1 320 ? -7.154 -15.592 1.231 1.00 88.88 320 TYR A C 1
ATOM 2523 O O . TYR A 1 320 ? -6.489 -15.409 0.214 1.00 88.88 320 TYR A O 1
ATOM 2531 N N . PHE A 1 321 ? -6.834 -15.003 2.391 1.00 85.69 321 PHE A N 1
ATOM 2532 C CA . PHE A 1 321 ? -5.764 -14.011 2.518 1.00 85.69 321 PHE A CA 1
ATOM 2533 C C . PHE A 1 321 ? -4.368 -14.593 2.285 1.00 85.69 321 PHE A C 1
ATOM 2535 O O . PHE A 1 321 ? -3.493 -13.853 1.857 1.00 85.69 321 PHE A O 1
ATOM 2542 N N . GLU A 1 322 ? -4.149 -15.889 2.526 1.00 85.81 322 GLU A N 1
ATOM 2543 C CA . GLU A 1 322 ? -2.845 -16.529 2.297 1.00 85.81 322 GLU A CA 1
ATOM 2544 C C . GLU A 1 322 ? -2.435 -16.508 0.827 1.00 85.81 322 GLU A C 1
ATOM 2546 O O . GLU A 1 322 ? -1.327 -16.111 0.492 1.00 85.81 322 GLU A O 1
ATOM 2551 N N . ASN A 1 323 ? -3.330 -16.915 -0.064 1.00 83.56 323 ASN A N 1
ATOM 2552 C CA . ASN A 1 323 ? -3.029 -16.946 -1.489 1.00 83.56 323 ASN A CA 1
ATOM 2553 C C . ASN A 1 323 ? -3.133 -15.559 -2.111 1.00 83.56 323 ASN A C 1
ATOM 2555 O O . ASN A 1 323 ? -2.303 -15.228 -2.955 1.00 83.56 323 ASN A O 1
ATOM 2559 N N . TRP A 1 324 ? -4.090 -14.745 -1.655 1.00 84.50 324 TRP A N 1
ATOM 2560 C CA . TRP A 1 324 ? -4.176 -13.336 -2.030 1.00 84.50 324 TRP A CA 1
ATOM 2561 C C . TRP A 1 324 ? -2.858 -12.624 -1.726 1.00 84.50 324 TRP A C 1
ATOM 2563 O O . TRP A 1 324 ? -2.272 -12.026 -2.618 1.00 84.50 324 TRP A O 1
ATOM 2573 N N . CYS A 1 325 ? -2.302 -12.752 -0.514 1.00 82.25 325 CYS A N 1
ATOM 2574 C CA . CYS A 1 325 ? -1.047 -12.072 -0.200 1.00 82.25 325 CYS A CA 1
ATOM 2575 C C . CYS A 1 325 ? 0.118 -12.556 -1.081 1.00 82.25 325 CYS A C 1
ATOM 2577 O O . CYS A 1 325 ? 1.045 -11.795 -1.332 1.00 82.25 325 CYS A O 1
ATOM 2579 N N . GLN A 1 326 ? 0.086 -13.782 -1.614 1.00 86.44 326 GLN A N 1
ATOM 2580 C CA . GLN A 1 326 ? 1.088 -14.192 -2.601 1.00 86.44 326 GLN A CA 1
ATOM 2581 C C . GLN A 1 326 ? 0.968 -13.431 -3.932 1.00 86.44 326 GLN A C 1
ATOM 2583 O O . GLN A 1 326 ? 2.002 -13.199 -4.559 1.00 86.44 326 GLN A O 1
ATOM 2588 N N . ASP A 1 327 ? -0.240 -13.033 -4.357 1.00 88.94 327 ASP A N 1
ATOM 2589 C CA . ASP A 1 327 ? -0.420 -12.129 -5.506 1.00 88.94 327 ASP A CA 1
ATOM 2590 C C . ASP A 1 327 ? 0.231 -10.772 -5.203 1.00 88.94 327 ASP A C 1
ATOM 2592 O O . ASP A 1 327 ? 1.161 -10.389 -5.909 1.00 88.94 327 ASP A O 1
ATOM 2596 N N . GLU A 1 328 ? -0.108 -10.147 -4.071 1.00 85.62 328 GLU A N 1
ATOM 2597 C CA . GLU A 1 328 ? 0.496 -8.876 -3.618 1.00 85.62 328 GLU A CA 1
ATOM 2598 C C . GLU A 1 328 ? 2.030 -8.962 -3.526 1.00 85.62 328 GLU A C 1
ATOM 2600 O O . GLU A 1 328 ? 2.764 -8.038 -3.880 1.00 85.62 328 GLU A O 1
ATOM 2605 N N . ASN A 1 329 ? 2.573 -10.099 -3.068 1.00 88.62 329 ASN A N 1
ATOM 2606 C CA . ASN A 1 329 ? 4.022 -10.256 -3.007 1.00 88.62 329 ASN A CA 1
ATOM 2607 C C . ASN A 1 329 ? 4.648 -10.245 -4.412 1.00 88.62 329 ASN A C 1
ATOM 2609 O O . ASN A 1 329 ? 5.634 -9.529 -4.608 1.00 88.62 329 ASN A O 1
ATOM 2613 N N . ARG A 1 330 ? 4.060 -10.971 -5.378 1.00 94.06 330 ARG A N 1
ATOM 2614 C CA . ARG A 1 330 ? 4.492 -10.978 -6.790 1.00 94.06 330 ARG A CA 1
ATOM 2615 C C . ARG A 1 330 ? 4.355 -9.601 -7.436 1.00 94.06 330 ARG A C 1
ATOM 2617 O O . ARG A 1 330 ? 5.241 -9.190 -8.186 1.00 94.06 330 ARG A O 1
ATOM 2624 N N . HIS A 1 331 ? 3.288 -8.870 -7.125 1.00 94.25 331 HIS A N 1
ATOM 2625 C CA . HIS A 1 331 ? 3.086 -7.491 -7.578 1.00 94.25 331 HIS A CA 1
ATOM 2626 C C . HIS A 1 331 ? 4.187 -6.583 -7.025 1.00 94.25 331 HIS A C 1
ATOM 2628 O O . HIS A 1 331 ? 4.851 -5.865 -7.774 1.00 94.25 331 HIS A O 1
ATOM 2634 N N . GLY A 1 332 ? 4.488 -6.697 -5.730 1.00 90.44 332 GLY A N 1
ATOM 2635 C CA . GLY A 1 332 ? 5.595 -5.981 -5.102 1.00 90.44 332 GLY A CA 1
ATOM 2636 C C . GLY A 1 332 ? 6.972 -6.353 -5.669 1.00 90.44 332 GLY A C 1
ATOM 2637 O O . GLY A 1 332 ? 7.854 -5.494 -5.745 1.00 90.44 332 GLY A O 1
ATOM 2638 N N . ASP A 1 333 ? 7.180 -7.602 -6.085 1.00 94.44 333 ASP A N 1
ATOM 2639 C CA . ASP A 1 333 ? 8.422 -8.043 -6.737 1.00 94.44 333 ASP A CA 1
ATOM 2640 C C . ASP A 1 333 ? 8.554 -7.437 -8.142 1.00 94.44 333 ASP A C 1
ATOM 2642 O O . ASP A 1 333 ? 9.625 -6.944 -8.505 1.00 94.44 333 ASP A O 1
ATOM 2646 N N . PHE A 1 334 ? 7.450 -7.338 -8.888 1.00 96.81 334 PHE A N 1
ATOM 2647 C CA . PHE A 1 334 ? 7.415 -6.583 -10.139 1.00 96.81 334 PHE A CA 1
ATOM 2648 C C . PHE A 1 334 ? 7.764 -5.106 -9.932 1.00 96.81 334 PHE A C 1
ATOM 2650 O O . PHE A 1 334 ? 8.658 -4.594 -10.605 1.00 96.81 334 PHE A O 1
ATOM 2657 N N . PHE A 1 335 ? 7.143 -4.418 -8.970 1.00 95.12 335 PHE A N 1
ATOM 2658 C CA . PHE A 1 335 ? 7.475 -3.015 -8.707 1.00 95.12 335 PHE A CA 1
ATOM 2659 C C . PHE A 1 335 ? 8.899 -2.819 -8.168 1.00 95.12 335 PHE A C 1
ATOM 2661 O O . PHE A 1 335 ? 9.510 -1.781 -8.429 1.00 95.12 335 PHE A O 1
ATOM 2668 N N . SER A 1 336 ? 9.470 -3.822 -7.494 1.00 94.38 336 SER A N 1
ATOM 2669 C CA . SER A 1 336 ? 10.897 -3.826 -7.148 1.00 94.38 336 SER A CA 1
ATOM 2670 C C . SER A 1 336 ? 11.763 -3.816 -8.407 1.00 94.38 336 SER A C 1
ATOM 2672 O O . SER A 1 336 ? 12.668 -2.989 -8.518 1.00 94.38 336 SER A O 1
ATOM 2674 N N . ALA A 1 337 ? 11.461 -4.679 -9.382 1.00 94.94 337 ALA A N 1
ATOM 2675 C CA . ALA A 1 337 ? 12.158 -4.694 -10.666 1.00 94.94 337 ALA A CA 1
ATOM 2676 C C . ALA A 1 337 ? 11.943 -3.387 -11.446 1.00 94.94 337 ALA A C 1
ATOM 2678 O O . ALA A 1 337 ? 12.903 -2.834 -11.978 1.00 94.94 337 ALA A O 1
ATOM 2679 N N . VAL A 1 338 ? 10.730 -2.820 -11.441 1.00 94.81 338 VAL A N 1
ATOM 2680 C CA . VAL A 1 338 ? 10.460 -1.496 -12.031 1.00 94.81 338 VAL A CA 1
ATOM 2681 C C . VAL A 1 338 ? 11.368 -0.434 -11.414 1.00 94.81 338 VAL A C 1
ATOM 2683 O O . VAL A 1 338 ? 12.021 0.299 -12.150 1.00 94.81 338 VAL A O 1
ATOM 2686 N N . LEU A 1 339 ? 11.489 -0.366 -10.087 1.00 93.81 339 LEU A N 1
ATOM 2687 C CA . LEU A 1 339 ? 12.392 0.589 -9.438 1.00 93.81 339 LEU A CA 1
ATOM 2688 C C . LEU A 1 339 ? 13.859 0.353 -9.830 1.00 93.81 339 LEU A C 1
ATOM 2690 O O . LEU A 1 339 ? 14.574 1.315 -10.108 1.00 93.81 339 LEU A O 1
ATOM 2694 N N . LYS A 1 340 ? 14.303 -0.909 -9.929 1.00 92.62 340 LYS A N 1
ATOM 2695 C CA . LYS A 1 340 ? 15.661 -1.250 -10.390 1.00 92.62 340 LYS A CA 1
ATOM 2696 C C . LYS A 1 340 ? 15.921 -0.821 -11.837 1.00 92.62 340 LYS A C 1
ATOM 2698 O O . LYS A 1 340 ? 17.030 -0.386 -12.130 1.00 92.62 340 LYS A O 1
ATOM 2703 N N . THR A 1 341 ? 14.912 -0.875 -12.714 1.00 92.50 341 THR A N 1
ATOM 2704 C CA . THR A 1 341 ? 15.019 -0.387 -14.106 1.00 92.50 341 THR A CA 1
ATOM 2705 C C . THR A 1 341 ? 15.160 1.131 -14.205 1.00 92.50 341 THR A C 1
ATOM 2707 O O . THR A 1 341 ? 15.483 1.641 -15.274 1.00 92.50 341 THR A O 1
ATOM 2710 N N . GLN A 1 342 ? 14.923 1.860 -13.110 1.00 91.94 342 GLN A N 1
ATOM 2711 C CA . GLN A 1 342 ? 14.981 3.316 -13.044 1.00 91.94 342 GLN A CA 1
ATOM 2712 C C . GLN A 1 342 ? 16.003 3.755 -11.979 1.00 91.94 342 GLN A C 1
ATOM 2714 O O . GLN A 1 342 ? 15.600 4.238 -10.917 1.00 91.94 342 GLN A O 1
ATOM 2719 N N . PRO A 1 343 ? 17.326 3.628 -12.216 1.00 88.38 343 PRO A N 1
ATOM 2720 C CA . PRO A 1 343 ? 18.356 3.934 -11.216 1.00 88.38 343 PRO A CA 1
ATOM 2721 C C . PRO A 1 343 ? 18.245 5.341 -10.610 1.00 88.38 343 PRO A C 1
ATOM 2723 O O . PRO A 1 343 ? 18.535 5.539 -9.432 1.00 88.38 343 PRO A O 1
ATOM 2726 N N . GLN A 1 344 ? 17.735 6.316 -11.369 1.00 89.31 344 GLN A N 1
ATOM 2727 C CA . GLN A 1 344 ? 17.430 7.675 -10.904 1.00 89.31 344 GLN A CA 1
ATOM 2728 C C . GLN A 1 344 ? 16.369 7.742 -9.787 1.00 89.31 344 GLN A C 1
ATOM 2730 O O . GLN A 1 344 ? 16.161 8.797 -9.194 1.00 89.31 344 GLN A O 1
ATOM 2735 N N . MET A 1 345 ? 15.665 6.641 -9.523 1.00 91.19 345 MET A N 1
ATOM 2736 C CA . MET A 1 345 ? 14.711 6.468 -8.425 1.00 91.19 345 MET A CA 1
ATOM 2737 C C . MET A 1 345 ? 15.290 5.651 -7.260 1.00 91.19 345 MET A C 1
ATOM 2739 O O . MET A 1 345 ? 14.600 5.424 -6.277 1.00 91.19 345 MET A O 1
ATOM 2743 N N . LEU A 1 346 ? 16.545 5.207 -7.335 1.00 91.62 346 LEU A N 1
ATOM 2744 C CA . LEU A 1 346 ? 17.229 4.504 -6.238 1.00 91.62 346 LEU A CA 1
ATOM 2745 C C . LEU A 1 346 ? 18.560 5.159 -5.849 1.00 91.62 346 LEU A C 1
ATOM 2747 O O . LEU A 1 346 ? 19.113 4.865 -4.792 1.00 91.62 346 LEU A O 1
ATOM 2751 N N . GLN A 1 347 ? 19.054 6.090 -6.662 1.00 89.25 347 GLN A N 1
ATOM 2752 C CA . GLN A 1 347 ? 20.320 6.781 -6.464 1.00 89.25 347 GLN A CA 1
ATOM 2753 C C . GLN A 1 347 ? 20.101 8.285 -6.265 1.00 89.25 347 GLN A C 1
ATOM 2755 O O . GLN A 1 347 ? 19.141 8.866 -6.771 1.00 89.25 347 GLN A O 1
ATOM 2760 N N . GLY A 1 348 ? 21.016 8.922 -5.532 1.00 88.50 348 GLY A N 1
ATOM 2761 C CA . GLY A 1 348 ? 21.000 10.365 -5.288 1.00 88.50 348 GLY A CA 1
ATOM 2762 C C . GLY A 1 348 ? 20.386 10.777 -3.948 1.00 88.50 348 GLY A C 1
ATOM 2763 O O . GLY A 1 348 ? 19.712 10.012 -3.259 1.00 88.50 348 GLY A O 1
ATOM 2764 N N . TRP A 1 349 ? 20.669 12.016 -3.548 1.00 90.06 349 TRP A N 1
ATOM 2765 C CA . TRP A 1 349 ? 20.224 12.562 -2.264 1.00 90.06 349 TRP A CA 1
ATOM 2766 C C . TRP A 1 349 ? 18.728 12.900 -2.251 1.00 90.06 349 TRP A C 1
ATOM 2768 O O . TRP A 1 349 ? 18.050 12.659 -1.254 1.00 90.06 349 TRP A O 1
ATOM 2778 N N . ASP A 1 350 ? 18.188 13.397 -3.365 1.00 92.44 350 ASP A N 1
ATOM 2779 C CA . ASP A 1 350 ? 16.758 13.674 -3.513 1.00 92.44 350 ASP A CA 1
ATOM 2780 C C . ASP A 1 350 ? 15.929 12.384 -3.422 1.00 92.44 350 ASP A C 1
ATOM 2782 O O . ASP A 1 350 ? 14.895 12.356 -2.758 1.00 92.44 350 ASP A O 1
ATOM 2786 N N . THR A 1 351 ? 16.409 11.286 -4.009 1.00 92.00 351 THR A N 1
ATOM 2787 C CA . THR A 1 351 ? 15.787 9.962 -3.896 1.00 92.00 351 THR A CA 1
ATOM 2788 C C . THR A 1 351 ? 15.692 9.489 -2.450 1.00 92.00 351 THR A C 1
ATOM 2790 O O . THR A 1 351 ? 14.637 9.002 -2.043 1.00 92.00 351 THR A O 1
ATOM 2793 N N . LYS A 1 352 ? 16.742 9.688 -1.642 1.00 94.00 352 LYS A N 1
ATOM 2794 C CA . LYS A 1 352 ? 16.700 9.363 -0.208 1.00 94.00 352 LYS A CA 1
ATOM 2795 C C . LYS A 1 352 ? 15.601 10.136 0.521 1.00 94.00 352 LYS A C 1
ATOM 2797 O O . LYS A 1 352 ? 14.966 9.592 1.421 1.00 94.00 352 LYS A O 1
ATOM 2802 N N . LEU A 1 353 ? 15.347 11.390 0.140 1.00 94.56 353 LEU A N 1
ATOM 2803 C CA . LEU A 1 353 ? 14.235 12.166 0.695 1.00 94.56 353 LEU A CA 1
ATOM 2804 C C . LEU A 1 353 ? 12.878 11.628 0.239 1.00 94.56 353 LEU A C 1
ATOM 2806 O O . LEU A 1 353 ? 11.980 11.498 1.067 1.00 94.56 353 LEU A O 1
ATOM 2810 N N . TRP A 1 354 ? 12.735 11.270 -1.040 1.00 94.19 354 TRP A N 1
ATOM 2811 C CA . TRP A 1 354 ? 11.498 10.681 -1.559 1.00 94.19 354 TRP A CA 1
ATOM 2812 C C . TRP A 1 354 ? 11.172 9.347 -0.891 1.00 94.19 354 TRP A C 1
ATOM 2814 O O . TRP A 1 354 ? 10.053 9.169 -0.422 1.00 94.19 354 TRP A O 1
ATOM 2824 N N . CYS A 1 355 ? 12.144 8.444 -0.769 1.00 94.12 355 CYS A N 1
ATOM 2825 C CA . CYS A 1 355 ? 11.963 7.152 -0.106 1.00 94.12 355 CYS A CA 1
ATOM 2826 C C . CYS A 1 355 ? 11.483 7.329 1.340 1.00 94.12 355 CYS A C 1
ATOM 2828 O O . CYS A 1 355 ? 10.486 6.732 1.742 1.00 94.12 355 CYS A O 1
ATOM 2830 N N . ARG A 1 356 ? 12.114 8.239 2.098 1.00 94.25 356 ARG A N 1
ATOM 2831 C CA . ARG A 1 356 ? 11.681 8.593 3.461 1.00 94.25 356 ARG A CA 1
ATOM 2832 C C . ARG A 1 356 ? 10.260 9.146 3.475 1.00 94.25 356 ARG A C 1
ATOM 2834 O O . ARG A 1 356 ? 9.440 8.695 4.272 1.00 94.25 356 ARG A O 1
ATOM 2841 N N . PHE A 1 357 ? 9.967 10.098 2.591 1.00 94.62 357 PHE A N 1
ATOM 2842 C CA . PHE A 1 357 ? 8.646 10.712 2.477 1.00 94.62 357 PHE A CA 1
ATOM 2843 C C . PHE A 1 357 ? 7.558 9.659 2.245 1.00 94.62 357 PHE A C 1
ATOM 2845 O O . PHE A 1 357 ? 6.563 9.640 2.970 1.00 94.62 357 PHE A O 1
ATOM 2852 N N . PHE A 1 358 ? 7.762 8.759 1.281 1.00 94.19 358 PHE A N 1
ATOM 2853 C CA . PHE A 1 358 ? 6.790 7.720 0.961 1.00 94.19 358 PHE A CA 1
ATOM 2854 C C . PHE A 1 358 ? 6.631 6.713 2.102 1.00 94.19 358 PHE A C 1
ATOM 2856 O O . PHE A 1 358 ? 5.497 6.454 2.495 1.00 94.19 358 PHE A O 1
ATOM 2863 N N . CYS A 1 359 ? 7.721 6.230 2.712 1.00 96.31 359 CYS A N 1
ATOM 2864 C CA . CYS A 1 359 ? 7.628 5.337 3.872 1.00 96.31 359 CYS A CA 1
ATOM 2865 C C . CYS A 1 359 ? 6.794 5.958 5.002 1.00 96.31 359 CYS A C 1
ATOM 2867 O O . CYS A 1 359 ? 5.831 5.352 5.466 1.00 96.31 359 CYS A O 1
ATOM 2869 N N . HIS A 1 360 ? 7.105 7.192 5.418 1.00 95.81 360 HIS A N 1
ATOM 2870 C CA . HIS A 1 360 ? 6.346 7.855 6.482 1.00 95.81 360 HIS A CA 1
ATOM 2871 C C . HIS A 1 360 ? 4.887 8.104 6.097 1.00 95.81 360 HIS A C 1
ATOM 2873 O O . HIS A 1 360 ? 4.007 7.874 6.924 1.00 95.81 360 HIS A O 1
ATOM 2879 N N . SER A 1 361 ? 4.618 8.540 4.864 1.00 89.94 361 SER A N 1
ATOM 2880 C CA . SER A 1 361 ? 3.249 8.795 4.398 1.00 89.94 361 SER A CA 1
ATOM 2881 C C . SER A 1 361 ? 2.390 7.532 4.503 1.00 89.94 361 SER A C 1
ATOM 2883 O O . SER A 1 361 ? 1.296 7.570 5.073 1.00 89.94 361 SER A O 1
ATOM 2885 N N . VAL A 1 362 ? 2.925 6.393 4.051 1.00 87.56 362 VAL A N 1
ATOM 2886 C CA . VAL A 1 362 ? 2.256 5.087 4.122 1.00 87.56 362 VAL A CA 1
ATOM 2887 C C . VAL A 1 362 ? 2.043 4.643 5.562 1.00 87.56 362 VAL A C 1
ATOM 2889 O O . VAL A 1 362 ? 0.913 4.355 5.959 1.00 87.56 362 VAL A O 1
ATOM 2892 N N . TYR A 1 363 ? 3.105 4.633 6.368 1.00 95.44 363 TYR A N 1
ATOM 2893 C CA . TYR A 1 363 ? 3.044 4.122 7.735 1.00 95.44 363 TYR A CA 1
ATOM 2894 C C . TYR A 1 363 ? 2.132 4.959 8.619 1.00 95.44 363 TYR A C 1
ATOM 2896 O O . TYR A 1 363 ? 1.277 4.402 9.305 1.00 95.44 363 TYR A O 1
ATOM 2904 N N . ILE A 1 364 ? 2.277 6.289 8.593 1.00 94.62 364 ILE A N 1
ATOM 2905 C CA . ILE A 1 364 ? 1.479 7.187 9.435 1.00 94.62 364 ILE A CA 1
ATOM 2906 C C . ILE A 1 364 ? 0.012 7.001 9.134 1.00 94.62 364 ILE A C 1
ATOM 2908 O O . ILE A 1 364 ? -0.794 6.877 10.052 1.00 94.62 364 ILE A O 1
ATOM 2912 N N . THR A 1 365 ? -0.362 6.967 7.867 1.00 84.81 365 THR A N 1
ATOM 2913 C CA . THR A 1 365 ? -1.787 6.937 7.603 1.00 84.81 365 THR A CA 1
ATOM 2914 C C . THR A 1 365 ? -2.393 5.563 7.768 1.00 84.81 365 THR A C 1
ATOM 2916 O O . THR A 1 365 ? -3.538 5.495 8.201 1.00 84.81 365 THR A O 1
ATOM 2919 N N . MET A 1 366 ? -1.652 4.487 7.484 1.00 89.88 366 MET A N 1
ATOM 2920 C CA . MET A 1 366 ? -2.090 3.162 7.902 1.00 89.88 366 MET A CA 1
ATOM 2921 C C . MET A 1 366 ? -2.401 3.183 9.401 1.00 89.88 366 MET A C 1
ATOM 2923 O O . MET A 1 366 ? -3.514 2.854 9.802 1.00 89.88 366 MET A O 1
ATOM 2927 N N . TYR A 1 367 ? -1.448 3.677 10.198 1.00 93.75 367 TYR A N 1
ATOM 2928 C CA . TYR A 1 367 ? -1.579 3.783 11.645 1.00 93.75 367 TYR A CA 1
ATOM 2929 C C . TYR A 1 367 ? -2.829 4.577 12.038 1.00 93.75 367 TYR A C 1
ATOM 2931 O O . TYR A 1 367 ? -3.645 4.100 12.819 1.00 93.75 367 TYR A O 1
ATOM 2939 N N . LEU A 1 368 ? -3.042 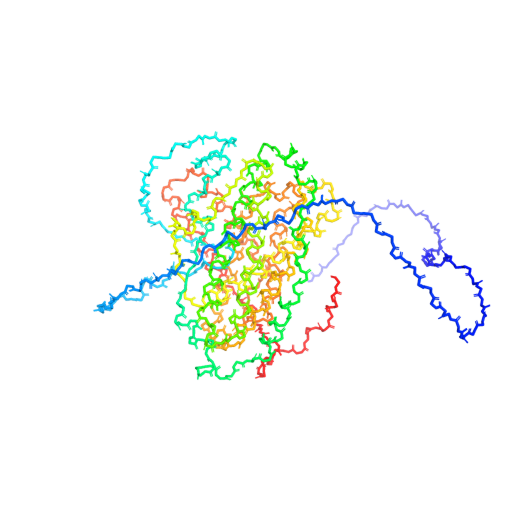5.762 11.461 1.00 90.00 368 LEU A N 1
ATOM 2940 C CA . LEU A 1 368 ? -4.207 6.594 11.771 1.00 90.00 368 LEU A CA 1
ATOM 2941 C C . LEU A 1 368 ? -5.536 5.963 11.326 1.00 90.00 368 LEU A C 1
ATOM 2943 O O . LEU A 1 368 ? -6.506 5.995 12.084 1.00 90.00 368 LEU A O 1
ATOM 2947 N N . ASN A 1 369 ? -5.594 5.391 10.121 1.00 84.00 369 ASN A N 1
ATOM 2948 C CA . ASN A 1 369 ? -6.808 4.779 9.579 1.00 84.00 369 ASN A CA 1
ATOM 2949 C C . ASN A 1 369 ? -7.224 3.537 10.357 1.00 84.00 369 ASN A C 1
ATOM 2951 O O . ASN A 1 369 ? -8.418 3.317 10.573 1.00 84.00 369 ASN A O 1
ATOM 2955 N N . ASP A 1 370 ? -6.260 2.722 10.757 1.00 87.19 370 ASP A N 1
ATOM 2956 C CA . ASP A 1 370 ? -6.539 1.494 11.476 1.00 87.19 370 ASP A CA 1
ATOM 2957 C C . ASP A 1 370 ? -7.006 1.796 12.907 1.00 87.19 370 ASP A C 1
ATOM 2959 O O . ASP A 1 370 ? -7.972 1.191 13.368 1.00 87.19 370 ASP A O 1
ATOM 2963 N N . HIS A 1 371 ? -6.431 2.804 13.579 1.00 91.31 371 HIS A N 1
ATOM 2964 C CA . HIS A 1 371 ? -6.891 3.227 14.910 1.00 91.31 371 HIS A CA 1
ATOM 2965 C C . HIS A 1 371 ? -8.311 3.816 14.893 1.00 91.31 371 HIS A C 1
ATOM 2967 O O . HIS A 1 371 ? -9.066 3.592 15.841 1.00 91.31 371 HIS A O 1
ATOM 2973 N N . GLN A 1 372 ? -8.725 4.476 13.803 1.00 84.06 372 GLN A N 1
ATOM 2974 C CA . GLN A 1 372 ? -10.128 4.879 13.594 1.00 84.06 372 GLN A CA 1
ATOM 2975 C C . GLN A 1 372 ? -11.084 3.683 13.441 1.00 84.06 372 GLN A C 1
ATOM 2977 O O . GLN A 1 372 ? -12.297 3.854 13.520 1.00 84.06 372 GLN A O 1
ATOM 2982 N N . ARG A 1 373 ? -10.553 2.478 13.207 1.00 81.69 373 ARG A N 1
ATOM 2983 C CA . ARG A 1 373 ? -11.304 1.239 12.950 1.00 81.69 373 ARG A CA 1
ATOM 2984 C C . ARG A 1 373 ? -10.931 0.141 13.936 1.00 81.69 373 ARG A C 1
ATOM 2986 O O . ARG A 1 373 ? -11.004 -1.038 13.613 1.00 81.69 373 ARG A O 1
ATOM 2993 N N . THR A 1 374 ? -10.558 0.530 15.151 1.00 89.38 374 THR A N 1
ATOM 2994 C CA . THR A 1 374 ? -10.113 -0.395 16.200 1.00 89.38 374 THR A CA 1
ATOM 2995 C C . THR A 1 374 ? -11.092 -1.548 16.433 1.00 89.38 374 THR A C 1
ATOM 2997 O O . THR A 1 374 ? -10.662 -2.692 16.524 1.00 89.38 374 THR A O 1
ATOM 3000 N N . ALA A 1 375 ? -12.399 -1.284 16.381 1.00 86.50 375 ALA A N 1
ATOM 3001 C CA . ALA A 1 375 ? -13.427 -2.311 16.531 1.00 86.50 375 ALA A CA 1
ATOM 3002 C C . ALA A 1 375 ? -13.329 -3.460 15.498 1.00 86.50 375 ALA A C 1
ATOM 3004 O O . ALA A 1 375 ? -13.644 -4.598 15.834 1.00 86.50 375 ALA A O 1
ATOM 3005 N N . PHE A 1 376 ? -12.844 -3.208 14.272 1.00 86.00 376 PHE A N 1
ATOM 3006 C CA . PHE A 1 376 ? -12.580 -4.271 13.288 1.00 86.00 376 PHE A CA 1
ATOM 3007 C C . PHE A 1 376 ? -11.496 -5.236 13.784 1.00 86.00 376 PHE A C 1
ATOM 3009 O O . PHE A 1 376 ? -11.663 -6.454 13.744 1.00 86.00 376 PHE A O 1
ATOM 3016 N N . TYR A 1 377 ? -10.380 -4.683 14.257 1.00 88.50 377 TYR A N 1
ATOM 3017 C CA . TYR A 1 377 ? -9.237 -5.462 14.724 1.00 88.50 377 TYR A CA 1
ATOM 3018 C C . TYR A 1 377 ? -9.565 -6.205 16.019 1.00 88.50 377 TYR A C 1
ATOM 3020 O O . TYR A 1 377 ? -9.280 -7.396 16.126 1.00 88.50 377 TYR A O 1
ATOM 3028 N N . GLU A 1 378 ? -10.250 -5.550 16.954 1.00 90.94 378 GLU A N 1
ATOM 3029 C CA . GLU A 1 378 ? -10.702 -6.170 18.203 1.00 90.94 378 GLU A CA 1
ATOM 3030 C C . GLU A 1 378 ? -11.670 -7.331 17.952 1.00 90.94 378 GLU A C 1
ATOM 3032 O O . GLU A 1 378 ? -11.585 -8.359 18.626 1.00 90.94 378 GLU A O 1
ATOM 3037 N N . GLN A 1 379 ? -12.536 -7.226 16.937 1.00 85.94 379 GLN A N 1
ATOM 3038 C CA . GLN A 1 379 ? -13.419 -8.323 16.537 1.00 85.94 379 GLN A CA 1
ATOM 3039 C C . GLN A 1 379 ? -12.637 -9.544 16.027 1.00 85.94 379 GLN A C 1
ATOM 3041 O O . GLN A 1 379 ? -13.039 -10.679 16.281 1.00 85.94 379 GLN A O 1
ATOM 3046 N N . CYS A 1 380 ? -11.497 -9.324 15.369 1.00 87.06 380 CYS A N 1
ATOM 3047 C CA . CYS A 1 380 ? -10.549 -10.378 15.001 1.00 87.06 380 CYS A CA 1
ATOM 3048 C C . CYS A 1 380 ? -9.693 -10.872 16.180 1.00 87.06 380 CYS A C 1
ATOM 3050 O O . CYS A 1 380 ? -8.853 -11.736 15.963 1.00 87.06 380 CYS A O 1
ATOM 3052 N N . GLY A 1 381 ? -9.859 -10.347 17.401 1.00 92.50 381 GLY A N 1
ATOM 3053 C CA . GLY A 1 381 ? -9.009 -10.676 18.551 1.00 92.50 381 GLY A CA 1
ATOM 3054 C C . GLY A 1 381 ? -7.624 -10.017 18.522 1.00 92.50 381 GLY A C 1
ATOM 3055 O O . GLY A 1 381 ? -6.725 -10.449 19.244 1.00 92.50 381 GLY A O 1
ATOM 3056 N N . LEU A 1 382 ? -7.440 -8.981 17.700 1.00 93.44 382 LEU A N 1
ATOM 3057 C CA . LEU A 1 382 ? -6.183 -8.254 17.544 1.00 93.44 382 LEU A CA 1
ATOM 3058 C C . LEU A 1 382 ? -6.179 -6.964 18.368 1.00 93.44 382 LEU A C 1
ATOM 3060 O O . LEU A 1 382 ? -7.160 -6.225 18.405 1.00 93.44 382 LEU A O 1
ATOM 3064 N N . ASN A 1 383 ? -5.024 -6.639 18.948 1.00 97.06 383 ASN A N 1
ATOM 3065 C CA . ASN A 1 383 ? -4.746 -5.285 19.410 1.00 97.06 383 ASN A CA 1
ATOM 3066 C C . ASN A 1 383 ? -4.325 -4.419 18.206 1.00 97.06 383 ASN A C 1
ATOM 3068 O O . ASN A 1 383 ? -3.317 -4.711 17.559 1.00 97.06 383 ASN A O 1
ATOM 3072 N N . THR A 1 384 ? -5.081 -3.356 17.906 1.00 94.44 384 THR A N 1
ATOM 3073 C CA . THR A 1 384 ? -4.831 -2.482 16.743 1.00 94.44 384 THR A CA 1
ATOM 3074 C C . THR A 1 384 ? -3.420 -1.909 16.732 1.00 94.44 384 THR A C 1
ATOM 3076 O O . THR A 1 384 ? -2.765 -1.909 15.689 1.00 94.44 384 THR A O 1
ATOM 3079 N N . THR A 1 385 ? -2.943 -1.426 17.879 1.00 97.38 385 THR A N 1
ATOM 3080 C CA . THR A 1 385 ? -1.629 -0.797 18.010 1.00 97.38 385 THR A CA 1
ATOM 3081 C C . THR A 1 385 ? -0.527 -1.814 17.733 1.00 97.38 385 THR A C 1
ATOM 3083 O O . THR A 1 385 ? 0.272 -1.608 16.823 1.00 97.38 385 THR A O 1
ATOM 3086 N N . GLU A 1 386 ? -0.519 -2.949 18.434 1.00 98.12 386 GLU A N 1
ATOM 3087 C CA . GLU A 1 386 ? 0.489 -4.003 18.250 1.00 98.12 386 GLU A CA 1
ATOM 3088 C C . GLU A 1 386 ? 0.507 -4.539 16.813 1.00 98.12 386 GLU A C 1
ATOM 3090 O O . GLU A 1 386 ? 1.581 -4.677 16.220 1.00 98.12 386 GLU A O 1
ATOM 3095 N N . PHE A 1 387 ? -0.674 -4.764 16.226 1.00 96.88 387 PHE A N 1
ATOM 3096 C CA . PHE A 1 387 ? -0.821 -5.164 14.827 1.00 96.88 387 PHE A CA 1
ATOM 3097 C C . PHE A 1 387 ? -0.157 -4.154 13.883 1.00 96.88 387 PHE A C 1
ATOM 3099 O O . PHE A 1 387 ? 0.688 -4.524 13.067 1.00 96.88 387 PHE A O 1
ATOM 3106 N N . ASN A 1 388 ? -0.489 -2.869 14.024 1.00 97.06 388 ASN A N 1
ATOM 3107 C CA . ASN A 1 388 ? 0.045 -1.818 13.164 1.00 97.06 388 ASN A CA 1
ATOM 3108 C C . ASN A 1 388 ? 1.562 -1.681 13.297 1.00 97.06 388 ASN A C 1
ATOM 3110 O O . ASN A 1 388 ? 2.262 -1.564 12.291 1.00 97.06 388 ASN A O 1
ATOM 3114 N N . GLN A 1 389 ? 2.083 -1.707 14.526 1.00 98.38 389 GLN A N 1
ATOM 3115 C CA . GLN A 1 389 ? 3.520 -1.607 14.743 1.00 98.38 389 GLN A CA 1
ATOM 3116 C C . GLN A 1 389 ? 4.264 -2.809 14.148 1.00 98.38 389 GLN A C 1
ATOM 3118 O O . GLN A 1 389 ? 5.331 -2.632 13.564 1.00 98.38 389 GLN A O 1
ATOM 3123 N N . HIS A 1 390 ? 3.715 -4.024 14.263 1.00 98.31 390 HIS A N 1
ATOM 3124 C CA . HIS A 1 390 ? 4.287 -5.212 13.628 1.00 98.31 390 HIS A CA 1
ATOM 3125 C C . HIS A 1 390 ? 4.319 -5.074 12.100 1.00 98.31 390 HIS A C 1
ATOM 3127 O O . HIS A 1 390 ? 5.382 -5.219 11.499 1.00 98.31 390 HIS A O 1
ATOM 3133 N N . VAL A 1 391 ? 3.195 -4.703 11.480 1.00 97.19 391 VAL A N 1
ATOM 3134 C CA . VAL A 1 391 ? 3.108 -4.506 10.024 1.00 97.19 391 VAL A CA 1
ATOM 3135 C C . VAL A 1 391 ? 4.099 -3.444 9.540 1.00 97.19 391 VAL A C 1
ATOM 3137 O O . VAL A 1 391 ? 4.784 -3.666 8.541 1.00 97.19 391 VAL A O 1
ATOM 3140 N N . ILE A 1 392 ? 4.225 -2.313 10.247 1.00 98.25 392 ILE A N 1
ATOM 3141 C CA . ILE A 1 392 ? 5.188 -1.255 9.898 1.00 98.25 392 ILE A CA 1
ATOM 3142 C C . ILE A 1 392 ? 6.619 -1.785 9.964 1.00 98.25 392 ILE A C 1
ATOM 3144 O O . ILE A 1 392 ? 7.378 -1.578 9.020 1.00 98.25 392 ILE A O 1
ATOM 3148 N N . ARG A 1 393 ? 6.992 -2.494 11.037 1.00 98.56 393 ARG A N 1
ATOM 3149 C CA . ARG A 1 393 ? 8.342 -3.060 11.183 1.00 98.56 393 ARG A CA 1
ATOM 3150 C C . ARG A 1 393 ? 8.685 -4.007 10.040 1.00 98.56 393 ARG A C 1
ATOM 3152 O O . ARG A 1 393 ? 9.729 -3.850 9.411 1.00 98.56 393 ARG A O 1
ATOM 3159 N N . GLU A 1 394 ? 7.806 -4.954 9.735 1.00 97.94 394 GLU A N 1
ATOM 3160 C CA . GLU A 1 394 ? 8.064 -5.954 8.696 1.00 97.94 394 GLU A CA 1
ATOM 3161 C C . GLU A 1 394 ? 8.060 -5.354 7.279 1.00 97.94 394 GLU A C 1
ATOM 3163 O O . GLU A 1 394 ? 8.922 -5.673 6.449 1.00 97.94 394 GLU A O 1
ATOM 3168 N N . THR A 1 395 ? 7.174 -4.387 7.022 1.00 96.25 395 THR A N 1
ATOM 3169 C CA . THR A 1 395 ? 7.176 -3.617 5.768 1.00 96.25 395 THR A CA 1
ATOM 3170 C C . THR A 1 395 ? 8.472 -2.826 5.617 1.00 96.25 395 THR A C 1
ATOM 3172 O O . THR A 1 395 ? 9.083 -2.843 4.548 1.00 96.25 395 THR A O 1
ATOM 3175 N N . ASN A 1 396 ? 8.947 -2.188 6.690 1.00 97.31 396 ASN A N 1
ATOM 3176 C CA . ASN A 1 396 ? 10.180 -1.407 6.679 1.00 97.31 396 ASN A CA 1
ATOM 3177 C C . ASN A 1 396 ? 11.416 -2.278 6.431 1.00 97.31 396 ASN A C 1
ATOM 3179 O O . ASN A 1 396 ? 12.256 -1.922 5.606 1.00 97.31 396 ASN A O 1
ATOM 3183 N N . LYS A 1 397 ? 11.487 -3.456 7.067 1.00 96.12 397 LYS A N 1
ATOM 3184 C CA . LYS A 1 397 ? 12.536 -4.461 6.817 1.00 96.12 397 LYS A CA 1
ATOM 3185 C C . LYS A 1 397 ? 12.546 -4.935 5.363 1.00 96.12 397 LYS A C 1
ATOM 3187 O O . LYS A 1 397 ? 13.610 -5.076 4.770 1.00 96.12 397 LYS A O 1
ATOM 3192 N N . THR A 1 398 ? 11.371 -5.165 4.779 1.00 94.00 398 THR A N 1
ATOM 3193 C CA . THR A 1 398 ? 11.244 -5.585 3.373 1.00 94.00 398 THR A CA 1
ATOM 3194 C C . THR A 1 398 ? 11.672 -4.461 2.427 1.00 94.00 398 THR A C 1
ATOM 3196 O O . THR A 1 398 ? 12.472 -4.672 1.518 1.00 94.00 398 THR A O 1
ATOM 3199 N N . THR A 1 399 ? 11.205 -3.241 2.694 1.00 94.44 399 THR A N 1
ATOM 3200 C CA . THR A 1 399 ? 11.499 -2.029 1.915 1.00 94.44 399 THR A CA 1
ATOM 3201 C C . THR A 1 399 ? 12.989 -1.693 1.900 1.00 94.44 399 THR A C 1
ATOM 3203 O O . THR A 1 399 ? 13.513 -1.280 0.864 1.00 94.44 399 THR A O 1
ATOM 3206 N N . ALA A 1 400 ? 13.690 -1.941 3.012 1.00 94.81 400 ALA A N 1
ATOM 3207 C CA . ALA A 1 400 ? 15.126 -1.705 3.156 1.00 94.81 400 ALA A CA 1
ATOM 3208 C C . ALA A 1 400 ? 15.999 -2.477 2.149 1.00 94.81 400 ALA A C 1
ATOM 3210 O O . ALA A 1 400 ? 17.144 -2.103 1.919 1.00 94.81 400 ALA A O 1
ATOM 3211 N N . ARG A 1 401 ? 15.462 -3.530 1.520 1.00 91.81 401 ARG A N 1
ATOM 3212 C CA . ARG A 1 401 ? 16.156 -4.299 0.477 1.00 91.81 401 ARG A CA 1
ATOM 3213 C C . ARG A 1 401 ? 16.204 -3.597 -0.877 1.00 91.81 401 ARG A C 1
ATOM 3215 O O . ARG A 1 401 ? 16.891 -4.080 -1.765 1.00 91.81 401 ARG A O 1
ATOM 3222 N N . ILE A 1 402 ? 15.442 -2.522 -1.076 1.00 92.62 402 ILE A N 1
ATOM 3223 C CA . ILE A 1 402 ? 15.370 -1.808 -2.358 1.00 92.62 402 ILE A CA 1
ATOM 3224 C C . ILE A 1 402 ? 15.691 -0.333 -2.165 1.00 92.62 402 ILE A C 1
ATOM 3226 O O . ILE A 1 402 ? 16.540 0.202 -2.875 1.00 92.62 402 ILE A O 1
ATOM 3230 N N . PHE A 1 403 ? 15.036 0.329 -1.210 1.00 94.62 403 PHE A N 1
ATOM 3231 C CA . PHE A 1 403 ? 15.220 1.764 -1.016 1.00 94.62 403 PHE A CA 1
ATOM 3232 C C . PHE A 1 403 ? 16.622 2.061 -0.470 1.00 94.62 403 PHE A C 1
ATOM 3234 O O . PHE A 1 403 ? 17.104 1.304 0.365 1.00 94.62 403 PHE A O 1
ATOM 3241 N N . PRO A 1 404 ? 17.265 3.171 -0.879 1.00 94.38 404 PRO A N 1
ATOM 3242 C CA . PRO A 1 404 ? 18.565 3.580 -0.342 1.00 94.38 404 PRO A CA 1
ATOM 3243 C C . PRO A 1 404 ? 18.489 4.074 1.111 1.00 94.38 404 PRO A C 1
ATOM 3245 O O . PRO A 1 404 ? 19.494 4.139 1.811 1.00 94.38 404 PRO A O 1
ATOM 3248 N N . THR A 1 405 ? 17.302 4.465 1.574 1.00 95.12 405 THR A N 1
ATOM 3249 C CA . THR A 1 405 ? 17.054 4.855 2.962 1.00 95.12 405 THR A CA 1
ATOM 3250 C C . THR A 1 405 ? 15.659 4.446 3.400 1.00 95.12 405 THR A C 1
ATOM 3252 O O . THR A 1 405 ? 14.702 4.514 2.625 1.00 95.12 405 THR A O 1
ATOM 3255 N N . VAL A 1 406 ? 15.527 4.095 4.677 1.00 97.19 406 VAL A N 1
ATOM 3256 C CA . VAL A 1 406 ? 14.232 3.857 5.328 1.00 97.19 406 VAL A CA 1
ATOM 3257 C C . VAL A 1 406 ? 14.175 4.539 6.700 1.00 97.19 406 VAL A C 1
ATOM 3259 O O . VAL A 1 406 ? 15.226 4.805 7.292 1.00 97.19 406 VAL A O 1
ATOM 3262 N N . PRO A 1 407 ? 12.979 4.855 7.229 1.00 97.69 407 PRO A N 1
ATOM 3263 C CA . PRO A 1 407 ? 12.838 5.333 8.602 1.00 97.69 407 PRO A CA 1
ATOM 3264 C C . PRO A 1 407 ? 13.403 4.335 9.624 1.00 97.69 407 PRO A C 1
ATOM 3266 O O . PRO A 1 407 ? 13.265 3.122 9.447 1.00 97.69 407 PRO A O 1
ATOM 3269 N N . ASP A 1 408 ? 13.986 4.835 10.714 1.00 97.69 408 ASP A N 1
ATOM 3270 C CA . ASP A 1 408 ? 14.368 4.007 11.864 1.00 97.69 408 ASP A CA 1
ATOM 3271 C C . ASP A 1 408 ? 13.145 3.747 12.759 1.00 97.69 408 ASP A C 1
ATOM 3273 O O . ASP A 1 408 ? 12.906 4.423 13.760 1.00 97.69 408 ASP A O 1
ATOM 3277 N N . VAL A 1 409 ? 12.327 2.774 12.353 1.00 97.75 409 VAL A N 1
ATOM 3278 C CA . VAL A 1 409 ? 11.077 2.422 13.048 1.00 97.75 409 VAL A CA 1
ATOM 3279 C C . VAL A 1 409 ? 11.298 1.702 14.384 1.00 97.75 409 VAL A C 1
ATOM 3281 O O . VAL A 1 409 ? 10.350 1.553 15.151 1.00 97.75 409 VAL A O 1
ATOM 3284 N N . GLU A 1 410 ? 12.526 1.260 14.675 1.00 97.19 410 GLU A N 1
ATOM 3285 C CA . GLU A 1 410 ? 12.886 0.648 15.962 1.00 97.19 410 GLU A CA 1
ATOM 3286 C C . GLU A 1 410 ? 13.402 1.682 16.973 1.00 97.19 410 GLU A C 1
ATOM 3288 O O . GLU A 1 410 ? 13.606 1.356 18.146 1.00 97.19 410 GLU A O 1
ATOM 3293 N N . SER A 1 411 ? 13.566 2.944 16.556 1.00 96.69 411 SER A N 1
ATOM 3294 C CA . SER A 1 411 ? 13.862 4.042 17.470 1.00 96.69 411 SER A CA 1
ATOM 3295 C C . SER A 1 411 ? 12.816 4.100 18.595 1.00 96.69 411 SER A C 1
ATOM 3297 O O . SER A 1 411 ? 11.607 4.085 18.324 1.00 96.69 411 SER A O 1
ATOM 3299 N N . PRO A 1 412 ? 13.235 4.252 19.868 1.00 95.94 412 PRO A N 1
ATOM 3300 C CA . PRO A 1 412 ? 12.312 4.289 21.002 1.00 95.94 412 PRO A CA 1
ATOM 3301 C C . PRO A 1 412 ? 11.311 5.452 20.925 1.00 95.94 412 PRO A C 1
ATOM 3303 O O . PRO A 1 412 ? 10.281 5.420 21.595 1.00 95.94 412 PRO A O 1
ATOM 3306 N N . THR A 1 413 ? 11.586 6.486 20.121 1.00 97.06 413 THR A N 1
ATOM 3307 C CA . THR A 1 413 ? 10.700 7.644 19.941 1.00 97.06 413 THR A CA 1
ATOM 3308 C C . THR A 1 413 ? 9.695 7.484 18.809 1.00 97.06 413 THR A C 1
ATOM 3310 O O . THR A 1 413 ? 8.699 8.212 18.808 1.00 97.06 413 THR A O 1
ATOM 3313 N N . TYR A 1 414 ? 9.917 6.559 17.870 1.00 98.25 414 TYR A N 1
ATOM 3314 C CA . TYR A 1 414 ? 9.143 6.481 16.632 1.00 98.25 414 TYR A CA 1
ATOM 3315 C C . TYR A 1 414 ? 7.659 6.238 16.917 1.00 98.25 414 TYR A C 1
ATOM 3317 O O . TYR A 1 414 ? 6.812 7.086 16.632 1.00 98.25 414 TYR A O 1
ATOM 3325 N N . PHE A 1 415 ? 7.328 5.124 17.574 1.00 98.38 415 PHE A N 1
ATOM 3326 C CA . PHE A 1 415 ? 5.931 4.796 17.867 1.00 98.38 415 PHE A CA 1
ATOM 3327 C C . PHE A 1 415 ? 5.303 5.714 18.920 1.00 98.38 415 PHE A C 1
ATOM 3329 O O . PHE A 1 415 ? 4.119 6.010 18.818 1.00 98.38 415 PHE A O 1
ATOM 3336 N N . ILE A 1 416 ? 6.093 6.301 19.828 1.00 98.38 416 ILE A N 1
ATOM 3337 C CA . ILE A 1 416 ? 5.601 7.350 20.740 1.00 98.38 416 ILE A CA 1
ATOM 3338 C C . ILE A 1 416 ? 5.062 8.551 19.947 1.00 98.38 416 ILE A C 1
ATOM 3340 O O . ILE A 1 416 ? 4.041 9.142 20.305 1.00 98.38 416 ILE A O 1
ATOM 3344 N N . LYS A 1 417 ? 5.746 8.947 18.868 1.00 98.50 417 LYS A N 1
ATOM 3345 C CA . LYS A 1 417 ? 5.289 10.020 17.974 1.00 98.50 417 LYS A CA 1
ATOM 3346 C C . LYS A 1 417 ? 4.054 9.595 17.174 1.00 98.50 417 LYS A C 1
ATOM 3348 O O . LYS A 1 417 ? 3.121 10.387 17.056 1.00 98.50 417 LYS A O 1
ATOM 3353 N N . MET A 1 418 ? 4.010 8.353 16.693 1.00 98.19 418 MET A N 1
ATOM 3354 C CA . MET A 1 418 ? 2.845 7.792 15.993 1.00 98.19 418 MET A CA 1
ATOM 3355 C C . MET A 1 418 ? 1.594 7.770 16.889 1.00 98.19 418 MET A C 1
ATOM 3357 O O . MET A 1 418 ? 0.528 8.212 16.467 1.00 98.19 418 MET A O 1
ATOM 3361 N N . ASP A 1 419 ? 1.728 7.368 18.153 1.00 98.38 419 ASP A N 1
ATOM 3362 C CA . ASP A 1 419 ? 0.633 7.362 19.132 1.00 98.38 419 ASP A CA 1
ATOM 3363 C C . ASP A 1 419 ? 0.126 8.779 19.428 1.00 98.38 419 ASP A C 1
ATOM 3365 O O . ASP A 1 419 ? -1.080 9.020 19.518 1.00 98.38 419 ASP A O 1
ATOM 3369 N N . LYS A 1 420 ? 1.028 9.767 19.496 1.00 98.38 420 LYS A N 1
ATOM 3370 C CA . LYS A 1 420 ? 0.630 11.181 19.597 1.00 98.38 420 LYS A CA 1
ATOM 3371 C C . LYS A 1 420 ? -0.175 11.633 18.379 1.00 98.38 420 LYS A C 1
ATOM 3373 O O . LYS A 1 420 ? -1.145 12.372 18.550 1.00 98.38 420 LYS A O 1
ATOM 3378 N N . LEU A 1 421 ? 0.183 11.192 17.170 1.00 96.81 421 LEU A N 1
ATOM 3379 C CA . LEU A 1 421 ? -0.612 11.477 15.972 1.00 96.81 421 LEU A CA 1
ATOM 3380 C C . LEU A 1 421 ? -2.015 10.868 16.075 1.00 96.81 421 LEU A C 1
ATOM 3382 O O . LEU A 1 421 ? -2.970 11.538 15.689 1.00 96.81 421 LEU A O 1
ATOM 3386 N N . VAL A 1 422 ? -2.166 9.664 16.640 1.00 95.94 422 VAL A N 1
ATOM 3387 C CA . VAL A 1 422 ? -3.487 9.049 16.884 1.00 95.94 422 VAL A CA 1
ATOM 3388 C C . VAL A 1 422 ? -4.323 9.908 17.831 1.00 95.94 422 VAL A C 1
ATOM 3390 O O . VAL A 1 422 ? -5.468 10.228 17.514 1.00 95.94 422 VAL A O 1
ATOM 3393 N N . VAL A 1 423 ? -3.750 10.348 18.956 1.00 97.25 423 VAL A N 1
ATOM 3394 C CA . VAL A 1 423 ? -4.445 11.217 19.924 1.00 97.25 423 VAL A CA 1
ATOM 3395 C C . VAL A 1 423 ? -4.916 12.517 19.265 1.00 97.25 423 VAL A C 1
ATOM 3397 O O . VAL A 1 423 ? -6.072 12.913 19.425 1.00 97.25 423 VAL A O 1
ATOM 3400 N N . LEU A 1 424 ? -4.045 13.176 18.495 1.00 94.19 424 LEU A N 1
ATOM 3401 C CA . LEU A 1 424 ? -4.382 14.421 17.798 1.00 94.19 424 LEU A CA 1
ATOM 3402 C C . LEU A 1 424 ? -5.428 14.198 16.697 1.00 94.19 424 LEU A C 1
ATOM 3404 O O . LEU A 1 424 ? -6.351 15.001 16.567 1.00 94.19 424 LEU A O 1
ATOM 3408 N N . ASN A 1 425 ? -5.330 13.097 15.951 1.00 93.00 425 ASN A N 1
ATOM 3409 C CA . ASN A 1 425 ? -6.307 12.731 14.931 1.00 93.00 425 ASN A CA 1
ATOM 3410 C C . ASN A 1 425 ? -7.690 12.479 15.550 1.00 93.00 425 ASN A C 1
ATOM 3412 O O . ASN A 1 425 ? -8.688 13.002 15.062 1.00 93.00 425 ASN A O 1
ATOM 3416 N N . ASN A 1 426 ? -7.770 11.752 16.665 1.00 90.94 426 ASN A N 1
ATOM 3417 C CA . ASN A 1 426 ? -9.033 11.528 17.376 1.00 90.94 426 ASN A CA 1
ATOM 3418 C C . ASN A 1 426 ? -9.640 12.843 17.877 1.00 90.94 426 ASN A C 1
ATOM 3420 O O . ASN A 1 426 ? -10.841 13.060 17.742 1.00 90.94 426 ASN A O 1
ATOM 3424 N N . LYS A 1 427 ? -8.801 13.763 18.367 1.00 91.56 427 LYS A N 1
ATOM 3425 C CA . LYS A 1 427 ? -9.230 15.106 18.770 1.00 91.56 427 LYS A CA 1
ATOM 3426 C C . LYS A 1 427 ? -9.779 15.929 17.596 1.00 91.56 427 LYS A C 1
ATOM 3428 O O . LYS A 1 427 ? -10.737 16.671 17.775 1.00 91.56 427 LYS A O 1
ATOM 3433 N N . LEU A 1 428 ? -9.196 15.815 16.399 1.00 89.25 428 LEU A N 1
ATOM 3434 C CA . LEU A 1 428 ? -9.741 16.457 15.194 1.00 89.25 428 LEU A CA 1
ATOM 3435 C C . LEU A 1 428 ? -11.097 15.863 14.797 1.00 89.25 428 LEU A C 1
ATOM 3437 O O . LEU A 1 428 ? -11.998 16.606 14.409 1.00 89.25 428 LEU A O 1
ATOM 3441 N N . ASN A 1 429 ? -11.243 14.544 14.919 1.00 85.12 429 ASN A N 1
ATOM 3442 C CA . ASN A 1 429 ? -12.448 13.828 14.509 1.00 85.12 429 ASN A CA 1
ATOM 3443 C C . ASN A 1 429 ? -13.595 13.903 15.530 1.00 85.12 429 ASN A C 1
ATOM 3445 O O . ASN A 1 429 ? -14.718 13.567 15.168 1.00 85.12 429 ASN A O 1
ATOM 3449 N N . SER A 1 430 ? -13.366 14.372 16.767 1.00 88.75 430 SER A N 1
ATOM 3450 C CA . SER A 1 430 ? -14.447 14.522 17.759 1.00 88.75 430 SER A CA 1
ATOM 3451 C C . SER A 1 430 ? -15.473 15.592 17.374 1.00 88.75 430 SER A C 1
ATOM 3453 O O . SER A 1 430 ? -16.595 15.581 17.869 1.00 88.75 430 SER A O 1
ATOM 3455 N N . GLY A 1 431 ? -15.107 16.528 16.488 1.00 85.38 431 GLY A N 1
ATOM 3456 C CA . GLY A 1 431 ? -15.980 17.626 16.061 1.00 85.38 431 GLY A CA 1
ATOM 3457 C C . GLY A 1 431 ? -16.144 18.748 17.095 1.00 85.38 431 GLY A C 1
ATOM 3458 O O . GLY A 1 431 ? -16.812 19.738 16.817 1.00 85.38 431 GLY A O 1
ATOM 3459 N N . GLU A 1 432 ? -15.497 18.642 18.256 1.00 89.06 432 GLU A N 1
ATOM 3460 C CA . GLU A 1 432 ? -15.663 19.566 19.390 1.00 89.06 432 GLU A CA 1
ATOM 3461 C C . GLU A 1 432 ? -14.750 20.803 19.312 1.00 89.06 432 GLU A C 1
ATOM 3463 O O . GLU A 1 432 ? -14.856 21.732 20.115 1.00 89.06 432 GLU A O 1
ATOM 3468 N N . LEU A 1 433 ? -13.812 20.828 18.363 1.00 90.62 433 LEU A N 1
ATOM 3469 C CA . LEU A 1 433 ? -12.826 21.898 18.244 1.00 90.62 433 LEU A CA 1
ATOM 3470 C C . LEU A 1 433 ? -13.377 23.104 17.479 1.00 90.62 433 LEU A C 1
ATOM 3472 O O . LEU A 1 433 ? -13.922 22.972 16.384 1.00 90.62 433 LEU A O 1
ATOM 3476 N N . ASN A 1 434 ? -13.126 24.306 18.000 1.00 94.44 434 ASN A N 1
ATOM 3477 C CA . ASN A 1 434 ? -13.263 25.529 17.209 1.00 94.44 434 ASN A CA 1
ATOM 3478 C C . ASN A 1 434 ? -12.145 25.629 16.149 1.00 94.44 434 ASN A C 1
ATOM 3480 O O . ASN A 1 434 ? -11.138 24.923 16.221 1.00 94.44 434 ASN A O 1
ATOM 3484 N N . GLU A 1 435 ? -12.296 26.525 15.174 1.00 93.31 435 GLU A N 1
ATOM 3485 C CA . GLU A 1 435 ? -11.363 26.640 14.039 1.00 93.31 435 GLU A CA 1
ATOM 3486 C C . GLU A 1 435 ? -9.910 26.923 14.456 1.00 93.31 435 GLU A C 1
ATOM 3488 O O . GLU A 1 435 ? -8.978 26.366 13.877 1.00 93.31 435 GLU A O 1
ATOM 3493 N N . VAL A 1 436 ? -9.698 27.713 15.514 1.00 94.81 436 VAL A N 1
ATOM 3494 C CA . VAL A 1 436 ? -8.354 27.994 16.047 1.00 94.81 436 VAL A CA 1
ATOM 3495 C C . VAL A 1 436 ? -7.731 26.729 16.641 1.00 94.81 436 VAL A C 1
ATOM 3497 O O . VAL A 1 436 ? -6.576 26.409 16.364 1.00 94.81 436 VAL A O 1
ATOM 3500 N N . ALA A 1 437 ? -8.499 25.970 17.423 1.00 94.12 437 ALA A N 1
ATOM 3501 C CA . ALA A 1 437 ? -8.052 24.718 18.020 1.00 94.12 437 ALA A CA 1
ATOM 3502 C C . ALA A 1 437 ? -7.822 23.619 16.969 1.00 94.12 437 ALA A C 1
ATOM 3504 O O . ALA A 1 437 ? -6.868 22.848 17.105 1.00 94.12 437 ALA A O 1
ATOM 3505 N N . LYS A 1 438 ? -8.637 23.566 15.905 1.00 91.69 438 LYS A N 1
ATOM 3506 C CA . LYS A 1 438 ? -8.401 22.693 14.743 1.00 91.69 438 LYS A CA 1
ATOM 3507 C C . LYS A 1 438 ? -7.074 23.037 14.074 1.00 91.69 438 LYS A C 1
ATOM 3509 O O . LYS A 1 438 ? -6.227 22.158 13.945 1.00 91.69 438 LYS A O 1
ATOM 3514 N N . ALA A 1 439 ? -6.856 24.308 13.731 1.00 93.06 439 ALA A N 1
ATOM 3515 C CA . ALA A 1 439 ? -5.615 24.763 13.105 1.00 93.06 439 ALA A CA 1
ATOM 3516 C C . ALA A 1 439 ? -4.382 24.457 13.975 1.00 93.06 439 ALA A C 1
ATOM 3518 O O . ALA A 1 439 ? -3.390 23.929 13.477 1.00 93.06 439 ALA A O 1
ATOM 3519 N N . ALA A 1 440 ? -4.464 24.701 15.287 1.00 95.06 440 ALA A N 1
ATOM 3520 C CA . ALA A 1 440 ? -3.393 24.377 16.229 1.00 95.06 440 ALA A CA 1
ATOM 3521 C C . ALA A 1 440 ? -3.121 22.866 16.336 1.00 95.06 440 ALA A C 1
ATOM 3523 O O . ALA A 1 440 ? -1.974 22.453 16.499 1.00 95.06 440 ALA A O 1
ATOM 3524 N N . THR A 1 441 ? -4.160 22.032 16.252 1.00 90.88 441 THR A N 1
ATOM 3525 C CA . THR A 1 441 ? -4.025 20.567 16.292 1.00 90.88 441 THR A CA 1
ATOM 3526 C C . THR A 1 441 ? -3.394 20.045 14.999 1.00 90.88 441 THR A C 1
ATOM 3528 O O . THR A 1 441 ? -2.463 19.246 15.056 1.00 90.88 441 THR A O 1
ATOM 3531 N N . VAL A 1 442 ? -3.811 20.567 13.840 1.00 92.19 442 VAL A N 1
ATOM 3532 C CA . VAL A 1 442 ? -3.184 20.270 12.540 1.00 92.19 442 VAL A CA 1
ATOM 3533 C C . VAL A 1 442 ? -1.713 20.693 12.526 1.00 92.19 442 VAL A C 1
ATOM 3535 O O . VAL A 1 442 ? -0.863 19.920 12.095 1.00 92.19 442 VAL A O 1
ATOM 3538 N N . ALA A 1 443 ? -1.385 21.877 13.053 1.00 93.69 443 ALA A N 1
ATOM 3539 C CA . ALA A 1 443 ? -0.003 22.346 13.147 1.00 93.69 443 ALA A CA 1
ATOM 3540 C C . ALA A 1 443 ? 0.868 21.432 14.029 1.00 93.69 443 ALA A C 1
ATOM 3542 O O . ALA A 1 443 ? 2.015 21.160 13.682 1.00 93.69 443 ALA A O 1
ATOM 3543 N N . GLN A 1 444 ? 0.326 20.906 15.134 1.00 96.06 444 GLN A N 1
ATOM 3544 C CA . GLN A 1 444 ? 1.024 19.922 15.970 1.00 96.06 444 GLN A CA 1
ATOM 3545 C C . GLN A 1 444 ? 1.267 18.604 15.231 1.00 96.06 444 GLN A C 1
ATOM 3547 O O . GLN A 1 444 ? 2.373 18.071 15.296 1.00 96.06 444 GLN A O 1
ATOM 3552 N N . MET A 1 445 ? 0.267 18.095 14.504 1.00 96.56 445 MET A N 1
ATOM 3553 C CA . MET A 1 445 ? 0.435 16.889 13.686 1.00 96.56 445 MET A CA 1
ATOM 3554 C C . MET A 1 445 ? 1.515 17.095 12.624 1.00 96.56 445 MET A C 1
ATOM 3556 O O . MET A 1 445 ? 2.426 16.279 12.526 1.00 96.56 445 MET A O 1
ATOM 3560 N N . ALA A 1 446 ? 1.468 18.216 11.899 1.00 94.44 446 ALA A N 1
ATOM 3561 C CA . ALA A 1 446 ? 2.478 18.574 10.907 1.00 94.44 446 ALA A CA 1
ATOM 3562 C C . ALA A 1 446 ? 3.879 18.692 11.530 1.00 94.44 446 ALA A C 1
ATOM 3564 O O . ALA A 1 446 ? 4.847 18.212 10.949 1.00 94.44 446 ALA A O 1
ATOM 3565 N N . GLY A 1 447 ? 3.985 19.265 12.733 1.00 97.06 447 GLY A N 1
ATOM 3566 C CA . GLY A 1 447 ? 5.236 19.328 13.488 1.00 97.06 447 GLY A CA 1
ATOM 3567 C C . GLY A 1 447 ? 5.802 17.944 13.815 1.00 97.06 447 GLY A C 1
ATOM 3568 O O . GLY A 1 447 ? 6.985 17.709 13.597 1.00 97.06 447 GLY A O 1
ATOM 3569 N N . ILE A 1 448 ? 4.962 17.007 14.268 1.00 97.44 448 ILE A N 1
ATOM 3570 C CA . ILE A 1 448 ? 5.380 15.622 14.545 1.00 97.44 448 ILE A CA 1
ATOM 3571 C C . ILE A 1 448 ? 5.770 14.890 13.255 1.00 97.44 448 ILE A C 1
ATOM 3573 O O . ILE A 1 448 ? 6.768 14.177 13.237 1.00 97.44 448 ILE A O 1
ATOM 3577 N N . MET A 1 449 ? 5.009 15.065 12.173 1.00 97.06 449 MET A N 1
ATOM 3578 C CA . MET A 1 449 ? 5.311 14.469 10.866 1.00 97.06 449 MET A CA 1
ATOM 3579 C C . MET A 1 449 ? 6.641 14.991 10.307 1.00 97.06 449 MET A C 1
ATOM 3581 O O . MET A 1 449 ? 7.424 14.214 9.769 1.00 97.06 449 MET A O 1
ATOM 3585 N N . LEU A 1 450 ? 6.919 16.288 10.472 1.00 96.94 450 LEU A N 1
ATOM 3586 C CA . LEU A 1 450 ? 8.184 16.906 10.080 1.00 96.94 450 LEU A CA 1
ATOM 3587 C C . LEU A 1 450 ? 9.351 16.399 10.936 1.00 96.94 450 LEU A C 1
ATOM 3589 O O . LEU A 1 450 ? 10.416 16.110 10.404 1.00 96.94 450 LEU A O 1
ATOM 3593 N N . ASP A 1 451 ? 9.143 16.264 12.245 1.00 97.62 451 ASP A N 1
ATOM 3594 C CA . ASP A 1 451 ? 10.125 15.702 13.174 1.00 97.62 451 ASP A CA 1
ATOM 3595 C C . ASP A 1 451 ? 10.448 14.240 12.813 1.00 97.62 451 ASP A C 1
ATOM 3597 O O . ASP A 1 451 ? 11.611 13.907 12.618 1.00 97.62 451 ASP A O 1
ATOM 3601 N N . LEU A 1 452 ? 9.431 13.395 12.588 1.00 96.75 452 LEU A N 1
ATOM 3602 C CA . LEU A 1 452 ? 9.596 12.034 12.052 1.00 96.75 452 LEU A CA 1
ATOM 3603 C C . LEU A 1 452 ? 10.377 12.034 10.730 1.00 96.75 452 LEU A C 1
ATOM 3605 O O . LEU A 1 452 ? 11.333 11.279 10.583 1.00 96.75 452 LEU A O 1
ATOM 3609 N N . PHE A 1 453 ? 10.014 12.910 9.789 1.00 96.31 453 PHE A N 1
ATOM 3610 C CA . PHE A 1 453 ? 10.688 13.009 8.496 1.00 96.31 453 PHE A CA 1
ATOM 3611 C C . PHE A 1 453 ? 12.163 13.411 8.614 1.00 96.31 453 PHE A C 1
ATOM 3613 O O . PHE A 1 453 ? 12.949 13.056 7.740 1.00 96.31 453 PHE A O 1
ATOM 3620 N N . TRP A 1 454 ? 12.573 14.136 9.659 1.00 95.94 454 TRP A N 1
ATOM 3621 C CA . TRP A 1 454 ? 13.964 14.554 9.876 1.00 95.94 454 TRP A CA 1
ATOM 3622 C C . TRP A 1 454 ? 14.748 13.672 10.856 1.00 95.94 454 TRP A C 1
ATOM 3624 O O . TRP A 1 454 ? 15.958 13.868 10.982 1.00 95.94 454 TRP A O 1
ATOM 3634 N N . GLU A 1 455 ? 14.126 12.664 11.477 1.00 94.81 455 GLU A N 1
ATOM 3635 C CA . GLU A 1 455 ? 14.856 11.649 12.245 1.00 94.81 455 GLU A CA 1
ATOM 3636 C C . GLU A 1 455 ? 15.909 10.955 11.369 1.00 94.81 455 GLU A C 1
ATOM 3638 O O . GLU A 1 455 ? 15.718 10.758 10.160 1.00 94.81 455 GLU A O 1
ATOM 3643 N N . LYS A 1 456 ? 17.047 10.599 11.981 1.00 95.62 456 LYS A N 1
ATOM 3644 C CA . LYS A 1 456 ? 18.160 9.951 11.282 1.00 95.62 456 LYS A CA 1
ATOM 3645 C C . LYS A 1 456 ? 17.651 8.651 10.635 1.00 95.62 456 LYS A C 1
ATOM 3647 O O . LYS A 1 456 ? 17.247 7.753 11.369 1.00 95.62 456 LYS A O 1
ATOM 3652 N N . PRO A 1 457 ? 17.655 8.539 9.295 1.00 96.12 457 PRO A N 1
ATOM 3653 C CA . PRO A 1 457 ? 17.207 7.325 8.635 1.00 96.12 457 PRO A CA 1
ATOM 3654 C C . PRO A 1 457 ? 18.260 6.223 8.768 1.00 96.12 457 PRO A C 1
ATOM 3656 O O . PRO A 1 457 ? 19.435 6.486 9.048 1.00 96.12 457 PRO A O 1
ATOM 3659 N N . LEU A 1 458 ? 17.841 4.995 8.490 1.00 96.00 458 LEU A N 1
ATOM 3660 C CA . LEU A 1 458 ? 18.759 3.903 8.208 1.00 96.00 458 LEU A CA 1
ATOM 3661 C C . LEU A 1 458 ? 19.214 4.026 6.753 1.00 96.00 458 LEU A C 1
ATOM 3663 O O . LEU A 1 458 ? 18.386 4.152 5.849 1.00 96.00 458 LEU A O 1
ATOM 3667 N N . GLU A 1 459 ? 20.526 4.016 6.544 1.00 94.06 459 GLU A N 1
ATOM 3668 C CA . GLU A 1 459 ? 21.142 3.929 5.220 1.00 94.06 459 GLU A CA 1
ATOM 3669 C C . GLU A 1 459 ? 21.176 2.456 4.816 1.00 94.06 459 GLU A C 1
ATOM 3671 O O . GLU A 1 459 ? 21.749 1.624 5.521 1.00 94.06 459 GLU A O 1
ATOM 3676 N N . VAL A 1 460 ? 20.495 2.137 3.724 1.00 91.19 460 VAL A N 1
ATOM 3677 C CA . VAL A 1 460 ? 20.221 0.772 3.264 1.00 91.19 460 VAL A CA 1
ATOM 3678 C C . VAL A 1 460 ? 20.302 0.744 1.732 1.00 91.19 460 VAL A C 1
ATOM 3680 O O . VAL A 1 460 ? 20.816 1.681 1.121 1.00 91.19 460 VAL A O 1
ATOM 3683 N N . GLY A 1 461 ? 19.864 -0.328 1.081 1.00 78.12 461 GLY A N 1
ATOM 3684 C CA . GLY A 1 461 ? 19.896 -0.412 -0.375 1.00 78.12 461 GLY A CA 1
ATOM 3685 C C . GLY A 1 461 ? 19.916 -1.842 -0.881 1.00 78.12 461 GLY A C 1
ATOM 3686 O O . GLY A 1 461 ? 20.152 -2.791 -0.133 1.00 78.12 461 GLY A O 1
ATOM 3687 N N . SER A 1 462 ? 19.655 -1.984 -2.176 1.00 64.44 462 SER A N 1
ATOM 3688 C CA . SER A 1 462 ? 19.690 -3.278 -2.846 1.00 64.44 462 SER A CA 1
ATOM 3689 C C . SER A 1 462 ? 21.087 -3.884 -2.826 1.00 64.44 462 SER A C 1
ATOM 3691 O O . SER A 1 462 ? 22.038 -3.273 -3.307 1.00 64.44 462 SER A O 1
ATOM 3693 N N . LEU A 1 463 ? 21.168 -5.119 -2.318 1.00 53.41 463 LEU A N 1
ATOM 3694 C CA . LEU A 1 463 ? 22.361 -5.974 -2.337 1.00 53.41 463 LEU A CA 1
ATOM 3695 C C . LEU A 1 463 ? 22.845 -6.296 -3.768 1.00 53.41 463 LEU A C 1
ATOM 3697 O O . LEU A 1 463 ? 23.922 -6.862 -3.930 1.00 53.41 463 LEU A O 1
ATOM 3701 N N . ASP A 1 464 ? 22.064 -5.935 -4.795 1.00 54.06 464 ASP A N 1
ATOM 3702 C CA . ASP A 1 464 ? 22.319 -6.274 -6.198 1.00 54.06 464 ASP A CA 1
ATOM 3703 C C . ASP A 1 464 ? 23.082 -5.176 -6.969 1.00 54.06 464 ASP A C 1
ATOM 3705 O O . ASP A 1 464 ? 23.463 -5.389 -8.121 1.00 54.06 464 ASP A O 1
ATOM 3709 N N . TYR A 1 465 ? 23.318 -3.995 -6.382 1.00 44.88 465 TYR A N 1
ATOM 3710 C CA . TYR A 1 465 ? 24.075 -2.933 -7.054 1.00 44.88 465 TYR A CA 1
ATOM 3711 C C . TYR A 1 465 ? 25.581 -3.109 -6.836 1.00 44.88 465 TYR A C 1
ATOM 3713 O O . TYR A 1 465 ? 26.088 -2.978 -5.722 1.00 44.88 465 TYR A O 1
ATOM 3721 N N . ALA A 1 466 ? 26.323 -3.329 -7.925 1.00 40.66 466 ALA A N 1
ATOM 3722 C CA . ALA A 1 466 ? 27.782 -3.254 -7.928 1.00 40.66 466 ALA A CA 1
ATOM 3723 C C . ALA A 1 466 ? 28.221 -1.830 -7.529 1.00 40.66 466 ALA A C 1
ATOM 3725 O O . ALA A 1 466 ? 28.236 -0.914 -8.350 1.00 40.66 466 ALA A O 1
ATOM 3726 N N . GLY A 1 467 ? 28.503 -1.637 -6.240 1.00 44.97 467 GLY A N 1
ATOM 3727 C CA . GLY A 1 467 ? 28.807 -0.339 -5.633 1.00 44.97 467 GLY A CA 1
ATOM 3728 C C . GLY A 1 467 ? 28.199 -0.128 -4.244 1.00 44.97 467 GLY A C 1
ATOM 3729 O O . GLY A 1 467 ? 28.565 0.836 -3.573 1.00 44.97 467 GLY A O 1
ATOM 3730 N N . SER A 1 468 ? 27.304 -1.005 -3.773 1.00 41.50 468 SER A N 1
ATOM 3731 C CA . SER A 1 468 ? 26.883 -0.993 -2.372 1.00 41.50 468 SER A CA 1
ATOM 3732 C C . SER A 1 468 ? 27.932 -1.698 -1.504 1.00 41.50 468 SER A C 1
ATOM 3734 O O . SER A 1 468 ? 27.819 -2.891 -1.233 1.00 41.50 468 SER A O 1
ATOM 3736 N N . ASP A 1 469 ? 28.926 -0.954 -1.014 1.00 39.12 469 ASP A N 1
ATOM 3737 C CA . ASP A 1 469 ? 29.750 -1.345 0.145 1.00 39.12 469 ASP A CA 1
ATOM 3738 C C . ASP A 1 469 ? 28.906 -1.299 1.443 1.00 39.12 469 ASP A C 1
ATOM 3740 O O . ASP A 1 469 ? 29.272 -0.687 2.448 1.00 39.12 469 ASP A O 1
ATOM 3744 N N . ALA A 1 470 ? 27.720 -1.910 1.425 1.00 41.84 470 ALA A N 1
ATOM 3745 C CA . ALA A 1 470 ? 26.959 -2.188 2.628 1.00 41.84 470 ALA A CA 1
ATOM 3746 C C . ALA A 1 470 ? 27.539 -3.476 3.215 1.00 41.84 470 ALA A C 1
ATOM 3748 O O . ALA A 1 470 ? 27.403 -4.551 2.635 1.00 41.84 470 ALA A O 1
ATOM 3749 N N . GLY A 1 471 ? 28.263 -3.322 4.326 1.00 35.62 471 GLY A N 1
ATOM 3750 C CA . GLY A 1 471 ? 29.011 -4.374 5.000 1.00 35.62 471 GLY A CA 1
ATOM 3751 C C . GLY A 1 471 ? 28.278 -5.713 5.042 1.00 35.62 471 GLY A C 1
ATOM 3752 O O . GLY A 1 471 ? 27.123 -5.815 5.451 1.00 35.62 471 GLY A O 1
ATOM 3753 N N . SER A 1 472 ? 29.004 -6.739 4.619 1.00 34.66 472 SER A N 1
ATOM 3754 C CA . SER A 1 472 ? 28.681 -8.148 4.759 1.00 34.66 472 SER A CA 1
ATOM 3755 C C . SER A 1 472 ? 28.467 -8.516 6.233 1.00 34.66 472 SER A C 1
ATOM 3757 O O . SER A 1 472 ? 29.418 -8.935 6.885 1.00 34.66 472 SER A O 1
ATOM 3759 N N . ASP A 1 473 ? 27.262 -8.327 6.778 1.00 35.72 473 ASP A N 1
ATOM 3760 C CA . ASP A 1 473 ? 26.905 -8.917 8.082 1.00 35.72 473 ASP A CA 1
ATOM 3761 C C . ASP A 1 473 ? 25.393 -9.053 8.366 1.00 35.72 473 ASP A C 1
ATOM 3763 O O . ASP A 1 473 ? 24.962 -9.108 9.517 1.00 35.72 473 ASP A O 1
ATOM 3767 N N . ALA A 1 474 ? 24.550 -9.150 7.333 1.00 34.47 474 ALA A N 1
ATOM 3768 C CA . ALA A 1 474 ? 23.146 -9.543 7.499 1.00 34.47 474 ALA A CA 1
ATOM 3769 C C . ALA A 1 474 ? 22.910 -10.898 6.822 1.00 34.47 474 ALA A C 1
ATOM 3771 O O . ALA A 1 474 ? 22.789 -11.004 5.603 1.00 34.47 474 ALA A O 1
ATOM 3772 N N . GLY A 1 475 ? 22.928 -11.936 7.658 1.00 28.56 475 GLY A N 1
ATOM 3773 C CA . GLY A 1 475 ? 22.953 -13.347 7.307 1.00 28.56 475 GLY A CA 1
ATOM 3774 C C . GLY A 1 475 ? 21.880 -13.832 6.333 1.00 28.56 475 GLY A C 1
ATOM 3775 O O . GLY A 1 475 ? 20.700 -13.485 6.394 1.00 28.56 475 GLY A O 1
ATOM 3776 N N . SER A 1 476 ? 22.333 -14.743 5.479 1.00 32.62 476 SER A N 1
ATOM 3777 C CA . SER A 1 476 ? 21.531 -15.712 4.752 1.00 32.62 476 SER A CA 1
ATOM 3778 C C . SER A 1 476 ? 20.901 -16.715 5.725 1.00 32.62 476 SER A C 1
ATOM 3780 O O . SER A 1 476 ? 21.457 -17.784 5.951 1.00 32.62 476 SER A O 1
ATOM 3782 N N . GLU A 1 477 ? 19.756 -16.386 6.316 1.00 32.28 477 GLU A N 1
ATOM 3783 C CA . GLU A 1 477 ? 18.880 -17.390 6.934 1.00 32.28 477 GLU A CA 1
ATOM 3784 C C . GLU A 1 477 ? 17.446 -16.855 7.061 1.00 32.28 477 GLU A C 1
ATOM 3786 O O . GLU A 1 477 ? 16.970 -16.466 8.121 1.00 32.28 477 GLU A O 1
ATOM 3791 N N . LEU A 1 478 ? 16.737 -16.822 5.935 1.00 30.72 478 LEU A N 1
ATOM 3792 C CA . LEU A 1 478 ? 15.277 -16.902 5.915 1.00 30.72 478 LEU A CA 1
ATOM 3793 C C . LEU A 1 478 ? 14.911 -17.929 4.848 1.00 30.72 478 LEU A C 1
ATOM 3795 O O . LEU A 1 478 ? 14.616 -17.601 3.700 1.00 30.72 478 LEU A O 1
ATOM 3799 N N . SER A 1 479 ? 15.013 -19.201 5.232 1.00 26.41 479 SER A N 1
ATOM 3800 C CA . SER A 1 479 ? 14.306 -20.274 4.551 1.00 26.41 479 SER A CA 1
ATOM 3801 C C . SER A 1 479 ? 12.808 -19.974 4.614 1.00 26.41 479 SER A C 1
ATOM 3803 O O . SER A 1 479 ? 12.265 -19.665 5.674 1.00 26.41 479 SER A O 1
ATOM 3805 N N . TYR A 1 480 ? 12.162 -20.037 3.453 1.00 33.31 480 TYR A N 1
ATOM 3806 C CA . TYR A 1 480 ? 10.712 -19.998 3.319 1.00 33.31 480 TYR A CA 1
ATOM 3807 C C . TYR A 1 480 ? 10.078 -21.041 4.250 1.00 33.31 480 TYR A C 1
ATOM 3809 O O . TYR A 1 480 ? 10.363 -22.234 4.117 1.00 33.31 480 TYR A O 1
ATOM 3817 N N . VAL A 1 481 ? 9.232 -20.577 5.174 1.00 31.27 481 VAL A N 1
ATOM 3818 C CA . VAL A 1 481 ? 8.243 -21.379 5.910 1.00 31.27 481 VAL A CA 1
ATOM 3819 C C . VAL A 1 481 ? 6.916 -20.638 5.906 1.00 31.27 481 VAL A C 1
ATOM 3821 O O . VAL A 1 481 ? 6.901 -19.430 6.257 1.00 31.27 481 VAL A O 1
#

Mean predicted aligned error: 14.72 Å

Organism: NCBI:txid73025

Secondary structure (DSSP, 8-state):
---------------------S-----------------------------------PPP--------------------S--SSSSSS----SS-TT-------------------EETTEEEEETTEEPPPP--SSSPPEEEE-HHHHHHHT-TTT-TT--HHHHHHHHHHHHT-TTTTTT---THHHHHHHH--HHHHHHHHHHHHHHHHHHHHHHHHHHHHHHHHTTT-HHHHHHHHHHHHHHHHHHHHHHHHHGGGT-B--HHHHHHHSPEEEE-HHHHHHHHHHHHHHHHHHHHHHHHHHHH-GGG---GGGGGHHHHHHHHHHHHHHHHHHHHT-GGGTSSHHHHHHHHHHHHHHHHHHHHHHHTTHHHHHHTT--HHHHHHHHHHHHHHHHTTTSSEE--TTSTTHHHHHHHHHHHHHHHHTS---HHHHHHHHHHHHHHHHHHHHS-PEE---TTSTT----S-S-S-----